Protein AF-A0A1J5DUN9-F1 (afdb_monomer)

Radius of gyration: 46.97 Å; Cα contacts (8 Å, |Δi|>4): 2330; chains: 1; bounding box: 94×101×139 Å

Structure (mmCIF, N/CA/C/O backbone):
data_AF-A0A1J5DUN9-F1
#
_entry.id   AF-A0A1J5DUN9-F1
#
loop_
_atom_site.group_PDB
_atom_site.id
_atom_site.type_symbol
_atom_site.label_atom_id
_atom_site.label_alt_id
_atom_site.label_comp_id
_atom_site.label_asym_id
_atom_site.label_entity_id
_atom_site.label_seq_id
_atom_site.pdbx_PDB_ins_code
_atom_site.Cartn_x
_atom_site.Cartn_y
_atom_site.Cartn_z
_atom_site.occupancy
_atom_site.B_iso_or_equiv
_atom_site.auth_seq_id
_atom_site.auth_comp_id
_atom_site.auth_asym_id
_atom_site.auth_atom_id
_atom_site.pdbx_PDB_model_num
ATOM 1 N N . MET A 1 1 ? 13.225 -64.269 44.035 1.00 32.94 1 MET A N 1
ATOM 2 C CA . MET A 1 1 ? 13.655 -65.683 43.986 1.00 32.94 1 MET A CA 1
ATOM 3 C C . MET A 1 1 ? 12.524 -66.542 44.525 1.00 32.94 1 MET A C 1
ATOM 5 O O . MET A 1 1 ? 12.073 -66.260 45.620 1.00 32.94 1 MET A O 1
ATOM 9 N N . ALA A 1 2 ? 12.132 -67.547 43.739 1.00 29.50 2 ALA A N 1
ATOM 10 C CA . ALA A 1 2 ? 11.423 -68.780 44.101 1.00 29.50 2 ALA A CA 1
ATOM 11 C C . ALA A 1 2 ? 10.013 -68.716 44.733 1.00 29.50 2 ALA A C 1
ATOM 13 O O . ALA A 1 2 ? 9.784 -68.182 45.810 1.00 29.50 2 ALA A O 1
ATOM 14 N N . ALA A 1 3 ? 9.098 -69.383 44.030 1.00 27.11 3 ALA A N 1
ATOM 15 C CA . ALA A 1 3 ? 7.739 -69.736 44.405 1.00 27.11 3 ALA A CA 1
ATOM 16 C C . ALA A 1 3 ? 7.666 -70.974 45.327 1.00 27.11 3 ALA A C 1
ATOM 18 O O . ALA A 1 3 ? 8.596 -71.775 45.355 1.00 27.11 3 ALA A O 1
ATOM 19 N N . VAL A 1 4 ? 6.521 -71.168 45.998 1.00 27.44 4 VAL A N 1
ATOM 20 C CA . VAL A 1 4 ? 5.527 -72.250 45.761 1.00 27.44 4 VAL A CA 1
ATOM 21 C C . VAL A 1 4 ? 4.668 -72.501 47.022 1.00 27.44 4 VAL A C 1
ATOM 23 O O . VAL A 1 4 ? 5.158 -72.929 48.058 1.00 27.44 4 VAL A O 1
ATOM 26 N N . MET A 1 5 ? 3.367 -72.236 46.847 1.00 26.91 5 MET A N 1
ATOM 27 C CA . MET A 1 5 ? 2.128 -72.827 47.397 1.00 26.91 5 MET A CA 1
ATOM 28 C C . MET A 1 5 ? 2.134 -73.749 48.639 1.00 26.91 5 MET A C 1
ATOM 30 O O . MET A 1 5 ? 2.758 -74.808 48.632 1.00 26.91 5 MET A O 1
ATOM 34 N N . ARG A 1 6 ? 1.191 -73.477 49.563 1.00 28.08 6 ARG A N 1
ATOM 35 C CA . ARG A 1 6 ? -0.055 -74.263 49.809 1.00 28.08 6 ARG A CA 1
ATOM 36 C C . ARG A 1 6 ? -0.947 -73.499 50.817 1.00 28.08 6 ARG A C 1
ATOM 38 O O . ARG A 1 6 ? -0.512 -73.269 51.932 1.00 28.08 6 ARG A O 1
ATOM 45 N N . ASN A 1 7 ? -2.037 -72.850 50.403 1.00 27.84 7 ASN A N 1
ATOM 46 C CA . ASN A 1 7 ? -3.398 -73.344 50.115 1.00 27.84 7 ASN A CA 1
ATOM 47 C C . ASN A 1 7 ? -4.276 -73.541 51.374 1.00 27.84 7 ASN A C 1
ATOM 49 O O . ASN A 1 7 ? -4.273 -74.616 51.966 1.00 27.84 7 ASN A O 1
ATOM 53 N N . THR A 1 8 ? -5.083 -72.526 51.697 1.00 30.38 8 THR A N 1
ATOM 54 C CA . THR A 1 8 ? -6.389 -72.677 52.363 1.00 30.38 8 THR A CA 1
ATOM 55 C C . THR A 1 8 ? -7.323 -71.627 51.767 1.00 30.38 8 THR A C 1
ATOM 57 O O . THR A 1 8 ? -6.993 -70.445 51.741 1.00 30.38 8 THR A O 1
ATOM 60 N N . ALA A 1 9 ? -8.425 -72.099 51.188 1.00 30.52 9 ALA A N 1
ATOM 61 C CA . ALA A 1 9 ? -9.359 -71.332 50.378 1.00 30.52 9 ALA A CA 1
ATOM 62 C C . ALA A 1 9 ? -10.061 -70.227 51.187 1.00 30.52 9 ALA A C 1
ATOM 64 O O . ALA A 1 9 ? -10.664 -70.505 52.220 1.00 30.52 9 ALA A O 1
ATOM 65 N N . LEU A 1 10 ? -10.006 -68.995 50.679 1.00 33.06 10 LEU A N 1
ATOM 66 C CA . LEU A 1 10 ? -10.914 -67.905 51.026 1.00 33.06 10 LEU A CA 1
ATOM 67 C C . LEU A 1 10 ? -11.926 -67.809 49.881 1.00 33.06 10 LEU A C 1
ATOM 69 O O . LEU A 1 10 ? -11.554 -67.484 48.755 1.00 33.06 10 LEU A O 1
ATOM 73 N N . PHE A 1 11 ? -13.180 -68.159 50.159 1.00 31.66 11 PHE A N 1
ATOM 74 C CA . PHE A 1 11 ? -14.304 -67.834 49.288 1.00 31.66 11 PHE A CA 1
ATOM 75 C C . PHE A 1 11 ? -14.599 -66.338 49.456 1.00 31.66 11 PHE A C 1
ATOM 77 O O . PHE A 1 11 ? -14.822 -65.875 50.572 1.00 31.66 11 PHE A O 1
ATOM 84 N N . SER A 1 12 ? -14.544 -65.577 48.364 1.00 33.12 12 SER A N 1
ATOM 85 C CA . SER A 1 12 ? -14.964 -64.176 48.332 1.00 33.12 12 SER A CA 1
ATOM 86 C C . SER A 1 12 ? -16.460 -64.114 48.033 1.00 33.12 12 SER A C 1
ATOM 88 O O . SER A 1 12 ? -16.878 -64.566 46.972 1.00 33.12 12 SER A O 1
ATOM 90 N N . ALA A 1 13 ? -17.249 -63.543 48.945 1.00 37.19 13 ALA A N 1
ATOM 91 C CA . ALA A 1 13 ? -18.582 -63.044 48.626 1.00 37.19 13 ALA A CA 1
ATOM 92 C C . ALA A 1 13 ? -18.425 -61.687 47.920 1.00 37.19 13 ALA A C 1
ATOM 94 O O . ALA A 1 13 ? -17.742 -60.796 48.429 1.00 37.19 13 ALA A O 1
ATOM 95 N N . LEU A 1 14 ? -18.994 -61.557 46.725 1.00 34.41 14 LEU A N 1
ATOM 96 C CA . LEU A 1 14 ? -19.034 -60.313 45.964 1.00 34.41 14 LEU A CA 1
ATOM 97 C C . LEU A 1 14 ? -20.329 -59.581 46.337 1.00 34.41 14 LEU A C 1
ATOM 99 O O . LEU A 1 14 ? -21.405 -60.045 45.984 1.00 34.41 14 LEU A O 1
ATOM 103 N N . VAL A 1 15 ? -20.230 -58.457 47.050 1.00 39.91 15 VAL A N 1
ATOM 104 C CA . VAL A 1 15 ? -21.369 -57.555 47.281 1.00 39.91 15 VAL A CA 1
ATOM 105 C C . VAL A 1 15 ? -21.381 -56.539 46.142 1.00 39.91 15 VAL A C 1
ATOM 107 O O . VAL A 1 15 ? -20.446 -55.748 46.017 1.00 39.91 15 VAL A O 1
ATOM 110 N N . ILE A 1 16 ? -22.403 -56.581 45.288 1.00 35.72 16 ILE A N 1
ATOM 111 C CA . ILE A 1 16 ? -22.624 -55.564 44.254 1.00 35.72 16 ILE A CA 1
ATOM 112 C C . ILE A 1 16 ? -23.597 -54.538 44.837 1.00 35.72 16 ILE A C 1
ATOM 114 O O . ILE A 1 16 ? -24.760 -54.851 45.060 1.00 35.72 16 ILE A O 1
ATOM 118 N N . LEU A 1 17 ? -23.111 -53.324 45.109 1.00 37.59 17 LEU A N 1
ATOM 119 C CA . LEU A 1 17 ? -23.934 -52.211 45.580 1.00 37.59 17 LEU A CA 1
ATOM 120 C C . LEU A 1 17 ? -24.384 -51.388 44.366 1.00 37.59 17 LEU A C 1
ATOM 122 O O . LEU A 1 17 ? -23.545 -50.814 43.669 1.00 37.59 17 LEU A O 1
ATOM 126 N N . SER A 1 18 ? -25.688 -51.332 44.111 1.00 35.34 18 SER A N 1
ATOM 127 C CA . SER A 1 18 ? -26.271 -50.471 43.076 1.00 35.34 18 SER A CA 1
ATOM 128 C C . SER A 1 18 ? -27.036 -49.350 43.769 1.00 35.34 18 SER A C 1
ATOM 130 O O . SER A 1 18 ? -27.964 -49.637 44.515 1.00 35.34 18 SER A O 1
ATOM 132 N N . VAL A 1 19 ? -26.657 -48.091 43.542 1.00 38.25 19 VAL A N 1
ATOM 133 C CA . VAL A 1 19 ? -27.399 -46.925 44.047 1.00 38.25 19 VAL A CA 1
ATOM 134 C C . VAL A 1 19 ? -28.119 -46.286 42.869 1.00 38.25 19 VAL A C 1
ATOM 136 O O . VAL A 1 19 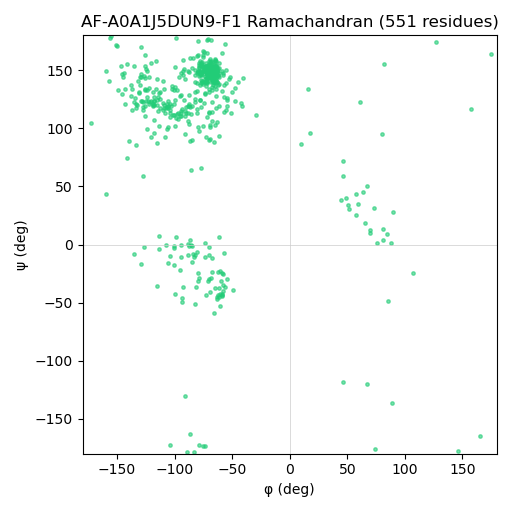? -27.472 -45.837 41.922 1.00 38.25 19 VAL A O 1
ATOM 139 N N . TRP A 1 20 ? -29.447 -46.254 42.924 1.00 37.72 20 TRP A N 1
ATOM 140 C CA . TRP A 1 20 ? -30.276 -45.521 41.973 1.00 37.72 20 TRP A CA 1
ATOM 141 C C . TRP A 1 20 ? -30.774 -44.246 42.647 1.00 37.72 20 TRP A C 1
ATOM 143 O O . TRP A 1 20 ? -31.426 -44.308 43.684 1.00 37.72 20 TRP A O 1
ATOM 153 N N . LEU A 1 21 ? -30.446 -43.091 42.067 1.00 37.72 21 LEU A N 1
ATOM 154 C CA . LEU A 1 21 ? -30.961 -41.799 42.506 1.00 37.72 21 LEU A CA 1
ATOM 155 C C . LEU A 1 21 ? -32.137 -41.425 41.603 1.00 37.72 21 LEU A C 1
ATOM 157 O O . LEU A 1 21 ? -31.944 -41.172 40.413 1.00 37.72 21 LEU A O 1
ATOM 161 N N . SER A 1 22 ? -33.344 -41.397 42.163 1.00 38.59 22 SER A N 1
ATOM 162 C CA . SER A 1 22 ? -34.533 -40.900 41.469 1.00 38.59 22 SER A CA 1
ATOM 163 C C . SER A 1 22 ? -34.917 -39.556 42.074 1.00 38.59 22 SER A C 1
ATOM 165 O O . SER A 1 22 ? -35.215 -39.481 43.259 1.00 38.59 22 SER A O 1
ATOM 167 N N . ILE A 1 23 ? -34.888 -38.493 41.270 1.00 41.41 23 ILE A N 1
ATOM 168 C CA . ILE A 1 23 ? -35.337 -37.155 41.673 1.00 41.41 23 ILE A CA 1
ATOM 169 C C . ILE A 1 23 ? -36.700 -36.929 41.021 1.00 41.41 23 ILE A C 1
ATOM 171 O O . ILE A 1 23 ? -36.796 -36.894 39.792 1.00 41.41 23 ILE A O 1
ATOM 175 N N . SER A 1 24 ? -37.750 -36.789 41.828 1.00 39.81 24 SER A N 1
ATOM 176 C CA . SER A 1 24 ? -39.077 -36.393 41.354 1.00 39.81 24 SER A CA 1
ATOM 177 C C . SER A 1 24 ? -39.344 -34.945 41.750 1.00 39.81 24 SER A C 1
ATOM 179 O O . SER A 1 24 ? -39.277 -34.595 42.923 1.00 39.81 24 SER A O 1
ATOM 181 N N . LEU A 1 25 ? -39.635 -34.100 40.761 1.00 37.28 25 LEU A N 1
ATOM 182 C CA . LEU A 1 25 ? -40.008 -32.701 40.955 1.00 37.28 25 LEU A CA 1
ATOM 183 C C . LEU A 1 25 ? -41.531 -32.586 40.888 1.00 37.28 25 LEU A C 1
ATOM 185 O O . LEU A 1 25 ? -42.114 -32.711 39.809 1.00 37.28 25 LEU A O 1
ATOM 189 N N . ALA A 1 26 ? -42.177 -32.326 42.023 1.00 41.91 26 ALA A N 1
ATOM 190 C CA . ALA A 1 26 ? -43.591 -31.974 42.071 1.00 41.91 26 ALA A CA 1
ATOM 191 C C . ALA A 1 26 ? -43.738 -30.491 42.438 1.00 41.91 26 ALA A C 1
ATOM 193 O O . ALA A 1 26 ? -43.340 -30.058 43.513 1.00 41.91 26 ALA A O 1
ATOM 194 N N . SER A 1 27 ? -44.321 -29.702 41.533 1.00 36.69 27 SER A N 1
ATOM 195 C CA . SER A 1 27 ? -44.757 -28.339 41.840 1.00 36.69 27 SER A CA 1
ATOM 196 C C . SER A 1 27 ? -46.108 -28.410 42.551 1.00 36.69 27 SER A C 1
ATOM 198 O O . SER A 1 27 ? -47.088 -28.869 41.963 1.00 36.69 27 SER A O 1
ATOM 200 N N . CYS A 1 28 ? -46.163 -27.954 43.801 1.00 41.25 28 CYS A N 1
ATOM 201 C CA . CYS A 1 28 ? -47.415 -27.687 44.499 1.00 41.25 28 CYS A CA 1
ATOM 202 C C . CYS A 1 28 ? -47.500 -26.182 44.782 1.00 41.25 28 CYS A C 1
ATOM 204 O O . CYS A 1 28 ? -46.633 -25.618 45.448 1.00 41.25 28 CYS A O 1
ATOM 206 N N . GLU A 1 29 ? -48.528 -25.515 44.253 1.00 41.62 29 GLU A N 1
ATOM 207 C CA . GLU A 1 29 ? -48.871 -24.151 44.660 1.00 41.62 29 GLU A CA 1
ATOM 208 C C . GLU A 1 29 ? -49.469 -24.197 46.074 1.00 41.62 29 GLU A C 1
ATOM 210 O O . GLU A 1 29 ? -50.591 -24.670 46.266 1.00 41.62 29 GLU A O 1
ATOM 215 N N . ASP A 1 30 ? -48.736 -23.687 47.065 1.00 41.34 30 ASP A N 1
ATOM 216 C CA . ASP A 1 30 ? -49.303 -23.384 48.379 1.00 41.34 30 ASP A CA 1
ATOM 217 C C . ASP A 1 30 ? -50.252 -22.179 48.252 1.00 41.34 30 ASP A C 1
ATOM 219 O O . ASP A 1 30 ? -49.845 -21.053 47.932 1.00 41.34 30 ASP A O 1
ATOM 223 N N . SER A 1 31 ? -51.545 -22.426 48.475 1.00 44.03 31 SER A N 1
ATOM 224 C CA . SER A 1 31 ? -52.618 -21.457 48.248 1.00 44.03 31 SER A CA 1
ATOM 225 C C . SER A 1 31 ? -52.639 -20.279 49.229 1.00 44.03 31 SER A C 1
ATOM 227 O O . SER A 1 31 ? -53.463 -19.386 49.040 1.00 44.03 31 SER A O 1
ATOM 229 N N . ASP A 1 32 ? -51.744 -20.229 50.222 1.00 49.78 32 ASP A N 1
ATOM 230 C CA . ASP A 1 32 ? -51.693 -19.132 51.201 1.00 49.78 32 ASP A CA 1
ATOM 231 C C . ASP A 1 32 ? -50.428 -18.247 51.139 1.00 49.78 32 ASP A C 1
ATOM 233 O O . ASP A 1 32 ? -50.388 -17.222 51.824 1.00 49.78 32 ASP A O 1
ATOM 237 N N . THR A 1 33 ? -49.422 -18.534 50.291 1.00 47.25 33 THR A N 1
ATOM 238 C CA . THR A 1 33 ? -48.187 -17.705 50.247 1.00 47.25 33 THR A CA 1
ATOM 239 C C . THR A 1 33 ? -47.634 -17.311 48.871 1.00 47.25 33 THR A C 1
ATOM 241 O O . THR A 1 33 ? -46.756 -16.449 48.827 1.00 47.25 33 THR A O 1
ATOM 244 N N . LYS A 1 34 ? -48.143 -17.838 47.742 1.00 42.00 34 LYS A N 1
ATOM 245 C CA . LYS A 1 34 ? -47.622 -17.546 46.377 1.00 42.00 34 LYS A CA 1
ATOM 246 C C . LYS A 1 34 ? -46.080 -17.577 46.274 1.00 42.00 34 LYS A C 1
ATOM 248 O O . LYS A 1 34 ? -45.485 -16.765 45.565 1.00 42.00 34 LYS A O 1
ATOM 253 N N . LYS A 1 35 ? -45.427 -18.508 46.968 1.00 38.56 35 LYS A N 1
ATOM 254 C CA . LYS A 1 35 ? -44.010 -18.836 46.766 1.00 38.56 35 LYS A CA 1
ATOM 255 C C . LYS A 1 35 ? -43.916 -20.222 46.122 1.00 38.56 35 LYS A C 1
ATOM 257 O O . LYS A 1 35 ? -44.696 -21.092 46.508 1.00 38.56 35 LYS A O 1
ATOM 262 N N . PRO A 1 36 ? -43.004 -20.460 45.166 1.00 37.12 36 PRO A N 1
ATOM 263 C CA . PRO A 1 36 ? -42.714 -21.819 44.730 1.00 37.12 36 PRO A CA 1
ATOM 264 C C . PRO A 1 36 ? -42.033 -22.562 45.888 1.00 37.12 36 PRO A C 1
ATOM 266 O O . PRO A 1 36 ? -40.933 -22.197 46.296 1.00 37.12 36 PRO A O 1
ATOM 269 N N . ALA A 1 37 ? -42.698 -23.573 46.447 1.00 43.06 37 ALA A N 1
ATOM 270 C CA . ALA A 1 37 ? -42.068 -24.529 47.348 1.00 43.06 37 ALA A CA 1
ATOM 271 C C . ALA A 1 37 ? -41.526 -25.688 46.501 1.00 43.06 37 ALA A C 1
ATOM 273 O O . ALA A 1 37 ? -42.281 -26.344 45.780 1.00 43.06 37 ALA A O 1
ATOM 274 N N . LEU A 1 38 ? -40.210 -25.887 46.538 1.00 41.56 38 LEU A N 1
ATOM 275 C CA . LEU A 1 38 ? -39.544 -27.038 45.942 1.00 41.56 38 LEU A CA 1
ATOM 276 C C . LEU A 1 38 ? -39.460 -28.130 47.014 1.00 41.56 38 LEU A C 1
ATOM 278 O O . LEU A 1 38 ? -38.538 -28.115 47.826 1.00 41.56 38 LEU A O 1
ATOM 282 N N . ASP A 1 39 ? -40.419 -29.053 47.038 1.00 41.44 39 ASP A N 1
ATOM 283 C CA . ASP A 1 39 ? -40.290 -30.266 47.851 1.00 41.44 39 ASP A CA 1
ATOM 284 C C . ASP A 1 39 ? -39.409 -31.268 47.093 1.00 41.44 39 ASP A C 1
ATOM 286 O O . ASP A 1 39 ? -39.773 -31.759 46.022 1.00 41.44 39 ASP A O 1
ATOM 290 N N . VAL A 1 40 ? -38.218 -31.536 47.634 1.00 41.81 40 VAL A N 1
ATOM 291 C CA . VAL A 1 40 ? -37.305 -32.573 47.138 1.00 41.81 40 VAL A CA 1
ATOM 292 C C . VAL A 1 40 ? -37.462 -33.796 48.033 1.00 41.81 40 VAL A C 1
ATOM 294 O O . VAL A 1 40 ? -36.936 -33.836 49.144 1.00 41.81 40 VAL A O 1
ATOM 297 N N . GLU A 1 41 ? -38.191 -34.797 47.551 1.00 41.38 41 GLU A N 1
ATOM 298 C CA . GLU A 1 41 ? -38.288 -36.102 48.207 1.00 41.38 41 GLU A CA 1
ATOM 299 C C . GLU A 1 41 ? -37.144 -36.991 47.691 1.00 41.38 41 GLU A C 1
ATOM 301 O O . GLU A 1 41 ? -37.014 -37.218 46.485 1.00 41.38 41 GLU A O 1
ATOM 306 N N . VAL A 1 42 ? -36.262 -37.438 48.592 1.00 41.31 42 VAL A N 1
ATOM 307 C CA . VAL A 1 42 ? -35.147 -38.343 48.270 1.00 41.31 42 VAL A CA 1
ATOM 308 C C . VAL A 1 42 ? -35.481 -39.725 48.817 1.00 41.31 42 VAL A C 1
ATOM 310 O O . VAL A 1 42 ? -35.282 -39.991 50.001 1.00 41.31 42 VAL A O 1
ATOM 313 N N . ASP A 1 43 ? -35.963 -40.608 47.947 1.00 42.41 43 ASP A N 1
ATOM 314 C CA . ASP A 1 43 ? -36.140 -42.021 48.275 1.00 42.41 43 ASP A CA 1
ATOM 315 C C . ASP A 1 43 ? -34.828 -42.779 48.045 1.00 42.41 43 ASP A C 1
ATOM 317 O O . ASP A 1 43 ? -34.296 -42.831 46.934 1.00 42.41 43 ASP A O 1
ATOM 321 N N . VAL A 1 44 ? -34.294 -43.373 49.115 1.00 41.75 44 VAL A N 1
ATOM 322 C CA . VAL A 1 44 ? -33.124 -44.257 49.060 1.00 41.75 44 VAL A CA 1
ATOM 323 C C . VAL A 1 44 ? -33.607 -45.690 49.243 1.00 41.75 44 VAL A C 1
ATOM 325 O O . VAL A 1 44 ? -33.876 -46.122 50.363 1.00 41.75 44 VAL A O 1
ATOM 328 N N . GLU A 1 45 ? -33.710 -46.435 48.144 1.00 41.75 45 GLU A N 1
ATOM 329 C CA . GLU A 1 45 ? -34.040 -47.861 48.175 1.00 41.75 45 GLU A CA 1
ATOM 330 C C . GLU A 1 45 ? -32.747 -48.690 48.136 1.00 41.75 45 GLU A C 1
ATOM 332 O O . GLU A 1 45 ? -31.858 -48.454 47.314 1.00 41.75 45 GLU A O 1
ATOM 337 N N . LEU A 1 46 ? -32.600 -49.612 49.091 1.00 40.72 46 LEU A N 1
ATOM 338 C CA . LEU A 1 46 ? -31.353 -50.329 49.363 1.00 40.72 46 LEU A CA 1
ATOM 339 C C . LEU A 1 46 ? -31.593 -51.831 49.187 1.00 40.72 46 LEU A C 1
ATOM 341 O O . LEU A 1 46 ? -32.008 -52.515 50.121 1.00 40.72 46 LEU A O 1
ATOM 345 N N . ASP A 1 47 ? -31.340 -52.338 47.980 1.00 42.03 47 ASP A N 1
ATOM 346 C CA . ASP A 1 47 ? -31.475 -53.763 47.674 1.00 42.03 47 ASP A CA 1
ATOM 347 C C . ASP A 1 47 ? -30.182 -54.521 47.997 1.00 42.03 47 ASP A C 1
ATOM 349 O O . ASP A 1 47 ? -29.107 -54.236 47.463 1.00 42.03 47 ASP A O 1
ATOM 353 N N . VAL A 1 48 ? -30.293 -55.515 48.882 1.00 43.69 48 VAL A N 1
ATOM 354 C CA . VAL A 1 48 ? -29.198 -56.415 49.264 1.00 43.69 48 VAL A CA 1
ATOM 355 C C . VAL A 1 48 ? -29.537 -57.824 48.785 1.00 43.69 48 VAL A C 1
ATOM 357 O O . VAL A 1 48 ? -30.311 -58.534 49.426 1.00 43.69 48 VAL A O 1
ATOM 360 N N . GLU A 1 49 ? -28.941 -58.259 47.676 1.00 42.09 49 GLU A N 1
ATOM 361 C CA . GLU A 1 49 ? -28.994 -59.666 47.269 1.00 42.09 49 GLU A CA 1
ATOM 362 C C . GLU A 1 49 ? -27.858 -60.452 47.940 1.00 42.09 49 GLU A C 1
ATOM 364 O O . GLU A 1 49 ? -26.675 -60.183 47.729 1.00 42.09 49 GLU A O 1
ATOM 369 N N . VAL A 1 50 ? -28.222 -61.440 48.763 1.00 44.84 50 VAL A N 1
ATOM 370 C CA . VAL A 1 50 ? -27.285 -62.396 49.370 1.00 44.84 50 VAL A CA 1
ATOM 371 C C . VAL A 1 50 ? -27.480 -63.751 48.693 1.00 44.84 50 VAL A C 1
ATOM 373 O O . VAL A 1 50 ? -28.525 -64.379 48.860 1.00 44.84 50 VAL A O 1
ATOM 376 N N . GLU A 1 51 ? -26.483 -64.222 47.939 1.00 41.00 51 GLU A N 1
ATOM 377 C CA . GLU A 1 51 ? -26.469 -65.603 47.443 1.00 41.00 51 GLU A CA 1
ATOM 378 C C . GLU A 1 51 ? -26.067 -66.554 48.587 1.00 41.00 51 GLU A C 1
ATOM 380 O O . GLU A 1 51 ? -24.997 -66.436 49.187 1.00 41.00 51 GLU A O 1
ATOM 385 N N . ASP A 1 52 ? -26.979 -67.464 48.925 1.00 39.56 52 ASP A N 1
ATOM 386 C CA . ASP A 1 52 ? -26.946 -68.344 50.094 1.00 39.56 52 ASP A CA 1
ATOM 387 C C . ASP A 1 52 ? -25.823 -69.396 50.034 1.00 39.56 52 ASP A C 1
ATOM 389 O O . ASP A 1 52 ? -25.819 -70.266 49.162 1.00 39.56 52 ASP A O 1
ATOM 393 N N . THR A 1 53 ? -24.943 -69.395 51.041 1.00 38.66 53 THR A N 1
ATOM 394 C CA . THR A 1 53 ? -24.404 -70.647 51.592 1.00 38.66 53 THR A CA 1
ATOM 395 C C . THR A 1 53 ? -24.299 -70.575 53.118 1.00 38.66 53 THR A C 1
ATOM 397 O O . THR A 1 53 ? -23.269 -70.186 53.666 1.00 38.66 53 THR A O 1
ATOM 400 N N . ALA A 1 54 ? -25.382 -70.964 53.790 1.00 48.31 54 ALA A N 1
ATOM 401 C CA . ALA A 1 54 ? -25.467 -71.614 55.103 1.00 48.31 54 ALA A CA 1
ATOM 402 C C . ALA A 1 54 ? -24.232 -71.546 56.034 1.00 48.31 54 ALA A C 1
ATOM 404 O O . ALA A 1 54 ? -23.393 -72.448 56.013 1.00 48.31 54 ALA A O 1
ATOM 405 N N . VAL A 1 55 ? -24.214 -70.582 56.963 1.00 41.59 55 VAL A N 1
ATOM 406 C CA . VAL A 1 55 ? -23.608 -70.730 58.300 1.00 41.59 55 VAL A CA 1
ATOM 407 C C . VAL A 1 55 ? -24.432 -69.922 59.308 1.00 41.59 55 VAL A C 1
ATOM 409 O O . VAL A 1 55 ? -24.730 -68.754 59.093 1.00 41.59 55 VAL A O 1
ATOM 412 N N . ASP A 1 56 ? -24.799 -70.587 60.399 1.00 45.44 56 ASP A N 1
ATOM 413 C CA . ASP A 1 56 ? -25.530 -70.072 61.556 1.00 45.44 56 ASP A CA 1
ATOM 414 C C . ASP A 1 56 ? -24.660 -69.056 62.324 1.00 45.44 56 ASP A C 1
ATOM 416 O O . ASP A 1 56 ? -23.682 -69.436 62.976 1.00 45.44 56 ASP A O 1
ATOM 420 N N . THR A 1 57 ? -24.968 -67.761 62.216 1.00 46.03 57 THR A N 1
ATOM 421 C CA . THR A 1 57 ? -24.375 -66.713 63.060 1.00 46.03 57 THR A CA 1
ATOM 422 C C . THR A 1 57 ? -25.438 -65.708 63.491 1.00 46.03 57 THR A C 1
ATOM 424 O O . THR A 1 57 ? -26.157 -65.169 62.652 1.00 46.03 57 THR A O 1
ATOM 427 N N . GLU A 1 58 ? -25.501 -65.474 64.804 1.00 38.56 58 GLU A N 1
ATOM 428 C CA . GLU A 1 58 ? -26.315 -64.473 65.509 1.00 38.56 58 GLU A CA 1
ATOM 429 C C . GLU A 1 58 ? -26.359 -63.112 64.777 1.00 38.56 58 GLU A C 1
ATOM 431 O O . GLU A 1 58 ? -25.337 -62.688 64.225 1.00 38.56 58 GLU A O 1
ATOM 436 N N . PRO A 1 59 ? -27.500 -62.393 64.787 1.00 36.56 59 PRO A N 1
ATOM 437 C CA . PRO A 1 59 ? -27.628 -61.122 64.086 1.00 36.56 59 PRO A CA 1
ATOM 438 C C . PRO A 1 59 ? -26.681 -60.082 64.694 1.00 36.56 59 PRO A C 1
ATOM 440 O O . PRO A 1 59 ? -26.797 -59.701 65.859 1.00 36.56 59 PRO A O 1
ATOM 443 N N . VAL A 1 60 ? -25.737 -59.600 63.886 1.00 37.69 60 VAL A N 1
ATOM 444 C CA . VAL A 1 60 ? -24.958 -58.403 64.200 1.00 37.69 60 VAL A CA 1
ATOM 445 C C . VAL A 1 60 ? -25.833 -57.203 63.849 1.00 37.69 60 VAL A C 1
ATOM 447 O O . VAL A 1 60 ? -25.965 -56.843 62.681 1.00 37.69 60 VAL A O 1
ATOM 450 N N . GLU A 1 61 ? -26.450 -56.584 64.856 1.00 35.91 61 GLU A N 1
ATOM 451 C CA . GLU A 1 61 ? -27.028 -55.248 64.703 1.00 35.91 61 GLU A CA 1
ATOM 452 C C . GLU A 1 61 ? -25.888 -54.234 64.566 1.00 35.91 61 GLU A C 1
ATOM 454 O O . GLU A 1 61 ? -25.354 -53.699 65.539 1.00 35.91 61 GLU A O 1
ATOM 459 N N . THR A 1 62 ? -25.467 -53.995 63.329 1.00 35.62 62 THR A N 1
ATOM 460 C CA . THR A 1 62 ? -24.592 -52.872 62.997 1.00 35.62 62 THR A CA 1
ATOM 461 C C . THR A 1 62 ? -25.442 -51.608 62.931 1.00 35.62 62 THR A C 1
ATOM 463 O O . THR A 1 62 ? -26.077 -51.324 61.919 1.00 35.62 62 THR A O 1
ATOM 466 N N . PHE A 1 63 ? -25.461 -50.839 64.019 1.00 31.61 63 PHE A N 1
ATOM 467 C CA . PHE A 1 63 ? -25.949 -49.463 63.992 1.00 31.61 63 PHE A CA 1
ATOM 468 C C . PHE A 1 63 ? -24.957 -48.616 63.190 1.00 31.61 63 PHE A C 1
ATOM 470 O O . PHE A 1 63 ? -23.886 -48.263 63.683 1.00 31.61 63 PHE A O 1
ATOM 477 N N . VAL A 1 64 ? -25.300 -48.292 61.945 1.00 34.50 64 VAL A N 1
ATOM 478 C CA . VAL A 1 64 ? -24.641 -47.200 61.226 1.00 34.50 64 VAL A CA 1
ATOM 479 C C . VAL A 1 64 ? -25.189 -45.904 61.820 1.00 34.50 64 VAL A C 1
ATOM 481 O O . VAL A 1 64 ? -26.315 -45.511 61.527 1.00 34.50 64 VAL A O 1
ATOM 484 N N . GLN A 1 65 ? -24.419 -45.249 62.692 1.00 31.36 65 GLN A N 1
ATOM 485 C CA . GLN A 1 65 ? -24.656 -43.835 62.975 1.00 31.36 65 GLN A CA 1
ATOM 486 C C . GLN A 1 65 ? -24.371 -43.063 61.687 1.00 31.36 65 GLN A C 1
ATOM 488 O O . GLN A 1 65 ? -23.214 -42.847 61.329 1.00 31.36 65 GLN A O 1
ATOM 493 N N . VAL A 1 66 ? -25.427 -42.649 60.991 1.00 36.03 66 VAL A N 1
ATOM 494 C CA . VAL A 1 66 ? -25.335 -41.624 59.950 1.00 36.03 66 VAL A CA 1
ATOM 495 C C . VAL A 1 66 ? -25.230 -40.264 60.650 1.00 36.03 66 VAL A C 1
ATOM 497 O O . VAL A 1 66 ? -26.118 -39.432 60.556 1.00 36.03 66 VAL A O 1
ATOM 500 N N . ASP A 1 67 ? -24.129 -40.039 61.370 1.00 41.28 67 ASP A N 1
ATOM 501 C CA . ASP A 1 67 ? -23.616 -38.683 61.601 1.00 41.28 67 ASP A CA 1
ATOM 502 C C . ASP A 1 67 ? -22.731 -38.346 60.392 1.00 41.28 67 ASP A C 1
ATOM 504 O O . ASP A 1 67 ? -21.505 -38.241 60.454 1.00 41.28 67 ASP A O 1
ATOM 508 N N . GLN A 1 68 ? -23.363 -38.289 59.223 1.00 38.38 68 GLN A N 1
ATOM 509 C CA . GLN A 1 68 ? -22.782 -37.702 58.027 1.00 38.38 68 GLN A CA 1
ATOM 510 C C . GLN A 1 68 ? -23.538 -36.407 57.823 1.00 38.38 68 GLN A C 1
ATOM 512 O O . GLN A 1 68 ? -24.633 -36.402 57.272 1.00 38.38 68 GLN A O 1
ATOM 517 N N . VAL A 1 69 ? -22.959 -35.350 58.397 1.00 38.09 69 VAL A N 1
ATOM 518 C CA . VAL A 1 69 ? -22.834 -34.022 57.799 1.00 38.09 69 VAL A CA 1
ATOM 519 C C . VAL A 1 69 ? -23.660 -33.928 56.517 1.00 38.09 69 VAL A C 1
ATOM 521 O O . VAL A 1 69 ? -23.148 -34.160 55.423 1.00 38.09 69 VAL A O 1
ATOM 524 N N . LEU A 1 70 ? -24.946 -33.593 56.657 1.00 35.19 70 LEU A N 1
ATOM 525 C CA . LEU A 1 70 ? -25.542 -32.766 55.627 1.00 35.19 70 LEU A CA 1
ATOM 526 C C . LEU A 1 70 ? -24.602 -31.558 55.594 1.00 35.19 70 LEU A C 1
ATOM 528 O O . LEU A 1 70 ? -24.450 -30.924 56.648 1.00 35.19 70 LEU A O 1
ATOM 532 N N . PRO A 1 71 ? -23.877 -31.281 54.490 1.00 36.94 71 PRO A N 1
ATOM 533 C CA . PRO A 1 71 ? -23.353 -29.939 54.350 1.00 36.94 71 PRO A CA 1
ATOM 534 C C . PRO A 1 71 ? -24.562 -29.045 54.602 1.00 36.94 71 PRO A C 1
ATOM 536 O O . PRO A 1 71 ? -25.658 -29.348 54.113 1.00 36.94 71 PRO A O 1
ATOM 539 N N . GLU A 1 72 ? -24.402 -28.038 55.461 1.00 39.78 72 GLU A N 1
ATOM 540 C CA . GLU A 1 72 ? -25.354 -26.940 55.478 1.00 39.78 72 GLU A CA 1
ATOM 541 C C . GLU A 1 72 ? -25.645 -26.654 54.007 1.00 39.78 72 GLU A C 1
ATOM 543 O O . GLU A 1 72 ? -24.715 -26.459 53.219 1.00 39.78 72 GLU A O 1
ATOM 548 N N . ILE A 1 73 ? -26.907 -26.804 53.603 1.00 41.59 73 ILE A N 1
ATOM 549 C CA . ILE A 1 73 ? -27.343 -26.225 52.348 1.00 41.59 73 ILE A CA 1
ATOM 550 C C . ILE A 1 73 ? -27.104 -24.745 52.607 1.00 41.59 73 ILE A C 1
ATOM 552 O O . ILE A 1 73 ? -27.907 -24.110 53.289 1.00 41.59 73 ILE A O 1
ATOM 556 N N . GLU A 1 74 ? -25.924 -24.253 52.218 1.00 44.31 74 GLU A N 1
ATOM 557 C CA . GLU A 1 74 ? -25.692 -22.833 52.071 1.00 44.31 74 GLU A CA 1
ATOM 558 C C . GLU A 1 74 ? -26.846 -22.379 51.194 1.00 44.31 74 GLU A C 1
ATOM 560 O O . GLU A 1 74 ? -27.039 -22.871 50.080 1.00 44.31 74 GLU A O 1
ATOM 565 N N . ASP A 1 75 ? -27.698 -21.584 51.828 1.00 45.97 75 ASP A N 1
ATOM 566 C CA . ASP A 1 75 ? -28.833 -20.890 51.266 1.00 45.97 75 ASP A CA 1
ATOM 567 C C . ASP A 1 75 ? -28.558 -20.575 49.792 1.00 45.97 75 ASP A C 1
ATOM 569 O O . ASP A 1 75 ? -27.641 -19.815 49.478 1.00 45.97 75 ASP A O 1
ATOM 573 N N . LEU A 1 76 ? -29.282 -21.235 48.881 1.00 45.78 76 LEU A N 1
ATOM 574 C CA . LEU A 1 76 ? -29.194 -20.946 47.456 1.00 45.78 76 LEU A CA 1
ATOM 575 C C . LEU A 1 76 ? -29.731 -19.530 47.249 1.00 45.78 76 LEU A C 1
ATOM 577 O O . LEU A 1 76 ? -30.923 -19.346 47.020 1.00 45.78 76 LEU A O 1
ATOM 581 N N . GLY A 1 77 ? -28.827 -18.558 47.366 1.00 54.53 77 GLY A N 1
ATOM 582 C CA . GLY A 1 77 ? -28.946 -17.192 46.880 1.00 54.53 77 GLY A CA 1
ATOM 583 C C . GLY A 1 77 ? -30.281 -16.540 47.194 1.00 54.53 77 GLY A C 1
ATOM 584 O O . GLY A 1 77 ? -31.078 -16.288 46.291 1.00 54.53 77 GLY A O 1
ATOM 585 N N . GLN A 1 78 ? -30.517 -16.202 48.458 1.00 65.50 78 GLN A N 1
ATOM 586 C CA . GLN A 1 78 ? -31.470 -15.146 48.756 1.00 65.50 78 GLN A CA 1
ATOM 587 C C . GLN A 1 78 ? -30.805 -13.817 48.360 1.00 65.50 78 GLN A C 1
ATOM 589 O O . GLN A 1 78 ? -30.042 -13.242 49.129 1.00 65.50 78 GLN A O 1
ATOM 594 N N . CYS A 1 79 ? -31.040 -13.378 47.124 1.00 76.56 79 CYS A N 1
ATOM 595 C CA . CYS A 1 79 ? -30.815 -11.996 46.697 1.00 76.56 79 CYS A CA 1
ATOM 596 C C . CYS A 1 79 ? -31.366 -11.022 47.757 1.00 76.56 79 CYS A C 1
ATOM 598 O O . CYS A 1 79 ? -32.432 -11.251 48.344 1.00 76.56 79 CYS A O 1
ATOM 600 N N . ASP A 1 80 ? -30.638 -9.943 48.024 1.00 84.31 80 ASP A N 1
ATOM 601 C CA . ASP A 1 80 ? -31.021 -8.907 48.979 1.00 84.31 80 ASP A CA 1
ATOM 602 C C . ASP A 1 80 ? -31.589 -7.714 48.201 1.00 84.31 80 ASP A C 1
ATOM 604 O O . ASP A 1 80 ? -30.815 -7.017 47.554 1.00 84.31 80 ASP A O 1
ATOM 608 N N . PRO A 1 81 ? -32.900 -7.404 48.277 1.00 85.06 81 PRO A N 1
ATOM 609 C CA . PRO A 1 81 ? -33.504 -6.281 47.550 1.00 85.06 81 PRO A CA 1
ATOM 610 C C . PRO A 1 81 ? -32.904 -4.895 47.821 1.00 85.06 81 PRO A C 1
ATOM 612 O O . PRO A 1 81 ? -33.329 -3.920 47.201 1.00 85.06 81 PRO A O 1
ATOM 615 N N . LEU A 1 82 ? -31.989 -4.775 48.787 1.00 84.44 82 LEU A N 1
ATOM 616 C CA . LEU A 1 82 ? -31.242 -3.557 49.094 1.00 84.44 82 LEU A CA 1
ATOM 617 C C . LEU A 1 82 ? -29.764 -3.617 48.677 1.00 84.44 82 LEU A C 1
ATOM 619 O O . LEU A 1 82 ? -29.052 -2.637 48.907 1.00 84.44 82 LEU A O 1
ATOM 623 N N . ALA A 1 83 ? -29.296 -4.728 48.107 1.00 85.88 83 ALA A N 1
ATOM 624 C CA . ALA A 1 83 ? -27.947 -4.842 47.576 1.00 85.88 83 ALA A CA 1
ATOM 625 C C . ALA A 1 83 ? -27.757 -3.924 46.362 1.00 85.88 83 ALA A C 1
ATOM 627 O O . ALA A 1 83 ? -28.652 -3.754 45.528 1.00 85.88 83 ALA A O 1
ATOM 628 N N . GLU A 1 84 ? -26.567 -3.333 46.275 1.00 87.44 84 GLU A N 1
ATOM 629 C CA . GLU A 1 84 ? -26.079 -2.777 45.017 1.00 87.44 84 GLU A CA 1
ATOM 630 C C . GLU A 1 84 ? -25.824 -3.933 44.049 1.00 87.44 84 GLU A C 1
ATOM 632 O O . GLU A 1 84 ? -25.358 -4.996 44.460 1.00 87.44 84 GLU A O 1
ATOM 637 N N . ASP A 1 85 ? -26.170 -3.714 42.787 1.00 88.75 85 ASP A N 1
ATOM 638 C CA . ASP A 1 85 ? -26.082 -4.711 41.732 1.00 88.75 85 ASP A CA 1
ATOM 639 C C . ASP A 1 85 ? -25.501 -4.031 40.497 1.00 88.75 85 ASP A C 1
ATOM 641 O O . ASP A 1 85 ? -26.086 -3.079 39.974 1.00 88.75 85 ASP A O 1
ATOM 645 N N . GLU A 1 86 ? -24.318 -4.471 40.090 1.00 89.25 86 GLU A N 1
ATOM 646 C CA . GLU A 1 86 ? -23.585 -3.945 38.944 1.00 89.25 86 GLU A CA 1
ATOM 647 C C . GLU A 1 86 ? -23.336 -5.094 37.969 1.00 89.25 86 GLU A C 1
ATOM 649 O O . GLU A 1 86 ? -23.052 -6.196 38.434 1.00 89.25 86 GLU A O 1
ATOM 654 N N . PRO A 1 87 ? -23.374 -4.861 36.644 1.00 91.19 87 PRO A N 1
ATOM 655 C CA . PRO A 1 87 ? -23.208 -5.934 35.674 1.00 91.19 87 PRO A CA 1
ATOM 656 C C . PRO A 1 87 ? -21.887 -6.682 35.870 1.00 91.19 87 PRO A C 1
ATOM 658 O O . PRO A 1 87 ? -20.804 -6.140 35.626 1.00 91.19 87 PRO A O 1
ATOM 661 N N . ASP A 1 88 ? -21.968 -7.958 36.246 1.00 88.94 88 ASP A N 1
ATOM 662 C CA . ASP A 1 88 ? -20.795 -8.784 36.545 1.00 88.94 88 ASP A CA 1
ATOM 663 C C . ASP A 1 88 ? -20.750 -10.100 35.736 1.00 88.94 88 ASP A C 1
ATOM 665 O O . ASP A 1 88 ? -21.742 -10.490 35.118 1.00 88.94 88 ASP A O 1
ATOM 669 N N . PRO A 1 89 ? -19.595 -10.785 35.636 1.00 84.12 89 PRO A N 1
ATOM 670 C CA . PRO A 1 89 ? -19.474 -12.008 34.832 1.00 84.12 89 PRO A CA 1
ATOM 671 C C . PRO A 1 89 ? -20.260 -13.225 35.355 1.00 84.12 89 PRO A C 1
ATOM 673 O O . PRO A 1 89 ? -20.355 -14.230 34.653 1.00 84.12 89 PRO A O 1
ATOM 676 N N . GLN A 1 90 ? -20.789 -13.184 36.581 1.00 87.38 90 GLN A N 1
ATOM 677 C CA . GLN A 1 90 ? -21.626 -14.241 37.155 1.00 87.38 90 GLN A CA 1
ATOM 678 C C . GLN A 1 90 ? -23.116 -14.064 36.831 1.00 87.38 90 GLN A C 1
ATOM 680 O O . GLN A 1 90 ? -23.892 -14.987 37.092 1.00 87.38 90 GLN A O 1
ATOM 685 N N . PHE A 1 91 ? -23.509 -12.924 36.252 1.00 89.06 91 PHE A N 1
ATOM 686 C CA . PHE A 1 91 ? -24.890 -12.595 35.877 1.00 89.06 91 PHE A CA 1
ATOM 687 C C . PHE A 1 91 ? -25.884 -12.649 37.045 1.00 89.06 91 PHE A C 1
ATOM 689 O O . PHE A 1 91 ? -27.070 -12.948 36.858 1.00 89.06 91 PHE A O 1
ATOM 696 N N . PHE A 1 92 ? -25.392 -12.454 38.268 1.00 87.50 92 PHE A N 1
ATOM 697 C CA . PHE A 1 92 ? -26.185 -12.649 39.469 1.00 87.50 92 PHE A CA 1
ATOM 698 C C . PHE A 1 92 ? -26.969 -11.379 39.796 1.00 87.50 92 PHE A C 1
ATOM 700 O O . PHE A 1 92 ? -26.385 -10.393 40.206 1.00 87.50 92 PHE A O 1
ATOM 707 N N . ASP A 1 93 ? -28.297 -11.442 39.674 1.00 86.44 93 ASP A N 1
ATOM 708 C CA . ASP A 1 93 ? -29.207 -10.379 40.122 1.00 86.44 93 ASP A CA 1
ATOM 709 C C . ASP A 1 93 ? -29.209 -10.316 41.659 1.00 86.44 93 ASP A C 1
ATOM 711 O O . ASP A 1 93 ? -29.963 -11.025 42.345 1.00 86.44 93 ASP A O 1
ATOM 715 N N . SER A 1 94 ? -28.319 -9.487 42.205 1.00 88.81 94 SER A N 1
ATOM 716 C CA . SER A 1 94 ? -28.049 -9.420 43.642 1.00 88.81 94 SER A CA 1
ATOM 717 C C . SER A 1 94 ? -29.227 -8.876 44.436 1.00 88.81 94 SER A C 1
ATOM 719 O O . SER A 1 94 ? -29.358 -9.197 45.621 1.00 88.81 94 SER A O 1
ATOM 721 N N . ASN A 1 95 ? -30.105 -8.098 43.794 1.00 88.31 95 ASN A N 1
ATOM 722 C CA . ASN A 1 95 ? -31.251 -7.450 44.429 1.00 88.31 95 ASN A CA 1
ATOM 723 C C . ASN A 1 95 ? -32.627 -7.958 43.968 1.00 88.31 95 ASN A C 1
ATOM 725 O O . ASN A 1 95 ? -33.664 -7.464 44.422 1.00 88.31 95 ASN A O 1
ATOM 729 N N . CYS A 1 96 ? -32.655 -9.019 43.163 1.00 86.25 96 CYS A N 1
ATOM 730 C CA . CYS A 1 96 ? -33.862 -9.659 42.642 1.00 86.25 96 CYS A CA 1
ATOM 731 C C . CYS A 1 96 ? -34.845 -8.707 41.966 1.00 86.25 96 CYS A C 1
ATOM 733 O O . CYS A 1 96 ? -36.069 -8.916 42.004 1.00 86.25 96 CYS A O 1
ATOM 735 N N . ASP A 1 97 ? -34.348 -7.638 41.361 1.00 83.31 97 ASP A N 1
ATOM 736 C CA . ASP A 1 97 ? -35.216 -6.683 40.702 1.00 83.31 97 ASP A CA 1
ATOM 737 C C . ASP A 1 97 ? -35.562 -7.130 39.259 1.00 83.31 97 ASP A C 1
ATOM 739 O O . ASP A 1 97 ? -36.456 -6.559 38.614 1.00 83.31 97 ASP A O 1
ATOM 743 N N . GLY A 1 98 ? -34.924 -8.188 38.753 1.00 84.19 98 GLY A N 1
ATOM 744 C CA . GLY A 1 98 ? -35.126 -8.763 37.428 1.00 84.19 98 GLY A CA 1
ATOM 745 C C . GLY A 1 98 ? -34.231 -8.156 36.347 1.00 84.19 98 GLY A C 1
ATOM 746 O O . GLY A 1 98 ? -34.667 -8.073 35.185 1.00 84.19 98 GLY A O 1
ATOM 747 N N . ILE A 1 99 ? -33.051 -7.665 36.720 1.00 88.31 99 ILE A N 1
ATOM 748 C CA . ILE A 1 99 ? -31.899 -7.410 35.849 1.00 88.31 99 ILE A CA 1
ATOM 749 C C . ILE A 1 99 ? -30.616 -7.668 36.651 1.00 88.31 99 ILE A C 1
ATOM 751 O O . ILE A 1 99 ? -30.637 -7.536 37.859 1.00 88.31 99 ILE A O 1
ATOM 755 N N . ASP A 1 100 ? -29.529 -8.011 35.967 1.00 88.44 100 ASP A N 1
ATOM 756 C CA . ASP A 1 100 ? -28.175 -7.885 36.517 1.00 88.44 100 ASP A CA 1
ATOM 757 C C . ASP A 1 100 ? -27.674 -6.466 36.193 1.00 88.44 100 ASP A C 1
ATOM 759 O O . ASP A 1 100 ? -27.454 -6.144 35.014 1.00 88.44 100 ASP A O 1
ATOM 763 N N . GLY A 1 101 ? -27.631 -5.596 37.204 1.00 91.00 101 GLY A N 1
ATOM 764 C CA . GLY A 1 101 ? -27.200 -4.198 37.121 1.00 91.00 101 GLY A CA 1
ATOM 765 C C . GLY A 1 101 ? -28.190 -3.154 37.669 1.00 91.00 101 GLY A C 1
ATOM 766 O O . GLY A 1 101 ? -29.351 -3.414 37.986 1.00 91.00 101 GLY A O 1
ATOM 767 N N . ASN A 1 102 ? -27.766 -1.890 37.702 1.00 91.00 102 ASN A N 1
ATOM 768 C CA . ASN A 1 102 ? -28.562 -0.779 38.215 1.00 91.00 102 ASN A CA 1
ATOM 769 C C . ASN A 1 102 ? -29.470 -0.150 37.141 1.00 91.00 102 ASN A C 1
ATOM 771 O O . ASN A 1 102 ? -29.054 0.687 36.335 1.00 91.00 102 ASN A O 1
ATOM 775 N N . LYS A 1 103 ? -30.773 -0.454 37.182 1.00 90.19 103 LYS A N 1
ATOM 776 C CA . LYS A 1 103 ? -31.760 0.105 36.232 1.00 90.19 103 LYS A CA 1
ATOM 777 C C . LYS A 1 103 ? -31.838 1.626 36.206 1.00 90.19 103 LYS A C 1
ATOM 779 O O . LYS A 1 103 ? -32.166 2.195 35.164 1.00 90.19 103 LYS A O 1
ATOM 784 N N . GLU A 1 104 ? -31.654 2.283 37.347 1.00 90.44 104 GLU A N 1
ATOM 785 C CA . GLU A 1 104 ? -31.727 3.746 37.432 1.00 90.44 104 GLU A CA 1
ATOM 786 C C . GLU A 1 104 ? -30.425 4.396 36.949 1.00 90.44 104 GLU A C 1
ATOM 788 O O . GLU A 1 104 ? -30.460 5.529 36.462 1.00 90.44 104 GLU A O 1
ATOM 793 N N . GLY A 1 105 ? -29.317 3.652 37.019 1.00 93.50 105 GLY A N 1
ATOM 794 C CA . GLY A 1 105 ? -27.976 4.022 36.568 1.00 93.50 105 GLY A CA 1
ATOM 795 C C . GLY A 1 105 ? -27.676 3.724 35.097 1.00 93.50 105 GLY A C 1
ATOM 796 O O . GLY A 1 105 ? -26.561 3.986 34.667 1.00 93.50 105 GLY A O 1
ATOM 797 N N . ALA A 1 106 ? -28.643 3.234 34.312 1.00 96.56 106 ALA A N 1
ATOM 798 C CA . ALA A 1 106 ? -28.393 2.784 32.941 1.00 96.56 106 ALA A CA 1
ATOM 799 C C . ALA A 1 106 ? -29.268 3.461 31.872 1.00 96.56 106 ALA A C 1
ATOM 801 O O . ALA A 1 106 ? -30.438 3.803 32.085 1.00 96.56 106 ALA A O 1
ATOM 802 N N . ILE A 1 107 ? -28.691 3.593 30.679 1.00 98.56 107 ILE A N 1
ATOM 803 C CA . ILE A 1 107 ? -29.363 3.870 29.413 1.00 98.56 107 ILE A CA 1
ATOM 804 C C . ILE A 1 107 ? -29.529 2.557 28.647 1.00 98.56 107 ILE A C 1
ATOM 806 O O . ILE A 1 107 ? -28.574 1.850 28.344 1.00 98.56 107 ILE A O 1
ATOM 810 N N . PHE A 1 108 ? -30.767 2.243 28.292 1.00 98.38 108 PHE A N 1
ATOM 811 C CA . PHE A 1 108 ? -31.143 1.008 27.617 1.00 98.38 108 PHE A CA 1
ATOM 812 C C . PHE A 1 108 ? -31.189 1.213 26.104 1.00 98.38 108 PHE A C 1
ATOM 814 O O . PHE A 1 108 ? -31.894 2.104 25.608 1.00 98.38 108 PHE A O 1
ATOM 821 N N . VAL A 1 109 ? -30.503 0.341 25.369 1.00 98.50 109 VAL A N 1
ATOM 822 C CA . VAL A 1 109 ? -30.469 0.331 23.903 1.00 98.50 109 VAL A CA 1
ATOM 823 C C . VAL A 1 109 ? -30.911 -1.022 23.363 1.00 98.50 109 VAL A C 1
ATOM 825 O O . VAL A 1 109 ? -30.506 -2.071 23.857 1.00 98.50 109 VAL A O 1
ATOM 828 N N . ALA A 1 110 ? -31.797 -0.996 22.371 1.00 98.06 110 ALA A N 1
ATOM 829 C CA . ALA A 1 110 ? -32.331 -2.196 21.743 1.00 98.06 110 ALA A CA 1
ATOM 830 C C . ALA A 1 110 ? -32.574 -1.968 20.250 1.00 98.06 110 ALA A C 1
ATOM 832 O O . ALA A 1 110 ? -33.065 -0.910 19.856 1.00 98.06 110 ALA A O 1
ATOM 833 N N . ALA A 1 111 ? -32.349 -2.980 19.411 1.00 95.62 111 ALA A N 1
ATOM 834 C CA . ALA A 1 111 ? -32.563 -2.874 17.960 1.00 95.62 111 ALA A CA 1
ATOM 835 C C . ALA A 1 111 ? -34.018 -2.510 17.564 1.00 95.62 111 ALA A C 1
ATOM 837 O O . ALA A 1 111 ? -34.266 -1.936 16.497 1.00 95.62 111 ALA A O 1
ATOM 838 N N . TYR A 1 112 ? -34.993 -2.811 18.433 1.00 95.25 112 TYR A N 1
ATOM 839 C CA . TYR A 1 112 ? -36.408 -2.432 18.290 1.00 95.25 112 TYR A CA 1
ATOM 840 C C . TYR A 1 112 ? -36.761 -1.057 18.895 1.00 95.25 112 TYR A C 1
ATOM 842 O O . TYR A 1 112 ? -37.927 -0.655 18.864 1.00 95.25 112 TYR A O 1
ATOM 850 N N . GLY A 1 113 ? -35.785 -0.352 19.470 1.00 97.19 113 GLY A N 1
ATOM 851 C CA . GLY A 1 113 ? -35.937 0.974 20.059 1.00 97.19 113 GLY A CA 1
ATOM 852 C C . GLY A 1 113 ? -36.091 2.098 19.030 1.00 97.19 113 GLY A C 1
ATOM 853 O O . GLY A 1 113 ? -36.183 1.875 17.819 1.00 97.19 113 GLY A O 1
ATOM 854 N N . PHE A 1 114 ? -36.097 3.336 19.533 1.00 98.12 114 PHE A N 1
ATOM 855 C CA . PHE A 1 114 ? -36.153 4.572 18.741 1.00 98.12 114 PHE A CA 1
ATOM 856 C C . PHE A 1 114 ? -35.282 5.649 19.391 1.00 98.12 114 PHE A C 1
ATOM 858 O O . PHE A 1 114 ? -35.404 5.871 20.587 1.00 98.12 114 PHE A O 1
ATOM 865 N N . ASP A 1 115 ? -34.457 6.364 18.628 1.00 98.25 115 ASP A N 1
ATOM 866 C CA . ASP A 1 115 ? -33.480 7.329 19.181 1.00 98.25 115 ASP A CA 1
ATOM 867 C C . ASP A 1 115 ? -34.093 8.606 19.778 1.00 98.25 115 ASP A C 1
ATOM 869 O O . ASP A 1 115 ? -33.412 9.378 20.447 1.00 98.25 115 ASP A O 1
ATOM 873 N N . GLU A 1 116 ? -35.395 8.812 19.576 1.00 97.81 116 GLU A N 1
ATOM 874 C CA . GLU A 1 116 ? -36.179 9.845 20.264 1.00 97.81 116 GLU A CA 1
ATOM 875 C C . GLU A 1 116 ? -36.649 9.399 21.661 1.00 97.81 116 GLU A C 1
ATOM 877 O O . GLU A 1 116 ? -37.210 10.195 22.419 1.00 97.81 116 GLU A O 1
ATOM 882 N N . ASN A 1 117 ? -36.463 8.124 22.009 1.00 98.44 117 ASN A N 1
ATOM 883 C CA . ASN A 1 117 ? -36.816 7.608 23.321 1.00 98.44 117 ASN A CA 1
ATOM 884 C C . ASN A 1 117 ? -35.835 8.094 24.400 1.00 98.44 117 ASN A C 1
ATOM 886 O O . ASN A 1 117 ? -34.675 8.371 24.113 1.00 98.44 117 ASN A O 1
ATOM 890 N N . PRO A 1 118 ? -36.270 8.125 25.672 1.00 97.50 118 PRO A N 1
ATOM 891 C CA . PRO A 1 118 ? -35.420 8.536 26.788 1.00 97.50 118 PRO A CA 1
ATOM 892 C C . PRO A 1 118 ? -34.354 7.502 27.190 1.00 97.50 118 PRO A C 1
ATOM 894 O O . PRO A 1 118 ? -33.666 7.725 28.174 1.00 97.50 118 PRO A O 1
ATOM 897 N N . GLY A 1 119 ? -34.253 6.348 26.518 1.00 97.81 119 GLY A N 1
ATOM 898 C CA . GLY A 1 119 ? -33.272 5.320 26.885 1.00 97.81 119 GLY A CA 1
ATOM 899 C C . GLY A 1 119 ? -33.617 4.559 28.167 1.00 97.81 119 GLY A C 1
ATOM 900 O O . GLY A 1 119 ? -32.738 4.127 28.894 1.00 97.81 119 GLY A O 1
ATOM 901 N N . THR A 1 120 ? -34.903 4.381 28.467 1.00 96.88 120 THR A N 1
ATOM 902 C CA . THR A 1 120 ? -35.356 3.566 29.618 1.00 96.88 120 THR A CA 1
ATOM 903 C C . THR A 1 120 ? -35.626 2.126 29.184 1.00 96.88 120 THR A C 1
ATOM 905 O O . THR A 1 120 ? -35.977 1.913 28.027 1.00 96.88 120 THR A O 1
ATOM 908 N N . ARG A 1 121 ? -35.621 1.144 30.096 1.00 94.56 121 ARG A N 1
ATOM 909 C CA . ARG A 1 121 ? -35.934 -0.270 29.772 1.00 94.56 121 ARG A CA 1
ATOM 910 C C . ARG A 1 121 ? -37.223 -0.458 28.953 1.00 94.56 121 ARG A C 1
ATOM 912 O O . ARG A 1 121 ? -37.273 -1.276 28.043 1.00 94.56 121 ARG A O 1
ATOM 919 N N . GLY A 1 122 ? -38.276 0.312 29.251 1.00 95.19 122 GLY A N 1
ATOM 920 C CA . GLY A 1 122 ? -39.559 0.249 28.529 1.00 95.19 122 GLY A CA 1
ATOM 921 C C . GLY A 1 122 ? -39.629 1.089 27.246 1.00 95.19 122 GLY A C 1
ATOM 922 O O . GLY A 1 122 ? -40.550 0.920 26.448 1.00 95.19 122 GLY A O 1
ATOM 923 N N . LYS A 1 123 ? -38.685 2.015 27.054 1.00 97.31 123 LYS A N 1
ATOM 924 C CA . LYS A 1 123 ? -38.526 2.853 25.858 1.00 97.31 123 LYS A CA 1
ATOM 925 C C . LYS A 1 123 ? -37.027 3.005 25.572 1.00 97.31 123 LYS A C 1
ATOM 927 O O . LYS A 1 123 ? -36.471 4.061 25.894 1.00 97.31 123 LYS A O 1
ATOM 932 N N . PRO A 1 124 ? -36.373 1.954 25.052 1.00 98.38 124 PRO A N 1
ATOM 933 C CA . PRO A 1 124 ? -34.946 1.993 24.776 1.00 98.38 124 PRO A CA 1
ATOM 934 C C . PRO A 1 124 ? -34.659 2.851 23.540 1.00 98.38 124 PRO A C 1
ATOM 936 O O . PRO A 1 124 ? -35.513 2.981 22.649 1.00 98.38 124 PRO A O 1
ATOM 939 N N . VAL A 1 125 ? -33.463 3.434 23.476 1.00 98.69 125 VAL A N 1
ATOM 940 C CA . VAL A 1 125 ? -32.954 4.024 22.226 1.00 98.69 125 VAL A CA 1
ATOM 941 C C . VAL A 1 125 ? -32.581 2.921 21.234 1.00 98.69 125 VAL A C 1
ATOM 943 O O . VAL A 1 125 ? -32.535 1.746 21.600 1.00 98.69 125 VAL A O 1
ATOM 946 N N . ARG A 1 126 ? -32.395 3.270 19.958 1.00 97.94 126 ARG A N 1
ATOM 947 C CA . ARG A 1 126 ? -32.098 2.303 18.893 1.00 97.94 126 ARG A CA 1
ATOM 948 C C . ARG A 1 126 ? -30.599 2.146 18.657 1.00 97.94 126 ARG A C 1
ATOM 950 O O . ARG A 1 126 ? -30.139 1.022 18.494 1.00 97.94 126 ARG A O 1
ATOM 957 N N . SER A 1 127 ? -29.864 3.252 18.570 1.00 97.94 127 SER A N 1
ATOM 958 C CA . SER A 1 127 ? -28.441 3.259 18.228 1.00 97.94 127 SER A CA 1
ATOM 959 C C . SER A 1 127 ? -27.548 3.301 19.468 1.00 97.94 127 SER A C 1
ATOM 961 O O . SER A 1 127 ? -27.857 3.962 20.461 1.00 97.94 127 SER A O 1
ATOM 963 N N . LEU A 1 128 ? -26.408 2.605 19.390 1.00 98.06 128 LEU A N 1
ATOM 964 C CA . LEU A 1 128 ? -25.410 2.564 20.463 1.00 98.06 128 LEU A CA 1
ATOM 965 C C . LEU A 1 128 ? -24.820 3.947 20.730 1.00 98.06 128 LEU A C 1
ATOM 967 O O . LEU A 1 128 ? -24.752 4.378 21.877 1.00 98.06 128 LEU A O 1
ATOM 971 N N . GLN A 1 129 ? -24.472 4.681 19.668 1.00 97.75 129 GLN A N 1
ATOM 972 C CA . GLN A 1 129 ? -23.898 6.013 19.827 1.00 97.75 129 GLN A CA 1
ATOM 973 C C . GLN A 1 129 ? -24.871 6.966 20.529 1.00 97.75 129 GLN A C 1
ATOM 975 O O . GLN A 1 129 ? -24.457 7.741 21.392 1.00 97.75 129 GLN A O 1
ATOM 980 N N . LYS A 1 130 ? -26.179 6.866 20.241 1.00 98.50 130 LYS A N 1
ATOM 981 C CA . LYS A 1 130 ? -27.175 7.669 20.951 1.00 98.50 130 LYS A CA 1
ATOM 982 C C . LYS A 1 130 ? -27.257 7.318 22.434 1.00 98.50 130 LYS A C 1
ATOM 984 O O . LYS A 1 130 ? -27.458 8.212 23.255 1.00 98.50 130 LYS A O 1
ATOM 989 N N . ALA A 1 131 ? -27.112 6.038 22.771 1.00 98.56 131 ALA A N 1
ATOM 990 C CA . ALA A 1 131 ? -27.104 5.580 24.152 1.00 98.56 131 ALA A CA 1
ATOM 991 C C . ALA A 1 131 ? -25.917 6.163 24.926 1.00 98.56 131 ALA A C 1
ATOM 993 O O . ALA A 1 131 ? -26.127 6.742 25.987 1.00 98.56 131 ALA A O 1
ATOM 994 N N . VAL A 1 132 ? -24.710 6.114 24.349 1.00 98.69 132 VAL A N 1
ATOM 995 C CA . VAL A 1 132 ? -23.502 6.710 24.945 1.00 98.69 132 VAL A CA 1
ATOM 996 C C . VAL A 1 132 ? -23.661 8.219 25.142 1.00 98.69 132 VAL A C 1
ATOM 998 O O . VAL A 1 132 ? -23.337 8.735 26.206 1.00 98.69 132 VAL A O 1
ATOM 1001 N N . GLU A 1 133 ? -24.220 8.947 24.171 1.00 98.56 133 GLU A N 1
ATOM 1002 C CA . GLU A 1 133 ? -24.475 10.389 24.322 1.00 98.56 133 GLU A CA 1
ATOM 1003 C C . GLU A 1 133 ? -25.388 10.717 25.515 1.00 98.56 133 GLU A C 1
ATOM 1005 O O . GLU A 1 133 ? -25.139 11.682 26.240 1.00 98.56 133 GLU A O 1
ATOM 1010 N N . LEU A 1 134 ? -26.462 9.942 25.705 1.00 98.62 134 LEU A N 1
ATOM 1011 C CA . LEU A 1 134 ? -27.366 10.109 26.847 1.00 98.62 134 LEU A CA 1
ATOM 1012 C C . LEU A 1 134 ? -26.682 9.714 28.156 1.00 98.62 134 LEU A C 1
ATOM 1014 O O . LEU A 1 134 ? -26.824 10.416 29.153 1.00 98.62 134 LEU A O 1
ATOM 1018 N N . ALA A 1 135 ? -25.910 8.633 28.136 1.00 98.56 135 ALA A N 1
ATOM 1019 C CA . ALA A 1 135 ? -25.189 8.107 29.283 1.00 98.56 135 ALA A CA 1
ATOM 1020 C C . ALA A 1 135 ? -24.167 9.125 29.818 1.00 98.56 135 ALA A C 1
ATOM 1022 O O . ALA A 1 135 ? -24.187 9.453 31.002 1.00 98.56 135 ALA A O 1
ATOM 1023 N N . VAL A 1 136 ? -23.396 9.764 28.929 1.00 98.38 136 VAL A N 1
ATOM 1024 C CA . VAL A 1 136 ? -22.512 10.893 29.279 1.00 98.38 136 VAL A CA 1
ATOM 1025 C C . VAL A 1 136 ? -23.298 12.059 29.882 1.00 98.38 136 VAL A C 1
ATOM 1027 O O . VAL A 1 136 ? -22.869 12.662 30.865 1.00 98.38 136 VAL A O 1
ATOM 1030 N N . ALA A 1 137 ? -24.444 12.412 29.292 1.00 98.00 137 ALA A N 1
ATOM 1031 C CA . ALA A 1 137 ? -25.244 13.546 29.752 1.00 98.00 137 ALA A CA 1
ATOM 1032 C C . ALA A 1 137 ? -25.887 13.309 31.129 1.00 98.00 137 ALA A C 1
ATOM 1034 O O . ALA A 1 137 ? -26.131 14.270 31.864 1.00 98.00 137 ALA A O 1
ATOM 1035 N N . GLU A 1 138 ? -26.172 12.052 31.464 1.00 97.50 138 GLU A N 1
ATOM 1036 C CA . GLU A 1 138 ? -26.866 11.655 32.689 1.00 97.50 138 GLU A CA 1
ATOM 1037 C C . GLU A 1 138 ? -25.940 11.064 33.762 1.00 97.50 138 GLU A C 1
ATOM 1039 O O . GLU A 1 138 ? -26.382 10.917 34.900 1.00 97.50 138 GLU A O 1
ATOM 1044 N N . GLY A 1 139 ? -24.673 10.784 33.437 1.00 96.88 139 GLY A N 1
ATOM 1045 C CA . GLY A 1 139 ? -23.728 10.114 34.336 1.00 96.88 139 GLY A CA 1
ATOM 1046 C C . GLY A 1 139 ? -24.136 8.667 34.603 1.00 96.88 139 GLY A C 1
ATOM 1047 O O . GLY A 1 139 ? -24.293 8.281 35.758 1.00 96.88 139 GLY A O 1
ATOM 1048 N N . LYS A 1 140 ? -24.398 7.925 33.526 1.00 97.81 140 LYS A N 1
ATOM 1049 C CA . LYS A 1 140 ? -24.936 6.561 33.521 1.00 97.81 140 LYS A CA 1
ATOM 1050 C C . LYS A 1 140 ? -24.093 5.648 32.642 1.00 97.81 140 LYS A C 1
ATOM 1052 O O . LYS A 1 140 ? -23.316 6.140 31.828 1.00 97.81 140 LYS A O 1
ATOM 1057 N N . ASP A 1 141 ? -24.366 4.356 32.734 1.00 97.81 141 ASP A N 1
ATOM 1058 C CA . ASP A 1 141 ? -23.824 3.324 31.851 1.00 97.81 141 ASP A CA 1
ATOM 1059 C C . ASP A 1 141 ? -24.824 2.942 30.755 1.00 97.81 141 ASP A C 1
ATOM 1061 O O . ASP A 1 141 ? -25.943 3.461 30.691 1.00 97.81 141 ASP A O 1
ATOM 1065 N N . VAL A 1 142 ? -24.432 2.045 29.853 1.00 98.62 142 VAL A N 1
ATOM 1066 C CA . VAL A 1 142 ? -25.255 1.589 28.727 1.00 98.62 142 VAL A CA 1
ATOM 1067 C C . VAL A 1 142 ? -25.473 0.083 28.790 1.00 98.62 142 VAL A C 1
ATOM 1069 O O . VAL A 1 142 ? -24.521 -0.692 28.743 1.00 98.62 142 VAL A O 1
ATOM 1072 N N . TYR A 1 143 ? -26.739 -0.342 28.801 1.00 98.12 143 TYR A N 1
ATOM 1073 C CA . TYR A 1 143 ? -27.131 -1.755 28.751 1.00 98.12 143 TYR A CA 1
ATOM 1074 C C . TYR A 1 143 ? -27.705 -2.100 27.380 1.00 98.12 143 TYR A C 1
ATOM 1076 O O . TYR A 1 143 ? -28.704 -1.520 26.931 1.00 98.12 143 TYR A O 1
ATOM 1084 N N . VAL A 1 144 ? -27.062 -3.057 26.713 1.00 98.38 144 VAL A N 1
ATOM 1085 C CA . VAL A 1 144 ? -27.287 -3.394 25.308 1.00 98.38 144 VAL A CA 1
ATOM 1086 C C . VAL A 1 144 ? -28.068 -4.693 25.192 1.00 98.38 144 VAL A C 1
ATOM 1088 O O . VAL A 1 144 ? -27.603 -5.759 25.593 1.00 98.38 144 VAL A O 1
ATOM 1091 N N . ASN A 1 145 ? -29.262 -4.600 24.610 1.00 97.69 145 ASN A N 1
ATOM 1092 C CA . ASN A 1 145 ? -30.074 -5.764 24.287 1.00 97.69 145 ASN A CA 1
ATOM 1093 C C . ASN A 1 145 ? -29.436 -6.593 23.166 1.00 97.69 145 ASN A C 1
ATOM 1095 O O . ASN A 1 145 ? -28.773 -6.039 22.289 1.00 97.69 145 ASN A O 1
ATOM 1099 N N . GLU A 1 146 ? -29.717 -7.889 23.121 1.00 97.00 146 GLU A N 1
ATOM 1100 C CA . GLU A 1 146 ? -29.351 -8.738 21.992 1.00 97.00 146 GLU A CA 1
ATOM 1101 C C . GLU A 1 146 ? -29.856 -8.150 20.661 1.00 97.00 146 GLU A C 1
ATOM 1103 O O . GLU A 1 146 ? -30.939 -7.558 20.570 1.00 97.00 146 GLU A O 1
ATOM 1108 N N . GLY A 1 147 ? -29.053 -8.281 19.608 1.00 96.38 147 GLY A N 1
ATOM 1109 C CA . GLY A 1 147 ? -29.381 -7.728 18.296 1.00 96.38 147 GLY A CA 1
ATOM 1110 C C . GLY A 1 147 ? -28.175 -7.236 17.509 1.00 96.38 147 GLY A C 1
ATOM 1111 O O . GLY A 1 147 ? -27.035 -7.362 17.941 1.00 96.38 147 GLY A O 1
ATOM 1112 N N . LEU A 1 148 ? -28.453 -6.675 16.331 1.00 96.56 148 LEU A N 1
ATOM 1113 C CA . LEU A 1 148 ? -27.452 -6.079 15.446 1.00 96.56 148 LEU A CA 1
ATOM 1114 C C . LEU A 1 148 ? -27.490 -4.556 15.567 1.00 96.56 148 LEU A C 1
ATOM 1116 O O . LEU A 1 148 ? -28.568 -3.955 15.478 1.00 96.56 148 LEU A O 1
ATOM 1120 N N . TYR A 1 149 ? -26.318 -3.948 15.694 1.00 97.81 149 TYR A N 1
ATOM 1121 C CA . TYR A 1 149 ? -26.141 -2.510 15.833 1.00 97.81 149 TYR A CA 1
ATOM 1122 C C . TYR A 1 149 ? -25.077 -2.012 14.865 1.00 97.81 149 TYR A C 1
ATOM 1124 O O . TYR A 1 149 ? -23.975 -2.552 14.803 1.00 97.81 149 TYR A O 1
ATOM 1132 N N . ASP A 1 150 ? -25.407 -0.954 14.132 1.00 95.94 150 ASP A N 1
ATOM 1133 C CA . ASP A 1 150 ? -24.459 -0.298 13.239 1.00 95.94 150 ASP A CA 1
ATOM 1134 C C . ASP A 1 150 ? -23.433 0.499 14.063 1.00 95.94 150 ASP A C 1
ATOM 1136 O O . ASP A 1 150 ? -23.803 1.283 14.943 1.00 95.94 150 ASP A O 1
ATOM 1140 N N . GLY A 1 151 ? -22.149 0.294 13.765 1.00 93.00 151 GLY A N 1
ATOM 1141 C CA . GLY A 1 151 ? -21.035 1.099 14.262 1.00 93.00 151 GLY A CA 1
ATOM 1142 C C . GLY A 1 151 ? -20.708 2.309 13.362 1.00 93.00 151 GLY A C 1
ATOM 1143 O O . GLY A 1 151 ? -21.356 2.510 12.330 1.00 93.00 151 GLY A O 1
ATOM 1144 N N . PRO A 1 152 ? -19.671 3.097 13.709 1.00 96.12 152 PRO A N 1
ATOM 1145 C CA . PRO A 1 152 ? -18.791 2.894 14.860 1.00 96.12 152 PRO A CA 1
ATOM 1146 C C . PRO A 1 152 ? -19.485 3.187 16.197 1.00 96.12 152 PRO A C 1
ATOM 1148 O O . PRO A 1 152 ? -20.289 4.112 16.302 1.00 96.12 152 PRO A O 1
ATOM 1151 N N . LEU A 1 153 ? -19.133 2.422 17.230 1.00 98.19 153 LEU A N 1
ATOM 1152 C CA . LEU A 1 153 ? -19.336 2.808 18.626 1.00 98.19 153 LEU A CA 1
ATOM 1153 C C . LEU A 1 153 ? -18.089 3.548 19.115 1.00 98.19 153 LEU A C 1
ATOM 1155 O O . LEU A 1 153 ? -17.014 2.956 19.214 1.00 98.19 153 LEU A O 1
ATOM 1159 N N . VAL A 1 154 ? -18.233 4.830 19.438 1.00 98.31 154 VAL A N 1
ATOM 1160 C CA . VAL A 1 154 ? -17.169 5.626 20.059 1.00 98.31 154 VAL A CA 1
ATOM 1161 C C . VAL A 1 154 ? -17.358 5.599 21.571 1.00 98.31 154 VAL A C 1
ATOM 1163 O O . VAL A 1 154 ? -18.356 6.112 22.083 1.00 98.31 154 VAL A O 1
ATOM 1166 N N . MET A 1 155 ? -16.399 5.004 22.279 1.00 98.62 155 MET A N 1
ATOM 1167 C CA . MET A 1 155 ? -16.412 4.925 23.738 1.00 98.62 155 MET A CA 1
ATOM 1168 C C . MET A 1 155 ? -16.212 6.312 24.353 1.00 98.62 155 MET A C 1
ATOM 1170 O O . MET A 1 155 ? -15.388 7.099 23.885 1.00 98.62 155 MET A O 1
ATOM 1174 N N . ALA A 1 156 ? -16.947 6.596 25.426 1.00 98.38 156 ALA A N 1
ATOM 1175 C CA . ALA A 1 156 ? -16.778 7.804 26.219 1.00 98.38 156 ALA A CA 1
ATOM 1176 C C . ALA A 1 156 ? -16.170 7.449 27.575 1.00 98.38 156 ALA A C 1
ATOM 1178 O O . ALA A 1 156 ? -16.611 6.510 28.231 1.00 98.38 156 ALA A O 1
ATOM 1179 N N . GLU A 1 157 ? -15.161 8.211 27.991 1.00 97.56 157 GLU A N 1
ATOM 1180 C CA . GLU A 1 157 ? -14.525 8.026 29.291 1.00 97.56 157 GLU A CA 1
ATOM 1181 C C . GLU A 1 157 ? -15.553 8.133 30.434 1.00 97.56 157 GLU A C 1
ATOM 1183 O O . GLU A 1 157 ? -16.281 9.122 30.538 1.00 97.56 157 GLU A O 1
ATOM 1188 N N . GLY A 1 158 ? -15.581 7.110 31.288 1.00 97.56 158 GLY A N 1
ATOM 1189 C CA . GLY A 1 158 ? -16.489 6.976 32.426 1.00 97.56 158 GLY A CA 1
ATOM 1190 C C . GLY A 1 158 ? -17.889 6.457 32.092 1.00 97.56 158 GLY A C 1
ATOM 1191 O O . GLY A 1 158 ? -18.764 6.589 32.940 1.00 97.56 158 GLY A O 1
ATOM 1192 N N . VAL A 1 159 ? -18.114 5.922 30.885 1.00 98.38 159 VAL A N 1
ATOM 1193 C CA . VAL A 1 159 ? -19.375 5.264 30.500 1.00 98.38 159 VAL A CA 1
ATOM 1194 C C . VAL A 1 159 ? -19.112 3.804 30.170 1.00 98.38 159 VAL A C 1
ATOM 1196 O O . VAL A 1 159 ? -18.571 3.494 29.103 1.00 98.38 159 VAL A O 1
ATOM 1199 N N . ASP A 1 160 ? -19.534 2.905 31.051 1.00 98.38 160 ASP A N 1
ATOM 1200 C CA . ASP A 1 160 ? -19.431 1.474 30.806 1.00 98.38 160 ASP A CA 1
ATOM 1201 C C . ASP A 1 160 ? -20.554 1.000 29.864 1.00 98.38 160 ASP A C 1
ATOM 1203 O O . ASP A 1 160 ? -21.677 1.509 29.861 1.00 98.38 160 ASP A O 1
ATOM 1207 N N . VAL A 1 161 ? -20.246 0.029 29.004 1.00 98.50 161 VAL A N 1
ATOM 1208 C CA . VAL A 1 161 ? -21.164 -0.533 28.007 1.00 98.50 161 VAL A CA 1
ATOM 1209 C C . VAL A 1 161 ? -21.197 -2.051 28.159 1.00 98.50 161 VAL A C 1
ATOM 1211 O O . VAL A 1 161 ? -20.206 -2.742 27.910 1.00 98.50 161 VAL A O 1
ATOM 1214 N N . TYR A 1 162 ? -22.366 -2.578 28.519 1.00 97.75 162 TYR A N 1
ATOM 1215 C CA . TYR A 1 162 ? -22.572 -3.994 28.812 1.00 97.75 162 TYR A CA 1
ATOM 1216 C C . TYR A 1 162 ? -23.594 -4.616 27.864 1.00 97.75 162 TYR A C 1
ATOM 1218 O O . TYR A 1 162 ? -24.763 -4.224 27.835 1.00 97.75 162 TYR A O 1
ATOM 1226 N N . GLY A 1 163 ? -23.157 -5.612 27.100 1.00 96.88 163 GLY A N 1
ATOM 1227 C CA . GLY A 1 163 ? -24.033 -6.554 26.415 1.00 96.88 163 GLY A CA 1
ATOM 1228 C C . GLY A 1 163 ? -24.411 -7.744 27.300 1.00 96.88 163 GLY A C 1
ATOM 1229 O O . GLY A 1 163 ? -24.275 -7.711 28.529 1.00 96.88 163 GLY A O 1
ATOM 1230 N N . GLY A 1 164 ? -24.909 -8.803 26.666 1.00 94.81 164 GLY A N 1
ATOM 1231 C CA . GLY A 1 164 ? -25.403 -9.994 27.357 1.00 94.81 164 GLY A CA 1
ATOM 1232 C C . GLY A 1 164 ? -26.873 -9.918 27.765 1.00 94.81 164 GLY A C 1
ATOM 1233 O O . GLY A 1 164 ? -27.370 -10.862 28.362 1.00 94.81 164 GLY A O 1
ATOM 1234 N N . TYR A 1 165 ? -27.607 -8.837 27.472 1.00 96.12 165 TYR A N 1
ATOM 1235 C CA . TYR A 1 165 ? -29.022 -8.733 27.848 1.00 96.12 165 TYR A CA 1
ATOM 1236 C C . TYR A 1 165 ? -29.938 -9.320 26.770 1.00 96.12 165 TYR A C 1
ATOM 1238 O O . TYR A 1 165 ? -30.095 -8.740 25.699 1.00 96.12 165 TYR A O 1
ATOM 1246 N N . GLY A 1 166 ? -30.623 -10.423 27.063 1.00 93.56 166 GLY A N 1
ATOM 1247 C CA . GLY A 1 166 ? -31.617 -11.020 26.166 1.00 93.56 166 GLY A CA 1
ATOM 1248 C C . GLY A 1 166 ? -32.868 -10.152 26.002 1.00 93.56 166 GLY A C 1
ATOM 1249 O O . GLY A 1 166 ? -33.038 -9.131 26.668 1.00 93.56 166 GLY A O 1
ATOM 1250 N N . PHE A 1 167 ? -33.812 -10.545 25.145 1.00 89.94 167 PHE A N 1
ATOM 1251 C CA . PHE A 1 167 ? -35.013 -9.753 24.822 1.00 89.94 167 PHE A CA 1
ATOM 1252 C C . PHE A 1 167 ? -35.854 -9.334 26.046 1.00 89.94 167 PHE A C 1
ATOM 1254 O O . PHE A 1 167 ? -36.520 -8.298 26.042 1.00 89.94 167 PHE A O 1
ATOM 1261 N N . ASN A 1 168 ? -35.835 -10.136 27.113 1.00 89.38 168 ASN A N 1
ATOM 1262 C CA . ASN A 1 168 ? -36.510 -9.852 28.384 1.00 89.38 168 ASN A CA 1
ATOM 1263 C C . ASN A 1 168 ? -35.681 -8.984 29.353 1.00 89.38 168 ASN A C 1
ATOM 1265 O O . ASN A 1 168 ? -36.184 -8.645 30.428 1.00 89.38 168 ASN A O 1
ATOM 1269 N N . TRP A 1 169 ? -34.466 -8.596 28.967 1.00 92.44 169 TRP A N 1
ATOM 1270 C CA . TRP A 1 169 ? -33.433 -7.946 29.777 1.00 92.44 169 TRP A CA 1
ATOM 1271 C C . TRP A 1 169 ? -32.871 -8.806 30.913 1.00 92.44 169 TRP A C 1
ATOM 1273 O O . TRP A 1 169 ? -32.283 -8.262 31.837 1.00 92.44 169 TRP A O 1
ATOM 1283 N N . ALA A 1 170 ? -33.045 -10.128 30.867 1.00 89.94 170 ALA A N 1
ATOM 1284 C CA . ALA A 1 170 ? -32.209 -11.012 31.675 1.00 89.94 170 ALA A CA 1
ATOM 1285 C C . ALA A 1 170 ? -30.815 -11.071 31.044 1.00 89.94 170 ALA A C 1
ATOM 1287 O O . ALA A 1 170 ? -30.718 -11.052 29.814 1.00 89.94 170 ALA A O 1
ATOM 1288 N N . ARG A 1 171 ? -29.765 -11.123 31.865 1.00 91.38 171 ARG A N 1
ATOM 1289 C CA . ARG A 1 171 ? -28.391 -11.160 31.372 1.00 91.38 171 ARG A CA 1
ATOM 1290 C C . ARG A 1 171 ? -27.842 -12.583 31.376 1.00 91.38 171 ARG A C 1
ATOM 1292 O O . ARG A 1 171 ? -28.083 -13.324 32.325 1.00 91.38 171 ARG A O 1
ATOM 1299 N N . ASP A 1 172 ? -27.166 -12.971 30.303 1.00 89.06 172 ASP A N 1
ATOM 1300 C CA . ASP A 1 172 ? -26.421 -14.223 30.193 1.00 89.06 172 ASP A CA 1
ATOM 1301 C C . ASP A 1 172 ? -25.315 -14.137 29.124 1.00 89.06 172 ASP A C 1
ATOM 1303 O O . ASP A 1 172 ? -25.152 -13.131 28.431 1.00 89.06 172 ASP A O 1
ATOM 1307 N N . ASP A 1 173 ? -24.555 -15.220 28.983 1.00 85.19 173 ASP A N 1
ATOM 1308 C CA . ASP A 1 173 ? -23.462 -15.386 28.020 1.00 85.19 173 ASP A CA 1
ATOM 1309 C C . ASP A 1 173 ? -23.929 -15.747 26.596 1.00 85.19 173 ASP A C 1
ATOM 1311 O O . ASP A 1 173 ? -23.120 -15.807 25.668 1.00 85.19 173 ASP A O 1
ATOM 1315 N N . ARG A 1 174 ? -25.229 -15.999 26.393 1.00 80.00 174 ARG A N 1
ATOM 1316 C CA . ARG A 1 174 ? -25.809 -16.426 25.105 1.00 80.00 174 ARG A CA 1
ATOM 1317 C C . ARG A 1 174 ? -26.477 -15.284 24.344 1.00 80.00 174 ARG A C 1
ATOM 1319 O O . ARG A 1 174 ? -26.716 -15.414 23.143 1.00 80.00 174 ARG A O 1
ATOM 1326 N N . SER A 1 175 ? -26.788 -14.188 25.023 1.00 86.56 175 SER A N 1
ATOM 1327 C CA . SER A 1 175 ? -27.498 -13.036 24.472 1.00 86.56 175 SER A CA 1
ATOM 1328 C C . SER A 1 175 ? -26.531 -12.069 23.783 1.00 86.56 175 SER A C 1
ATOM 1330 O O . SER A 1 175 ? -25.996 -11.143 24.392 1.00 86.56 175 SER A O 1
ATOM 1332 N N . ALA A 1 176 ? -26.296 -12.282 22.488 1.00 88.25 176 ALA A N 1
ATOM 1333 C CA . ALA A 1 176 ? -25.292 -11.538 21.731 1.00 88.25 176 ALA A CA 1
ATOM 1334 C C . ALA A 1 176 ? -25.792 -10.165 21.241 1.00 88.25 176 ALA A C 1
ATOM 1336 O O . ALA A 1 176 ? -26.757 -10.061 20.476 1.00 88.25 176 ALA A O 1
ATOM 1337 N N . ALA A 1 177 ? -25.083 -9.105 21.629 1.00 95.56 177 ALA A N 1
ATOM 1338 C CA . ALA A 1 177 ? -25.161 -7.794 20.996 1.00 95.56 177 ALA A CA 1
ATOM 1339 C C . ALA A 1 177 ? -24.009 -7.649 19.992 1.00 95.56 177 ALA A C 1
ATOM 1341 O O . ALA A 1 177 ? -22.847 -7.607 20.390 1.00 95.56 177 ALA A O 1
ATOM 1342 N N . VAL A 1 178 ? -24.331 -7.580 18.700 1.00 96.94 178 VAL A N 1
ATOM 1343 C CA . VAL A 1 178 ? -23.349 -7.556 17.609 1.00 96.94 178 VAL A CA 1
ATOM 1344 C C . VAL A 1 178 ? -23.207 -6.139 17.059 1.00 96.94 178 VAL A C 1
ATOM 1346 O O . VAL A 1 178 ? -24.164 -5.568 16.530 1.00 96.94 178 VAL A O 1
ATOM 1349 N N . ILE A 1 179 ? -22.006 -5.583 17.155 1.00 97.88 179 ILE A N 1
ATOM 1350 C CA . ILE A 1 179 ? -21.616 -4.281 16.619 1.00 97.88 179 ILE A CA 1
ATOM 1351 C C . IL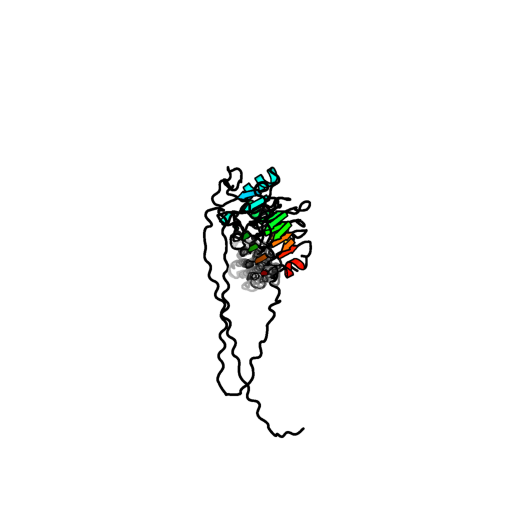E A 1 179 ? -20.971 -4.504 15.254 1.00 97.88 179 ILE A C 1
ATOM 1353 O O . ILE A 1 179 ? -19.864 -5.033 15.157 1.00 97.88 179 ILE A O 1
ATOM 1357 N N . VAL A 1 180 ? -21.653 -4.089 14.192 1.00 96.31 180 VAL A N 1
ATOM 1358 C CA . VAL A 1 180 ? -21.175 -4.229 12.814 1.00 96.31 180 VAL A CA 1
ATOM 1359 C C . VAL A 1 180 ? -20.681 -2.875 12.339 1.00 96.31 180 VAL A C 1
ATOM 1361 O O . VAL A 1 180 ? -21.466 -1.938 12.187 1.00 96.31 180 VAL A O 1
ATOM 1364 N N . GLY A 1 181 ? -19.379 -2.741 12.097 1.00 92.38 181 GLY A N 1
ATOM 1365 C CA . GLY A 1 181 ? -18.851 -1.488 11.570 1.00 92.38 181 GLY A CA 1
ATOM 1366 C C . GLY A 1 181 ? -19.378 -1.222 10.158 1.00 92.38 181 GLY A C 1
ATOM 1367 O O . GLY A 1 181 ? -19.567 -2.132 9.349 1.00 92.38 181 GLY A O 1
ATOM 1368 N N . VAL A 1 182 ? -19.627 0.049 9.857 1.00 93.12 182 VAL A N 1
ATOM 1369 C CA . VAL A 1 182 ? -20.174 0.498 8.573 1.00 93.12 182 VAL A CA 1
ATOM 1370 C C . VAL A 1 182 ? -19.137 1.358 7.868 1.00 93.12 182 VAL A C 1
ATOM 1372 O O . VAL A 1 182 ? -18.430 2.134 8.503 1.00 93.12 182 VAL A O 1
ATOM 1375 N N . TYR A 1 183 ? -19.040 1.231 6.541 1.00 92.75 183 TYR A N 1
ATOM 1376 C CA . TYR A 1 183 ? -18.148 2.077 5.752 1.00 92.75 183 TYR A CA 1
ATOM 1377 C C . TYR A 1 183 ? -18.426 3.564 6.008 1.00 92.75 183 TYR A C 1
ATOM 1379 O O . TYR A 1 183 ? -19.531 4.055 5.761 1.00 92.75 183 TYR A O 1
ATOM 1387 N N . ASN A 1 184 ? -17.383 4.281 6.408 1.00 93.50 184 ASN A N 1
ATOM 1388 C CA . ASN A 1 184 ? -17.383 5.718 6.615 1.00 93.50 184 ASN A CA 1
ATOM 1389 C C . ASN A 1 184 ? -16.122 6.310 5.970 1.00 93.50 184 ASN A C 1
ATOM 1391 O O . ASN A 1 184 ? -15.004 5.861 6.222 1.00 93.50 184 ASN A O 1
ATOM 1395 N N . ALA A 1 185 ? -16.314 7.303 5.099 1.00 93.31 185 ALA A N 1
ATOM 1396 C CA . ALA A 1 185 ? -15.229 7.926 4.349 1.00 93.31 185 ALA A CA 1
ATOM 1397 C C . ALA A 1 185 ? -14.309 8.791 5.226 1.00 93.31 185 ALA A C 1
ATOM 1399 O O . ALA A 1 185 ? -13.114 8.870 4.940 1.00 93.31 185 ALA A O 1
ATOM 1400 N N . ASP A 1 186 ? -14.849 9.410 6.276 1.00 94.88 186 ASP A N 1
ATOM 1401 C CA . ASP A 1 186 ? -14.077 10.227 7.212 1.00 94.88 186 ASP A CA 1
ATOM 1402 C C . ASP A 1 186 ? -13.216 9.326 8.110 1.00 94.88 186 ASP A C 1
ATOM 1404 O O . ASP A 1 186 ? -12.012 9.561 8.236 1.00 94.88 186 ASP A O 1
ATOM 1408 N N . ASP A 1 187 ? -13.783 8.224 8.617 1.00 95.00 187 ASP A N 1
ATOM 1409 C CA . ASP A 1 187 ? -13.028 7.218 9.379 1.00 95.00 187 ASP A CA 1
ATOM 1410 C C . ASP A 1 187 ? -11.939 6.580 8.512 1.00 95.00 187 ASP A C 1
ATOM 1412 O O . ASP A 1 187 ? -10.789 6.466 8.935 1.00 95.00 187 ASP A O 1
ATOM 1416 N N . LEU A 1 188 ? -12.262 6.245 7.257 1.00 93.56 188 LEU A N 1
ATOM 1417 C CA . LEU A 1 188 ? -11.284 5.713 6.310 1.00 93.56 188 LEU A CA 1
ATOM 1418 C C . LEU A 1 188 ? -10.112 6.680 6.107 1.00 93.56 188 LEU A C 1
ATOM 1420 O O . LEU A 1 188 ? -8.970 6.240 5.999 1.00 93.56 188 LEU A O 1
ATOM 1424 N N . ALA A 1 189 ? -10.377 7.985 6.038 1.00 95.00 189 ALA A N 1
ATOM 1425 C CA . ALA A 1 189 ? -9.336 8.989 5.859 1.00 95.00 189 ALA A CA 1
ATOM 1426 C C . ALA A 1 189 ? -8.440 9.147 7.098 1.00 95.00 189 ALA A C 1
ATOM 1428 O O . ALA A 1 189 ? -7.268 9.493 6.943 1.00 95.00 189 ALA A O 1
ATOM 1429 N N . TYR A 1 190 ? -8.970 8.904 8.301 1.00 96.38 190 TYR A N 1
ATOM 1430 C CA . TYR A 1 190 ? -8.240 9.085 9.557 1.00 96.38 190 TYR A CA 1
ATOM 1431 C C . TYR A 1 190 ? -7.563 7.803 10.061 1.00 96.38 190 TYR A C 1
ATOM 1433 O O . TYR A 1 190 ? -6.371 7.829 10.348 1.00 96.38 190 TYR A O 1
ATOM 1441 N N . TYR A 1 191 ? -8.286 6.682 10.115 1.00 96.12 191 TYR A N 1
ATOM 1442 C CA . TYR A 1 191 ? -7.812 5.383 10.617 1.00 96.12 191 TYR A CA 1
ATOM 1443 C C . TYR A 1 191 ? -7.284 4.461 9.506 1.00 96.12 191 TYR A C 1
ATOM 1445 O O . TYR A 1 191 ? -6.701 3.407 9.767 1.00 96.12 191 TYR A O 1
ATOM 1453 N N . GLY A 1 192 ? -7.511 4.810 8.234 1.00 95.56 192 GLY A N 1
ATOM 1454 C CA . GLY A 1 192 ? -7.245 3.905 7.112 1.00 95.56 192 GLY A CA 1
ATOM 1455 C C . GLY A 1 192 ? -8.202 2.711 7.053 1.00 95.56 192 GLY A C 1
ATOM 1456 O O . GLY A 1 192 ? -7.933 1.763 6.317 1.00 95.56 192 GLY A O 1
ATOM 1457 N N . ALA A 1 193 ? -9.292 2.745 7.822 1.00 96.81 193 ALA A N 1
ATOM 1458 C CA . ALA A 1 193 ? -10.343 1.734 7.923 1.00 96.81 193 ALA A CA 1
ATOM 1459 C C . ALA A 1 193 ? -11.650 2.392 8.396 1.00 96.81 193 ALA A C 1
ATOM 1461 O O . ALA A 1 193 ? -11.669 3.579 8.697 1.00 96.81 193 ALA A O 1
ATOM 1462 N N . SER A 1 194 ? -12.723 1.617 8.531 1.00 96.00 194 SER A N 1
ATOM 1463 C CA . SER A 1 194 ? -13.917 2.034 9.278 1.00 96.00 194 SER A CA 1
ATOM 1464 C C . SER A 1 194 ? -14.072 1.122 10.500 1.00 96.00 194 SER A C 1
ATOM 1466 O O . SER A 1 194 ? -14.695 0.067 10.368 1.00 96.00 194 SER A O 1
ATOM 1468 N N . PRO A 1 195 ? -13.437 1.451 11.646 1.00 97.12 195 PRO A N 1
ATOM 1469 C CA . PRO A 1 195 ? -13.509 0.624 12.845 1.00 97.12 195 PRO A CA 1
ATOM 1470 C C . PRO A 1 195 ? -14.949 0.417 13.319 1.00 97.12 195 PRO A C 1
ATOM 1472 O O . PRO A 1 195 ? -15.781 1.312 13.193 1.00 97.12 195 PRO A O 1
ATOM 1475 N N . ALA A 1 196 ? -15.255 -0.751 13.882 1.00 97.50 196 ALA A N 1
ATOM 1476 C CA . ALA A 1 196 ? -16.560 -0.990 14.500 1.00 97.50 196 ALA A CA 1
ATOM 1477 C C . ALA A 1 196 ? -16.638 -0.374 15.907 1.00 97.50 196 ALA A C 1
ATOM 1479 O O . ALA A 1 196 ? -17.700 0.097 16.313 1.00 97.50 196 ALA A O 1
ATOM 1480 N N . VAL A 1 197 ? -15.510 -0.324 16.622 1.00 98.62 197 VAL A N 1
ATOM 1481 C CA . VAL A 1 197 ? -15.369 0.336 17.927 1.00 98.62 197 VAL A CA 1
ATOM 1482 C C . VAL A 1 197 ? -14.128 1.225 17.941 1.00 98.62 197 VAL A C 1
ATOM 1484 O O . VAL A 1 197 ? -13.079 0.851 17.410 1.00 98.62 197 VAL A O 1
ATOM 1487 N N . ILE A 1 198 ? -14.251 2.393 18.569 1.00 98.50 198 ILE A N 1
ATOM 1488 C CA . ILE A 1 198 ? -13.182 3.379 18.737 1.00 98.50 198 ILE A CA 1
ATOM 1489 C C . ILE A 1 198 ? -13.084 3.746 20.222 1.00 98.50 198 ILE A C 1
ATOM 1491 O O . ILE A 1 198 ? -14.065 4.195 20.816 1.00 98.50 198 ILE A O 1
ATOM 1495 N N . ALA A 1 199 ? -11.902 3.580 20.815 1.00 98.31 199 ALA A N 1
ATOM 1496 C CA . ALA A 1 199 ? -11.602 3.984 22.187 1.00 98.31 199 ALA A CA 1
ATOM 1497 C C . ALA A 1 199 ? -10.364 4.886 22.212 1.00 98.31 199 ALA A C 1
ATOM 1499 O O . ALA A 1 199 ? -9.246 4.439 21.959 1.00 98.31 199 ALA A O 1
ATOM 1500 N N . GLU A 1 200 ? -10.551 6.168 22.517 1.00 97.38 200 GLU A N 1
ATOM 1501 C CA . GLU A 1 200 ? -9.474 7.157 22.482 1.00 97.38 200 GLU A CA 1
ATOM 1502 C C . GLU A 1 200 ? -9.433 7.974 23.776 1.00 97.38 200 GLU A C 1
ATOM 1504 O O . GLU A 1 200 ? -10.465 8.432 24.260 1.00 97.38 200 GLU A O 1
ATOM 1509 N N . ASN A 1 201 ? -8.231 8.215 24.305 1.00 96.88 201 ASN A N 1
ATOM 1510 C CA . ASN A 1 201 ? -7.973 9.112 25.441 1.00 96.88 201 ASN A CA 1
ATOM 1511 C C . ASN A 1 201 ? -8.693 8.749 26.758 1.00 96.88 201 ASN A C 1
ATOM 1513 O O . ASN A 1 201 ? -9.034 9.637 27.540 1.00 96.88 201 ASN A O 1
ATOM 1517 N N . ILE A 1 202 ? -8.875 7.456 27.042 1.00 97.88 202 ILE A N 1
ATOM 1518 C CA . ILE A 1 202 ? -9.470 6.965 28.299 1.00 97.88 202 ILE A CA 1
ATOM 1519 C C . ILE A 1 202 ? -8.360 6.823 29.353 1.00 97.88 202 ILE A C 1
ATOM 1521 O O . ILE A 1 202 ? -7.688 5.793 29.458 1.00 97.88 202 ILE A O 1
ATOM 1525 N N . THR A 1 203 ? -8.115 7.903 30.093 1.00 97.38 203 THR A N 1
ATOM 1526 C CA . THR A 1 203 ? -6.900 8.120 30.900 1.00 97.38 203 THR A CA 1
ATOM 1527 C C . THR A 1 203 ? -7.156 8.530 32.349 1.00 97.38 203 THR A C 1
ATOM 1529 O O . THR A 1 203 ? -6.244 8.438 33.172 1.00 97.38 203 THR A O 1
ATOM 1532 N N . THR A 1 204 ? -8.365 8.977 32.687 1.00 97.50 204 THR A N 1
ATOM 1533 C CA . THR A 1 204 ? -8.728 9.492 34.013 1.00 97.50 204 THR A CA 1
ATOM 1534 C C . THR A 1 204 ? -9.769 8.644 34.730 1.00 97.50 204 THR A C 1
ATOM 1536 O O . THR A 1 204 ? -9.666 8.483 35.948 1.00 97.50 204 THR A O 1
ATOM 1539 N N . THR A 1 205 ? -10.727 8.074 33.996 1.00 97.88 205 THR A N 1
ATOM 1540 C CA . THR A 1 205 ? -11.820 7.273 34.564 1.00 97.88 205 THR A CA 1
ATOM 1541 C C . THR A 1 205 ? -11.855 5.900 33.892 1.00 97.88 205 THR A C 1
ATOM 1543 O O . THR A 1 205 ? -11.765 5.846 32.665 1.00 97.88 205 THR A O 1
ATOM 1546 N N . PRO A 1 206 ? -11.952 4.793 34.655 1.00 97.69 206 PRO A N 1
ATOM 1547 C CA . PRO A 1 206 ? -12.172 3.463 34.092 1.00 97.69 206 PRO A CA 1
ATOM 1548 C C . PRO A 1 206 ? -13.369 3.433 33.144 1.00 97.69 206 PRO A C 1
ATOM 1550 O O . PRO A 1 206 ? -14.332 4.175 33.321 1.00 97.69 206 PRO A O 1
ATOM 1553 N N . THR A 1 207 ? -13.269 2.638 32.086 1.00 98.31 207 THR A N 1
ATOM 1554 C CA . THR A 1 207 ? -14.329 2.483 31.084 1.00 98.31 207 THR A CA 1
ATOM 1555 C C . THR A 1 207 ? -14.268 1.081 30.512 1.00 98.31 207 THR A C 1
ATOM 1557 O O . THR A 1 207 ? -13.196 0.617 30.123 1.00 98.31 207 THR A O 1
ATOM 1560 N N . THR A 1 208 ? -15.408 0.420 30.425 1.00 98.12 208 THR A N 1
ATOM 1561 C CA . THR A 1 208 ? -15.529 -1.000 30.123 1.00 98.12 208 THR A CA 1
ATOM 1562 C C . THR A 1 208 ? -16.454 -1.194 28.935 1.00 98.12 208 THR A C 1
ATOM 1564 O O . THR A 1 208 ? -17.543 -0.634 28.883 1.00 98.12 208 THR A O 1
ATOM 1567 N N . LEU A 1 209 ? -16.039 -2.021 27.981 1.00 98.38 209 LEU A N 1
ATOM 1568 C CA . LEU A 1 209 ? -16.920 -2.625 26.988 1.00 98.38 209 LEU A CA 1
ATOM 1569 C C . LEU A 1 209 ? -16.913 -4.134 27.221 1.00 98.38 209 LEU A C 1
ATOM 1571 O O . LEU A 1 209 ? -15.844 -4.747 27.243 1.00 98.38 209 LEU A O 1
ATOM 1575 N N . SER A 1 210 ? -18.083 -4.735 27.427 1.00 96.75 210 SER A N 1
ATOM 1576 C CA . SER A 1 210 ? -18.162 -6.138 27.835 1.00 96.75 210 SER A CA 1
ATOM 1577 C C . SER A 1 210 ? -19.342 -6.886 27.223 1.00 96.75 210 SER A C 1
ATOM 1579 O O . SER A 1 210 ? -20.408 -6.303 27.033 1.00 96.75 210 SER A O 1
ATOM 1581 N N . HIS A 1 211 ? -19.168 -8.188 26.968 1.00 96.00 211 HIS A N 1
ATOM 1582 C CA . HIS A 1 211 ? -20.208 -9.098 26.459 1.00 96.00 211 HIS A CA 1
ATOM 1583 C C . HIS A 1 211 ? -20.824 -8.663 25.119 1.00 96.00 211 HIS A C 1
ATOM 1585 O O . HIS A 1 211 ? -22.042 -8.715 24.927 1.00 96.00 211 HIS A O 1
ATOM 1591 N N . VAL A 1 212 ? -19.979 -8.228 24.181 1.00 97.19 212 VAL A N 1
ATOM 1592 C CA . VAL A 1 212 ? -20.387 -7.871 22.814 1.00 97.19 212 VAL A CA 1
ATOM 1593 C C . VAL A 1 212 ? -19.667 -8.725 21.774 1.00 97.19 212 VAL A C 1
ATOM 1595 O O . VAL A 1 212 ? -18.572 -9.241 22.000 1.00 97.19 212 VAL A O 1
ATOM 1598 N N . GLU A 1 213 ? -20.275 -8.844 20.601 1.00 97.94 213 GLU A N 1
ATOM 1599 C CA . GLU A 1 213 ? -19.604 -9.295 19.386 1.00 97.94 213 GLU A CA 1
ATOM 1600 C C . GLU A 1 213 ? -19.302 -8.073 18.513 1.00 97.94 213 GLU A C 1
ATOM 1602 O O . GLU A 1 213 ? -20.132 -7.178 18.379 1.00 97.94 213 GLU A O 1
ATOM 1607 N N . ILE A 1 214 ? -18.108 -7.999 17.935 1.00 98.56 214 ILE A N 1
ATOM 1608 C CA . ILE A 1 214 ? -17.637 -6.860 17.146 1.00 98.56 214 ILE A CA 1
ATOM 1609 C C . ILE A 1 214 ? -17.150 -7.385 15.801 1.00 98.56 214 ILE A C 1
ATOM 1611 O O . ILE A 1 214 ? -16.178 -8.138 15.745 1.00 98.56 214 ILE A O 1
ATOM 1615 N N . GLU A 1 215 ? -17.776 -6.944 14.712 1.00 97.56 215 GLU A N 1
ATOM 1616 C CA . GLU A 1 215 ? -17.382 -7.299 13.349 1.00 97.56 215 GLU A CA 1
ATOM 1617 C C . GLU A 1 215 ? -16.952 -6.057 12.554 1.00 97.56 215 GLU A C 1
ATOM 1619 O O . GLU A 1 215 ? -17.731 -5.126 12.331 1.00 97.56 215 GLU A O 1
ATOM 1624 N N . ALA A 1 216 ? -15.702 -6.046 12.080 1.00 94.50 216 ALA A N 1
ATOM 1625 C CA . ALA A 1 216 ? -15.229 -5.017 11.155 1.00 94.50 216 ALA A CA 1
ATOM 1626 C C . ALA A 1 216 ? -15.880 -5.172 9.767 1.00 94.50 216 ALA A C 1
ATOM 1628 O O . ALA A 1 216 ? -16.021 -6.299 9.276 1.00 94.50 216 ALA A O 1
ATOM 1629 N N . PRO A 1 217 ? -16.176 -4.070 9.054 1.00 91.00 217 PRO A N 1
ATOM 1630 C CA . PRO A 1 217 ? -16.576 -4.152 7.660 1.00 91.00 217 PRO A CA 1
ATOM 1631 C C . PRO A 1 217 ? -15.391 -4.598 6.788 1.00 91.00 217 PRO A C 1
ATOM 1633 O O . PRO A 1 217 ? -14.234 -4.294 7.098 1.00 91.00 217 PRO A O 1
ATOM 1636 N N . PRO A 1 218 ? -15.650 -5.256 5.642 1.00 86.50 218 PRO A N 1
ATOM 1637 C CA . PRO A 1 218 ? -14.618 -5.523 4.649 1.00 86.50 218 PRO A CA 1
ATOM 1638 C C . PRO A 1 218 ? -13.910 -4.246 4.190 1.00 86.50 218 PRO A C 1
ATOM 1640 O O . PRO A 1 218 ? -14.551 -3.233 3.901 1.00 86.50 218 PRO A O 1
ATOM 1643 N N . ALA A 1 219 ? -12.590 -4.318 4.035 1.00 93.31 219 ALA A N 1
ATOM 1644 C CA . ALA A 1 219 ? -11.816 -3.250 3.425 1.00 93.31 219 ALA A CA 1
ATOM 1645 C C . ALA A 1 219 ? -12.125 -3.173 1.915 1.00 93.31 219 ALA A C 1
ATOM 1647 O O . ALA A 1 219 ? -11.822 -4.091 1.152 1.00 93.31 219 ALA A O 1
ATOM 1648 N N . VAL A 1 220 ? -12.754 -2.079 1.474 1.00 88.69 220 VAL A N 1
ATOM 1649 C CA . VAL A 1 220 ? -13.219 -1.909 0.079 1.00 88.69 220 VAL A CA 1
ATOM 1650 C C . VAL A 1 220 ? -12.363 -0.954 -0.751 1.00 88.69 220 VAL A C 1
ATOM 1652 O O . VAL A 1 220 ? -12.465 -0.949 -1.979 1.00 88.69 220 VAL A O 1
ATOM 1655 N N . VAL A 1 221 ? -11.520 -0.144 -0.107 1.00 94.56 221 VAL A N 1
ATOM 1656 C CA . VAL A 1 221 ? -10.625 0.791 -0.793 1.00 94.56 221 VAL A CA 1
ATOM 1657 C C . VAL A 1 221 ? -9.249 0.164 -0.898 1.00 94.56 221 VAL A C 1
ATOM 1659 O O . VAL A 1 221 ? -8.723 -0.390 0.050 1.00 94.56 221 VAL A O 1
ATOM 1662 N N . THR A 1 222 ? -8.652 0.225 -2.078 1.00 95.38 222 THR A N 1
ATOM 1663 C CA . THR A 1 222 ? -7.364 -0.410 -2.351 1.00 95.38 222 THR A CA 1
ATOM 1664 C C . THR A 1 222 ? -6.283 0.026 -1.351 1.00 95.38 222 THR A C 1
ATOM 1666 O O . THR A 1 222 ? -6.047 1.220 -1.179 1.00 95.38 222 THR A O 1
ATOM 1669 N N . GLY A 1 223 ? -5.634 -0.945 -0.706 1.00 96.25 223 GLY A N 1
ATOM 1670 C CA . GLY A 1 223 ? -4.641 -0.744 0.353 1.00 96.25 223 GLY A CA 1
ATOM 1671 C C . GLY A 1 223 ? -5.206 -0.349 1.723 1.00 96.25 223 GLY A C 1
ATOM 1672 O O . GLY A 1 223 ? -4.418 -0.146 2.641 1.00 96.25 223 GLY A O 1
ATOM 1673 N N . SER A 1 224 ? -6.531 -0.231 1.888 1.00 97.81 224 SER A N 1
ATOM 1674 C CA . SER A 1 224 ? -7.143 0.086 3.182 1.00 97.81 224 SER A CA 1
ATOM 1675 C C . SER A 1 224 ? -7.156 -1.110 4.127 1.00 97.81 224 SER A C 1
ATOM 1677 O O . SER A 1 224 ? -7.210 -2.269 3.706 1.00 97.81 224 SER A O 1
ATOM 1679 N N . ASN A 1 225 ? -7.168 -0.808 5.417 1.00 98.06 225 ASN A N 1
ATOM 1680 C CA . ASN A 1 225 ? -7.154 -1.790 6.487 1.00 98.06 225 ASN A CA 1
ATOM 1681 C C . ASN A 1 225 ? -8.571 -2.261 6.830 1.00 98.06 225 ASN A C 1
ATOM 1683 O O . ASN A 1 225 ? -9.560 -1.580 6.546 1.00 98.06 225 ASN A O 1
ATOM 1687 N N . ALA A 1 226 ? -8.650 -3.410 7.490 1.00 97.81 226 ALA A N 1
ATOM 1688 C CA . ALA A 1 226 ? -9.811 -3.844 8.253 1.00 97.81 226 ALA A CA 1
ATOM 1689 C C . ALA A 1 226 ? -9.444 -3.812 9.742 1.00 97.81 226 ALA A C 1
ATOM 1691 O O . ALA A 1 226 ? -8.472 -4.443 10.160 1.00 97.81 226 ALA A O 1
ATOM 1692 N N . ILE A 1 227 ? -10.190 -3.042 10.534 1.00 98.12 227 ILE A N 1
ATOM 1693 C CA . ILE A 1 227 ? -9.955 -2.853 11.971 1.00 98.12 227 ILE A CA 1
ATOM 1694 C C . ILE A 1 227 ? -11.281 -3.107 12.679 1.00 98.12 227 ILE A C 1
ATOM 1696 O O . ILE A 1 227 ? -12.263 -2.450 12.346 1.00 98.12 227 ILE A O 1
ATOM 1700 N N . ALA A 1 228 ? -11.337 -4.044 13.628 1.00 98.31 228 ALA A N 1
ATOM 1701 C CA . ALA A 1 228 ? -12.551 -4.237 14.426 1.00 98.31 228 ALA A CA 1
ATOM 1702 C C . ALA A 1 228 ? -12.601 -3.228 15.581 1.00 98.31 228 ALA A C 1
ATOM 1704 O O . ALA A 1 228 ? -13.571 -2.479 15.697 1.00 98.31 228 ALA A O 1
ATOM 1705 N N . VAL A 1 229 ? -11.518 -3.132 16.357 1.00 98.56 229 VAL A N 1
ATOM 1706 C CA . VAL A 1 229 ? -11.374 -2.164 17.452 1.00 98.56 229 VAL A CA 1
ATOM 1707 C C . VAL A 1 229 ? -10.136 -1.302 17.228 1.00 98.56 229 VAL A C 1
ATOM 1709 O O . VAL A 1 229 ? -9.025 -1.822 17.106 1.00 98.56 229 VAL A O 1
ATOM 1712 N N . TYR A 1 230 ? -10.319 0.015 17.188 1.00 98.31 230 TYR A N 1
ATOM 1713 C CA . TYR A 1 230 ? -9.224 0.982 17.205 1.00 98.31 230 TYR A CA 1
ATOM 1714 C C . TYR A 1 230 ? -9.061 1.562 18.611 1.00 98.31 230 TYR A C 1
ATOM 1716 O O . TYR A 1 230 ? -10.042 1.983 19.227 1.00 98.31 230 TYR A O 1
ATOM 1724 N N . VAL A 1 231 ? -7.824 1.608 19.105 1.00 97.69 231 VAL A N 1
ATOM 1725 C CA . VAL A 1 231 ? -7.498 2.132 20.433 1.00 97.69 231 VAL A CA 1
ATOM 1726 C C . VAL A 1 231 ? -6.347 3.128 20.350 1.00 97.69 231 VAL A C 1
ATOM 1728 O O . VAL A 1 231 ? -5.300 2.814 19.784 1.00 97.69 231 VAL A O 1
ATOM 1731 N N . SER A 1 232 ? -6.510 4.306 20.957 1.00 96.31 232 SER A N 1
ATOM 1732 C CA . SER A 1 232 ? -5.430 5.288 21.102 1.00 96.31 232 SER A CA 1
ATOM 1733 C C . SER A 1 232 ? -5.354 5.843 22.517 1.00 96.31 232 SER A C 1
ATOM 1735 O O . SER A 1 232 ? -6.307 6.457 22.988 1.00 96.31 232 SER A O 1
ATOM 1737 N N . ASP A 1 233 ? -4.207 5.673 23.178 1.00 95.25 233 ASP A N 1
ATOM 1738 C CA . ASP A 1 233 ? -3.940 6.210 24.523 1.00 95.25 233 ASP A CA 1
ATOM 1739 C C . ASP A 1 233 ? -5.090 5.979 25.520 1.00 95.25 233 ASP A C 1
ATOM 1741 O O . ASP A 1 233 ? -5.664 6.914 26.081 1.00 95.25 233 ASP A O 1
ATOM 1745 N N . ALA A 1 234 ? -5.436 4.709 25.735 1.00 96.12 234 ALA A N 1
ATOM 1746 C CA . ALA A 1 234 ? -6.590 4.312 26.541 1.00 96.12 234 ALA A CA 1
ATOM 1747 C C . ALA A 1 234 ? -6.218 3.295 27.643 1.00 96.12 234 ALA A C 1
ATOM 1749 O O . ALA A 1 234 ? -6.769 2.195 27.671 1.00 96.12 234 ALA A O 1
ATOM 1750 N N . PRO A 1 235 ? -5.291 3.624 28.569 1.00 95.25 235 PRO A N 1
ATOM 1751 C CA . PRO A 1 235 ? -4.845 2.702 29.620 1.00 95.25 235 PRO A CA 1
ATOM 1752 C C . PRO A 1 235 ? -5.941 2.269 30.596 1.00 95.25 235 PRO A C 1
ATOM 1754 O O . PRO A 1 235 ? -5.792 1.242 31.253 1.00 95.25 235 PRO A O 1
ATOM 1757 N N . LEU A 1 236 ? -7.007 3.062 30.738 1.00 96.81 236 LEU A N 1
ATOM 1758 C CA . LEU A 1 236 ? -8.131 2.756 31.625 1.00 96.81 236 LEU A CA 1
ATOM 1759 C C . LEU A 1 236 ? -9.329 2.151 30.882 1.00 96.81 236 LEU A C 1
ATOM 1761 O O . LEU A 1 236 ? -10.378 1.937 31.488 1.00 96.81 236 LEU A O 1
ATOM 1765 N N . PHE A 1 237 ? -9.174 1.859 29.588 1.00 97.81 237 PHE A N 1
ATOM 1766 C CA . PHE A 1 237 ? -10.164 1.110 28.830 1.00 97.81 237 PHE A CA 1
ATOM 1767 C C . PHE A 1 237 ? -9.994 -0.392 29.060 1.00 97.81 237 PHE A C 1
ATOM 1769 O O . PHE A 1 237 ? -8.886 -0.922 28.942 1.00 97.81 237 PHE A O 1
ATOM 1776 N N . THR A 1 238 ? -11.098 -1.073 29.354 1.00 97.50 238 THR A N 1
ATOM 1777 C CA . THR A 1 238 ? -11.175 -2.528 29.477 1.00 97.50 238 THR A CA 1
ATOM 1778 C C . THR A 1 238 ? -12.124 -3.083 28.422 1.00 97.50 238 THR A C 1
ATOM 1780 O O . THR A 1 238 ? -13.294 -2.713 28.383 1.00 97.50 238 THR A O 1
ATOM 1783 N N . LEU A 1 239 ? -11.634 -3.998 27.589 1.00 97.56 239 LEU A N 1
ATOM 1784 C CA . LEU A 1 239 ? -12.465 -4.829 26.719 1.00 97.56 239 LEU A CA 1
ATOM 1785 C C . LEU A 1 239 ? -12.508 -6.240 27.308 1.00 97.56 239 LEU A C 1
ATOM 1787 O O . LEU A 1 239 ? -11.459 -6.870 27.472 1.00 97.56 239 LEU A O 1
ATOM 1791 N N . ALA A 1 240 ? -13.705 -6.704 27.660 1.00 96.00 240 ALA A N 1
ATOM 1792 C CA . ALA A 1 240 ? -13.897 -7.934 28.422 1.00 96.00 240 ALA A CA 1
ATOM 1793 C C . ALA A 1 240 ? -14.922 -8.877 27.777 1.00 96.00 240 ALA A C 1
ATOM 1795 O O . ALA A 1 240 ? -15.906 -8.416 27.198 1.00 96.00 240 ALA A O 1
ATOM 1796 N N . HIS A 1 241 ? -14.731 -10.194 27.906 1.00 95.50 241 HIS A N 1
ATOM 1797 C CA . HIS A 1 241 ? -15.745 -11.216 27.578 1.00 95.50 241 HIS A CA 1
ATOM 1798 C C . HIS A 1 241 ? -16.405 -11.029 26.201 1.00 95.50 241 HIS A C 1
ATOM 1800 O O . HIS A 1 241 ? -17.623 -11.129 26.065 1.00 95.50 241 HIS A O 1
ATOM 1806 N N . SER A 1 242 ? -15.622 -10.650 25.191 1.00 97.19 242 SER A N 1
ATOM 1807 C CA . SER A 1 242 ? -16.146 -10.210 23.895 1.00 97.19 242 SER A CA 1
ATOM 1808 C C . SER A 1 242 ? -15.553 -11.012 22.742 1.00 97.19 242 SER A C 1
ATOM 1810 O O . SER A 1 242 ? -14.412 -11.477 22.804 1.00 97.19 242 SER A O 1
ATOM 1812 N N . PHE A 1 243 ? -16.326 -11.138 21.666 1.00 97.62 243 PHE A N 1
ATOM 1813 C CA . PHE A 1 243 ? -15.892 -11.749 20.411 1.00 97.62 243 PHE A CA 1
ATOM 1814 C C . PHE A 1 243 ? -15.537 -10.640 19.427 1.00 97.62 243 PHE A C 1
ATOM 1816 O O . PHE A 1 243 ? -16.370 -9.800 19.104 1.00 97.62 243 PHE A O 1
ATOM 1823 N N . ILE A 1 244 ? -14.300 -10.605 18.949 1.00 98.50 244 ILE A N 1
ATOM 1824 C CA . ILE A 1 244 ? -13.796 -9.554 18.068 1.00 98.50 244 ILE A CA 1
ATOM 1825 C C . ILE A 1 244 ? -13.322 -10.186 16.778 1.00 98.50 244 ILE A C 1
ATOM 1827 O O . ILE A 1 244 ? -12.423 -11.025 16.775 1.00 98.50 244 ILE A O 1
ATOM 1831 N N . LYS A 1 245 ? -13.887 -9.742 15.661 1.00 98.00 245 LYS A N 1
ATOM 1832 C CA . LYS A 1 245 ? -13.583 -10.281 14.347 1.00 98.00 245 LYS A CA 1
ATOM 1833 C C . LYS A 1 245 ? -13.327 -9.174 13.345 1.00 98.00 245 LYS A C 1
ATOM 1835 O O . LYS A 1 245 ? -14.190 -8.353 13.039 1.00 98.00 245 LYS A O 1
ATOM 1840 N N . SER A 1 246 ? -12.128 -9.187 12.784 1.00 97.56 246 SER A N 1
ATOM 1841 C CA . SER A 1 246 ? -11.785 -8.323 11.666 1.00 97.56 246 SER A CA 1
ATOM 1842 C C . SER A 1 246 ? -12.052 -9.003 10.329 1.00 97.56 246 SER A C 1
ATOM 1844 O O . SER A 1 246 ? -11.972 -10.225 10.199 1.00 97.56 246 SER A O 1
ATOM 1846 N N . ALA A 1 247 ? -12.347 -8.197 9.315 1.00 97.19 247 ALA A N 1
ATOM 1847 C CA . ALA A 1 247 ? -12.413 -8.646 7.934 1.00 97.19 247 ALA A CA 1
ATOM 1848 C C . ALA A 1 247 ? -11.012 -8.680 7.297 1.00 97.19 247 ALA A C 1
ATOM 1850 O O . ALA A 1 247 ? -10.005 -8.371 7.933 1.00 97.19 247 ALA A O 1
ATOM 1851 N N . ASN A 1 248 ? -10.933 -9.041 6.017 1.00 97.81 248 ASN A N 1
ATOM 1852 C CA . ASN A 1 248 ? -9.668 -9.027 5.286 1.00 97.81 248 ASN A CA 1
ATOM 1853 C C . ASN A 1 248 ? -9.268 -7.597 4.900 1.00 97.81 248 ASN A C 1
ATOM 1855 O O . ASN A 1 248 ? -10.123 -6.776 4.551 1.00 97.81 248 ASN A O 1
ATOM 1859 N N . GLY A 1 249 ? -7.962 -7.334 4.892 1.00 97.81 249 GLY A N 1
ATOM 1860 C CA . GLY A 1 249 ? -7.402 -6.109 4.329 1.00 97.81 249 GLY A CA 1
ATOM 1861 C C . GLY A 1 249 ? -7.587 -6.044 2.809 1.00 97.81 249 GLY A C 1
ATOM 1862 O O . GLY A 1 249 ? -7.673 -7.067 2.121 1.00 97.81 249 GLY A O 1
ATOM 1863 N N . ALA A 1 250 ? -7.651 -4.835 2.251 1.00 98.19 250 ALA A N 1
ATOM 1864 C CA . ALA A 1 250 ? -7.880 -4.667 0.821 1.00 98.19 250 ALA A CA 1
ATOM 1865 C C . ALA A 1 250 ? -6.596 -4.924 0.014 1.00 98.19 250 ALA A C 1
ATOM 1867 O O . ALA A 1 250 ? -5.507 -4.539 0.449 1.00 98.19 250 ALA A O 1
ATOM 1868 N N . PRO A 1 251 ? -6.684 -5.490 -1.202 1.00 98.25 251 PRO A N 1
ATOM 1869 C CA . PRO A 1 251 ? -5.542 -5.578 -2.106 1.00 98.25 251 PRO A CA 1
ATOM 1870 C C . PRO A 1 251 ? -4.909 -4.210 -2.378 1.00 98.25 251 PRO A C 1
ATOM 1872 O O . PRO A 1 251 ? -5.609 -3.199 -2.399 1.00 98.25 251 PRO A O 1
ATOM 1875 N N . GLY A 1 252 ? -3.604 -4.183 -2.637 1.00 97.94 252 GLY A N 1
ATOM 1876 C CA . GLY A 1 252 ? -2.869 -3.008 -3.088 1.00 97.94 252 GLY A CA 1
ATOM 1877 C C . GLY A 1 252 ? -3.132 -2.678 -4.559 1.00 97.94 252 GLY A C 1
ATOM 1878 O O . GLY A 1 252 ? -3.608 -3.508 -5.336 1.00 97.94 252 GLY A O 1
ATOM 1879 N N . HIS A 1 253 ? -2.839 -1.440 -4.965 1.00 97.12 253 HIS A N 1
ATOM 1880 C CA . HIS A 1 253 ? -3.105 -0.995 -6.334 1.00 97.12 253 HIS A CA 1
ATOM 1881 C C . HIS A 1 253 ? -2.032 -1.528 -7.276 1.00 97.12 253 HIS A C 1
ATOM 1883 O O . HIS A 1 253 ? -0.844 -1.462 -6.974 1.00 97.12 253 HIS A O 1
ATOM 1889 N N . ASN A 1 254 ? -2.424 -2.017 -8.449 1.00 98.19 254 ASN A N 1
ATOM 1890 C CA . ASN A 1 254 ? -1.442 -2.396 -9.457 1.00 98.19 254 ASN A CA 1
ATOM 1891 C C . ASN A 1 254 ? -0.706 -1.153 -9.970 1.00 98.19 254 ASN A C 1
ATOM 1893 O O . ASN A 1 254 ? -1.322 -0.123 -10.259 1.00 98.19 254 ASN A O 1
ATOM 1897 N N . GLY A 1 255 ? 0.605 -1.280 -10.123 1.00 97.19 255 GLY A N 1
ATOM 1898 C CA . GLY A 1 255 ? 1.448 -0.304 -10.782 1.00 97.19 255 GLY A CA 1
ATOM 1899 C C . GLY A 1 255 ? 1.043 -0.130 -12.242 1.00 97.19 255 GLY A C 1
ATOM 1900 O O . GLY A 1 255 ? 0.624 -1.070 -12.927 1.00 97.19 255 GLY A O 1
ATOM 1901 N N . THR A 1 256 ? 1.147 1.097 -12.739 1.00 96.69 256 THR A N 1
ATOM 1902 C CA . THR A 1 256 ? 0.803 1.412 -14.124 1.00 96.69 256 THR A CA 1
ATOM 1903 C C . THR A 1 256 ? 1.955 1.072 -15.064 1.00 96.69 256 THR A C 1
ATOM 1905 O O . THR A 1 256 ? 3.133 1.289 -14.768 1.00 96.69 256 THR A O 1
ATOM 1908 N N . ALA A 1 257 ? 1.605 0.525 -16.229 1.00 93.31 257 ALA A N 1
ATOM 1909 C CA . ALA A 1 257 ? 2.563 0.333 -17.305 1.00 93.31 257 ALA A CA 1
ATOM 1910 C C . ALA A 1 257 ? 2.957 1.683 -17.918 1.00 93.31 257 ALA A C 1
ATOM 1912 O O . ALA A 1 257 ? 2.122 2.576 -18.088 1.00 93.31 257 ALA A O 1
ATOM 1913 N N . SER A 1 258 ? 4.225 1.795 -18.293 1.00 92.31 258 SER A N 1
ATOM 1914 C CA . SER A 1 258 ? 4.797 3.012 -18.859 1.00 92.31 258 SER A CA 1
ATOM 1915 C C . SER A 1 258 ? 4.748 3.029 -20.393 1.00 92.31 258 SER A C 1
ATOM 1917 O O . SER A 1 258 ? 4.788 1.990 -21.055 1.00 92.31 258 SER A O 1
ATOM 1919 N N . GLY A 1 259 ? 4.628 4.229 -20.974 1.00 92.69 259 GLY A N 1
ATOM 1920 C CA . GLY A 1 259 ? 4.581 4.441 -22.428 1.00 92.69 259 GLY A CA 1
ATOM 1921 C C . GLY A 1 259 ? 5.928 4.215 -23.126 1.00 92.69 259 GLY A C 1
ATOM 1922 O O . GLY A 1 259 ? 6.935 3.963 -22.480 1.00 92.69 259 GLY A O 1
ATOM 1923 N N . ALA A 1 260 ? 5.963 4.313 -24.456 1.00 95.31 260 ALA A N 1
ATOM 1924 C CA . ALA A 1 260 ? 7.207 4.179 -25.217 1.00 95.31 260 ALA A CA 1
ATOM 1925 C C . ALA A 1 260 ? 8.104 5.423 -25.100 1.00 95.31 260 ALA A C 1
ATOM 1927 O O . ALA A 1 260 ? 7.605 6.547 -25.018 1.00 95.31 260 ALA A O 1
ATOM 1928 N N . GLY A 1 261 ? 9.421 5.224 -25.176 1.00 96.25 261 GLY A N 1
ATOM 1929 C CA . GLY A 1 261 ? 10.358 6.309 -25.459 1.00 96.25 261 GLY A CA 1
ATOM 1930 C C . GLY A 1 261 ? 10.130 6.889 -26.860 1.00 96.25 261 GLY A C 1
ATOM 1931 O O . GLY A 1 261 ? 9.687 6.191 -27.772 1.00 96.25 261 GLY A O 1
ATOM 1932 N N . SER A 1 262 ? 10.435 8.173 -27.047 1.00 96.81 262 SER A N 1
ATOM 1933 C CA . SER A 1 262 ? 10.351 8.829 -28.357 1.00 96.81 262 SER A CA 1
ATOM 1934 C C . SER A 1 262 ? 11.342 8.250 -29.370 1.00 96.81 262 SER A C 1
ATOM 1936 O O . SER A 1 262 ? 12.508 8.007 -29.055 1.00 96.81 262 SER A O 1
ATOM 1938 N N . ASP A 1 263 ? 10.900 8.093 -30.614 1.00 97.06 263 ASP A N 1
ATOM 1939 C CA . ASP A 1 263 ? 11.780 7.702 -31.714 1.00 97.06 263 ASP A CA 1
ATOM 1940 C C . ASP A 1 263 ? 12.827 8.794 -32.006 1.00 97.06 263 ASP A C 1
ATOM 1942 O O . ASP A 1 263 ? 12.587 9.993 -31.833 1.00 97.06 263 ASP A O 1
ATOM 1946 N N . GLY A 1 264 ? 14.000 8.368 -32.468 1.00 95.75 264 GLY A N 1
ATOM 1947 C CA . GLY A 1 264 ? 15.081 9.247 -32.880 1.00 95.75 264 GLY A CA 1
ATOM 1948 C C . GLY A 1 264 ? 14.772 9.963 -34.203 1.00 95.75 264 GLY A C 1
ATOM 1949 O O . GLY A 1 264 ? 14.111 9.400 -35.084 1.00 95.75 264 GLY A O 1
ATOM 1950 N N . PRO A 1 265 ? 15.248 11.206 -34.387 1.00 96.38 265 PRO A N 1
ATOM 1951 C CA . PRO A 1 265 ? 15.038 11.945 -35.626 1.00 96.38 265 PRO A CA 1
ATOM 1952 C C . PRO A 1 265 ? 15.815 11.334 -36.802 1.00 96.38 265 PRO A C 1
ATOM 1954 O O . PRO A 1 265 ? 16.878 10.740 -36.635 1.00 96.38 265 PRO A O 1
ATOM 1957 N N . VAL A 1 266 ? 15.289 11.499 -38.016 1.00 97.00 266 VAL A N 1
ATOM 1958 C CA . VAL A 1 266 ? 15.919 11.022 -39.260 1.00 97.00 266 VAL A CA 1
ATOM 1959 C C . VAL A 1 266 ? 17.063 11.957 -39.673 1.00 97.00 266 VAL A C 1
ATOM 1961 O O . VAL A 1 266 ? 16.941 13.177 -39.549 1.00 97.00 266 VAL A O 1
ATOM 1964 N N . GLY A 1 267 ? 18.162 11.394 -40.180 1.00 96.50 267 GLY A N 1
ATOM 1965 C CA . GLY A 1 267 ? 19.282 12.150 -40.741 1.00 96.50 267 GLY A CA 1
ATOM 1966 C C . GLY A 1 267 ? 18.948 12.766 -42.102 1.00 96.50 267 GLY A C 1
ATOM 1967 O O . GLY A 1 267 ? 18.179 12.209 -42.889 1.00 96.50 267 GLY A O 1
ATOM 1968 N N . ALA A 1 268 ? 19.512 13.934 -42.409 1.00 98.12 268 ALA A N 1
ATOM 1969 C CA . ALA A 1 268 ? 19.225 14.610 -43.670 1.00 98.12 268 ALA A CA 1
ATOM 1970 C C . ALA A 1 268 ? 19.940 13.937 -44.851 1.00 98.12 268 ALA A C 1
ATOM 1972 O O . ALA A 1 268 ? 21.041 13.399 -44.727 1.00 98.12 268 ALA A O 1
ATOM 1973 N N . LYS A 1 269 ? 19.319 14.001 -46.030 1.00 98.06 269 LYS A N 1
ATOM 1974 C CA . LYS A 1 269 ? 19.928 13.529 -47.277 1.00 98.06 269 LYS A CA 1
ATOM 1975 C C . LYS A 1 269 ? 21.156 14.384 -47.636 1.00 98.06 269 LYS A C 1
ATOM 1977 O O . LYS A 1 269 ? 21.108 15.602 -47.476 1.00 98.06 269 LYS A O 1
ATOM 1982 N N . GLY A 1 270 ? 22.207 13.761 -48.170 1.00 97.19 270 GLY A N 1
ATOM 1983 C CA . GLY A 1 270 ? 23.323 14.467 -48.806 1.00 97.19 270 GLY A CA 1
ATOM 1984 C C . GLY A 1 270 ? 22.933 15.128 -50.133 1.00 97.19 270 GLY A C 1
ATOM 1985 O O . GLY A 1 270 ? 22.046 14.649 -50.853 1.00 97.19 270 GLY A O 1
ATOM 1986 N N . SER A 1 271 ? 23.592 16.239 -50.463 1.00 97.25 271 SER A N 1
ATOM 1987 C CA . SER A 1 271 ? 23.404 16.938 -51.742 1.00 97.25 271 SER A CA 1
ATOM 1988 C C . SER A 1 271 ? 23.866 16.063 -52.912 1.00 97.25 271 SER A C 1
ATOM 1990 O O . SER A 1 271 ? 24.878 15.375 -52.800 1.00 97.25 271 SER A O 1
ATOM 1992 N N . ASN A 1 272 ? 23.128 16.061 -54.027 1.00 95.94 272 ASN A N 1
ATOM 1993 C CA . ASN A 1 272 ? 23.571 15.358 -55.238 1.00 95.94 272 ASN A CA 1
ATOM 1994 C C . ASN A 1 272 ? 24.864 15.985 -55.785 1.00 95.94 272 ASN A C 1
ATOM 1996 O O . ASN A 1 272 ? 25.137 17.155 -55.514 1.00 95.94 272 ASN A O 1
ATOM 2000 N N . GLY A 1 273 ? 25.608 15.199 -56.565 1.00 91.19 273 GLY A N 1
ATOM 2001 C CA . GLY A 1 273 ? 26.676 15.700 -57.418 1.00 91.19 273 GLY A CA 1
ATOM 2002 C C . GLY A 1 273 ? 26.159 16.731 -58.419 1.00 91.19 273 GLY A C 1
ATOM 2003 O O . GLY A 1 273 ? 24.948 16.882 -58.616 1.00 91.19 273 GLY A O 1
ATOM 2004 N N . CYS A 1 274 ? 27.089 17.464 -59.009 1.00 90.69 274 CYS A N 1
ATOM 2005 C CA . CYS A 1 274 ? 26.811 18.471 -60.020 1.00 90.69 274 CYS A CA 1
ATOM 2006 C C . CYS A 1 274 ? 28.074 18.743 -60.832 1.00 90.69 274 CYS A C 1
ATOM 2008 O O . CYS A 1 274 ? 29.182 18.675 -60.294 1.00 90.69 274 CYS A O 1
ATOM 2010 N N . GLU A 1 275 ? 27.885 19.101 -62.095 1.00 88.00 275 GLU A N 1
ATOM 2011 C CA . GLU A 1 275 ? 28.941 19.652 -62.937 1.00 88.00 275 GLU A CA 1
ATOM 2012 C C . GLU A 1 275 ? 29.442 20.979 -62.342 1.00 88.00 275 GLU A C 1
ATOM 2014 O O . GLU A 1 275 ? 28.647 21.807 -61.885 1.00 88.00 275 GLU A O 1
ATOM 2019 N N . ASP A 1 276 ? 30.756 21.183 -62.327 1.00 82.06 276 ASP A N 1
ATOM 2020 C CA . ASP A 1 276 ? 31.387 22.442 -61.942 1.00 82.06 276 ASP A CA 1
ATOM 2021 C C . ASP A 1 276 ? 32.459 22.815 -62.958 1.00 82.06 276 ASP A C 1
ATOM 2023 O O . ASP A 1 276 ? 33.636 22.519 -62.788 1.00 82.06 276 ASP A O 1
ATOM 2027 N N . ASP A 1 277 ? 32.032 23.477 -64.033 1.00 73.69 277 ASP A N 1
ATOM 2028 C CA . ASP A 1 277 ? 32.945 23.910 -65.080 1.00 73.69 277 ASP A CA 1
ATOM 2029 C C . ASP A 1 277 ? 32.482 25.176 -65.812 1.00 73.69 277 ASP A C 1
ATOM 2031 O O . ASP A 1 277 ? 31.377 25.704 -65.638 1.00 73.69 277 ASP A O 1
ATOM 2035 N N . SER A 1 278 ? 33.358 25.724 -66.655 1.00 69.88 278 SER A N 1
ATOM 2036 C CA . SER A 1 278 ? 32.982 26.856 -67.514 1.00 69.88 278 SER A CA 1
ATOM 2037 C C . SER A 1 278 ? 32.022 26.432 -68.644 1.00 69.88 278 SER A C 1
ATOM 2039 O O . SER A 1 278 ? 31.645 25.270 -68.766 1.00 69.88 278 SER A O 1
ATOM 2041 N N . TRP A 1 279 ? 31.551 27.384 -69.461 1.00 67.56 279 TRP A N 1
ATOM 2042 C CA . TRP A 1 279 ? 30.630 27.093 -70.571 1.00 67.56 279 TRP A CA 1
ATOM 2043 C C . TRP A 1 279 ? 31.125 25.891 -71.410 1.00 67.56 279 TRP A C 1
ATOM 2045 O O . TRP A 1 279 ? 32.234 25.980 -71.946 1.00 67.56 279 TRP A O 1
ATOM 2055 N N . PRO A 1 280 ? 30.321 24.818 -71.578 1.00 68.81 280 PRO A N 1
ATOM 2056 C CA . PRO A 1 280 ? 28.851 24.817 -71.547 1.00 68.81 280 PRO A CA 1
ATOM 2057 C C . PRO A 1 280 ? 28.147 24.352 -70.251 1.00 68.81 280 PRO A C 1
ATOM 2059 O O . PRO A 1 280 ? 26.921 24.447 -70.222 1.00 68.81 280 PRO A O 1
ATOM 2062 N N . CYS A 1 281 ? 28.854 23.899 -69.208 1.00 71.25 281 CYS A N 1
ATOM 2063 C CA . CYS A 1 281 ? 28.249 23.112 -68.109 1.00 71.25 281 CYS A CA 1
ATOM 2064 C C . CYS A 1 281 ? 27.831 23.913 -66.860 1.00 71.25 281 CYS A C 1
ATOM 2066 O O . CYS A 1 281 ? 26.884 23.557 -66.165 1.00 71.25 281 CYS A O 1
ATOM 2068 N N . GLY A 1 282 ? 28.409 25.098 -66.650 1.00 69.62 282 GLY A N 1
ATOM 2069 C CA . GLY A 1 282 ? 28.034 25.970 -65.532 1.00 69.62 282 GLY A CA 1
ATOM 2070 C C . GLY A 1 282 ? 28.716 25.573 -64.219 1.00 69.62 282 GLY A C 1
ATOM 2071 O O . GLY A 1 282 ? 29.155 24.445 -64.040 1.00 69.62 282 GLY A O 1
ATOM 2072 N N . GLY A 1 283 ? 28.852 26.543 -63.311 1.00 77.06 283 GLY A N 1
ATOM 2073 C CA . GLY A 1 283 ? 29.557 26.344 -62.043 1.00 77.06 283 GLY A CA 1
ATOM 2074 C C . GLY A 1 283 ? 28.626 25.891 -60.923 1.00 77.06 283 GLY A C 1
ATOM 2075 O O . GLY A 1 283 ? 27.507 26.405 -60.796 1.00 77.06 283 GLY A O 1
ATOM 2076 N N . CYS A 1 284 ? 29.116 25.001 -60.067 1.00 85.75 284 CYS A N 1
ATOM 2077 C CA . CYS A 1 284 ? 28.391 24.483 -58.915 1.00 85.75 284 CYS A CA 1
ATOM 2078 C C . CYS A 1 284 ? 29.201 24.649 -57.626 1.00 85.75 284 CYS A C 1
ATOM 2080 O O . CYS A 1 284 ? 30.420 24.539 -57.587 1.00 85.75 284 CYS A O 1
ATOM 2082 N N . SER A 1 285 ? 28.516 24.912 -56.514 1.00 88.69 285 SER A N 1
ATOM 2083 C CA . SER A 1 285 ? 29.158 24.839 -55.202 1.00 88.69 285 SER A CA 1
ATOM 2084 C C . SER A 1 285 ? 29.325 23.383 -54.780 1.00 88.69 285 SER A C 1
ATOM 2086 O O . SER A 1 285 ? 28.373 22.614 -54.902 1.00 88.69 285 SER A O 1
ATOM 2088 N N . ARG A 1 286 ? 30.469 23.050 -54.170 1.00 90.31 286 ARG A N 1
ATOM 2089 C CA . ARG A 1 286 ? 30.748 21.714 -53.627 1.00 90.31 286 ARG A CA 1
ATOM 2090 C C . ARG A 1 286 ? 29.534 21.124 -52.876 1.00 90.31 286 ARG A C 1
ATOM 2092 O O . ARG A 1 286 ? 29.090 21.745 -51.904 1.00 90.31 286 ARG A O 1
ATOM 2099 N N . PRO A 1 287 ? 29.020 19.947 -53.283 1.00 94.50 287 PRO A N 1
ATOM 2100 C CA . PRO A 1 287 ? 27.887 19.292 -52.641 1.00 94.50 287 PRO A CA 1
ATOM 2101 C C . PRO A 1 287 ? 28.111 19.088 -51.143 1.00 94.50 287 PRO A C 1
ATOM 2103 O O . PRO A 1 287 ? 29.043 18.396 -50.729 1.00 94.50 287 PRO A O 1
ATOM 2106 N N . ALA A 1 288 ? 27.236 19.688 -50.334 1.00 96.50 288 ALA A N 1
ATOM 2107 C CA . ALA A 1 288 ? 27.316 19.616 -48.882 1.00 96.50 288 ALA A CA 1
ATOM 2108 C C . ALA A 1 288 ? 26.732 18.304 -48.347 1.00 96.50 288 ALA A C 1
ATOM 2110 O O . ALA A 1 288 ? 25.661 17.858 -48.795 1.00 96.50 288 ALA A O 1
ATOM 2111 N N . GLY A 1 289 ? 27.416 17.727 -47.361 1.00 96.31 289 GLY A N 1
ATOM 2112 C CA . GLY A 1 289 ? 26.957 16.569 -46.605 1.00 96.31 289 GLY A CA 1
ATOM 2113 C C . GLY A 1 289 ? 25.613 16.809 -45.920 1.00 96.31 289 GLY A C 1
ATOM 2114 O O . GLY A 1 289 ? 25.277 17.920 -45.503 1.00 96.31 289 GLY A O 1
ATOM 2115 N N . GLY A 1 290 ? 24.821 15.748 -45.797 1.00 97.44 290 GLY A N 1
ATOM 2116 C CA . GLY A 1 290 ? 23.559 15.797 -45.071 1.00 97.44 290 GLY A CA 1
ATOM 2117 C C . GLY A 1 290 ? 23.797 16.096 -43.591 1.00 97.44 290 GLY A C 1
ATOM 2118 O O . GLY A 1 290 ? 24.655 15.485 -42.955 1.00 97.44 290 GLY A O 1
ATOM 2119 N N . ALA A 1 291 ? 23.025 17.016 -43.013 1.00 97.38 291 ALA A N 1
ATOM 2120 C CA . ALA A 1 291 ? 23.052 17.249 -41.573 1.00 97.38 291 ALA A CA 1
ATOM 2121 C C . ALA A 1 291 ? 22.696 15.963 -40.806 1.00 97.38 291 ALA A C 1
ATOM 2123 O O . ALA A 1 291 ? 21.703 15.296 -41.112 1.00 97.38 291 ALA A O 1
ATOM 2124 N N . GLY A 1 292 ? 23.498 15.629 -39.796 1.00 94.75 292 GLY A N 1
ATOM 2125 C CA . GLY A 1 292 ? 23.150 14.577 -38.849 1.00 94.75 292 GLY A CA 1
ATOM 2126 C C . GLY A 1 292 ? 21.893 14.956 -38.069 1.00 94.75 292 GLY A C 1
ATOM 2127 O O . GLY A 1 292 ? 21.632 16.141 -37.833 1.00 94.75 292 GLY A O 1
ATOM 2128 N N . ALA A 1 293 ? 21.092 13.965 -37.691 1.00 94.31 293 ALA A N 1
ATOM 2129 C CA . ALA A 1 293 ? 19.879 14.226 -36.930 1.00 94.31 293 ALA A CA 1
ATOM 2130 C C . ALA A 1 293 ? 20.218 14.850 -35.564 1.00 94.31 293 ALA A C 1
ATOM 2132 O O . ALA A 1 293 ? 21.183 14.435 -34.924 1.00 94.31 293 ALA A O 1
ATOM 2133 N N . SER A 1 294 ? 19.434 15.832 -35.107 1.00 89.62 294 SER A N 1
ATOM 2134 C CA . SER A 1 294 ? 19.672 16.546 -33.843 1.00 89.62 294 SER A CA 1
ATOM 2135 C C . SER A 1 294 ? 19.617 15.627 -32.617 1.00 89.62 294 SER A C 1
ATOM 2137 O O . SER A 1 294 ? 18.866 14.653 -32.611 1.00 89.62 294 SER A O 1
ATOM 2139 N N . ALA A 1 295 ? 20.343 15.983 -31.550 1.00 74.69 295 ALA A N 1
ATOM 2140 C CA . ALA A 1 295 ? 20.251 15.284 -30.271 1.00 74.69 295 ALA A CA 1
ATOM 2141 C C . ALA A 1 295 ? 18.824 15.402 -29.707 1.00 74.69 295 ALA A C 1
ATOM 2143 O O . ALA A 1 295 ? 18.325 16.507 -29.483 1.00 74.69 295 ALA A O 1
ATOM 2144 N N . GLY A 1 296 ? 18.165 14.257 -29.528 1.00 79.31 296 GLY A N 1
ATOM 2145 C CA . GLY A 1 296 ? 16.951 14.136 -28.726 1.00 79.31 296 GLY A CA 1
ATOM 2146 C C . GLY A 1 296 ? 17.333 13.786 -27.292 1.00 79.31 296 GLY A C 1
ATOM 2147 O O . GLY A 1 296 ? 18.230 14.396 -26.718 1.00 79.31 296 GLY A O 1
ATOM 2148 N N . CYS A 1 297 ? 16.693 12.760 -26.730 1.00 83.56 297 CYS A N 1
ATOM 2149 C CA . CYS A 1 297 ? 17.183 12.132 -25.501 1.00 83.56 297 CYS A CA 1
ATOM 2150 C C . CYS A 1 297 ? 18.068 10.888 -25.747 1.00 83.56 297 CYS A C 1
ATOM 2152 O O . CYS A 1 297 ? 18.582 10.304 -24.797 1.00 83.56 297 CYS A O 1
ATOM 2154 N N . GLY A 1 298 ? 18.275 10.515 -27.016 1.00 89.25 298 GLY A N 1
ATOM 2155 C CA . GLY A 1 298 ? 19.360 9.641 -27.476 1.00 89.25 298 GLY A CA 1
ATOM 2156 C C . GLY A 1 298 ? 20.482 10.429 -28.169 1.00 89.25 298 GLY A C 1
ATOM 2157 O O . GLY A 1 298 ? 20.483 11.663 -28.185 1.00 89.25 298 GLY A O 1
ATOM 2158 N N . GLY A 1 299 ? 21.440 9.714 -28.757 1.00 93.81 299 GLY A N 1
ATOM 2159 C CA . GLY A 1 299 ? 22.601 10.291 -29.433 1.00 93.81 299 GLY A CA 1
ATOM 2160 C C . GLY A 1 299 ? 22.258 11.071 -30.707 1.00 93.81 299 GLY A C 1
ATOM 2161 O O . GLY A 1 299 ? 21.297 10.781 -31.415 1.00 93.81 299 GLY A O 1
ATOM 2162 N N . GLN A 1 300 ? 23.068 12.077 -31.011 1.00 95.38 300 GLN A N 1
ATOM 2163 C CA . GLN A 1 300 ? 23.014 12.866 -32.236 1.00 95.38 300 GLN A CA 1
ATOM 2164 C C . GLN A 1 300 ? 23.622 12.075 -33.396 1.00 95.38 300 GLN A C 1
ATOM 2166 O O . GLN A 1 300 ? 24.679 11.465 -33.235 1.00 95.38 300 GLN A O 1
ATOM 2171 N N . GLY A 1 301 ? 23.005 12.136 -34.574 1.00 95.62 301 GLY A N 1
ATOM 2172 C CA . GLY A 1 301 ? 23.599 11.569 -35.780 1.00 95.62 301 GLY A CA 1
ATOM 2173 C C . GLY A 1 301 ? 24.812 12.371 -36.266 1.00 95.62 301 GLY A C 1
ATOM 2174 O O . GLY A 1 301 ? 24.869 13.594 -36.109 1.00 95.62 301 GLY A O 1
ATOM 2175 N N . GLY A 1 302 ? 25.773 11.696 -36.891 1.00 96.06 302 GLY A N 1
ATOM 2176 C CA . GLY A 1 302 ? 26.929 12.330 -37.523 1.00 96.06 302 GLY A CA 1
ATOM 2177 C C . GLY A 1 302 ? 26.558 13.041 -38.827 1.00 96.06 302 GLY A C 1
ATOM 2178 O O . GLY A 1 302 ? 25.692 12.586 -39.569 1.00 96.06 302 GLY A O 1
ATOM 2179 N N . SER A 1 303 ? 27.190 14.169 -39.142 1.00 96.75 303 SER A N 1
ATOM 2180 C CA . SER A 1 303 ? 27.023 14.809 -40.454 1.00 96.75 303 SER A CA 1
ATOM 2181 C C . SER A 1 303 ? 27.631 13.958 -41.567 1.00 96.75 303 SER A C 1
ATOM 2183 O O . SER A 1 303 ? 28.699 13.373 -41.387 1.00 96.75 303 SER A O 1
ATOM 2185 N N . GLY A 1 304 ? 26.984 13.920 -42.728 1.00 96.75 304 GLY A N 1
ATOM 2186 C CA . GLY A 1 304 ? 27.567 13.336 -43.929 1.00 96.75 304 GLY A CA 1
ATOM 2187 C C . GLY A 1 304 ? 28.792 14.120 -44.402 1.00 96.75 304 GLY A C 1
ATOM 2188 O O . GLY A 1 304 ? 28.959 15.294 -44.068 1.00 96.75 304 GLY A O 1
ATOM 2189 N N . GLY A 1 305 ? 29.653 13.461 -45.167 1.00 96.31 305 GLY A N 1
ATOM 2190 C CA . GLY A 1 305 ? 30.811 14.075 -45.794 1.00 96.31 305 GLY A CA 1
ATOM 2191 C C . GLY A 1 305 ? 30.453 14.830 -47.072 1.00 96.31 305 GLY A C 1
ATOM 2192 O O . GLY A 1 305 ? 29.545 14.436 -47.802 1.00 96.31 305 GLY A O 1
ATOM 2193 N N . ASP A 1 306 ? 31.172 15.906 -47.360 1.00 95.62 306 ASP A N 1
ATOM 2194 C CA . ASP A 1 306 ? 31.020 16.670 -48.592 1.00 95.62 306 ASP A CA 1
ATOM 2195 C C . ASP A 1 306 ? 31.588 15.884 -49.781 1.00 95.62 306 ASP A C 1
ATOM 2197 O O . ASP A 1 306 ? 32.622 15.214 -49.662 1.00 95.62 306 ASP A O 1
ATOM 2201 N N . GLY A 1 307 ? 30.931 15.998 -50.937 1.00 90.44 307 GLY A N 1
ATOM 2202 C CA . GLY A 1 307 ? 31.466 15.485 -52.200 1.00 90.44 307 GLY A CA 1
ATOM 2203 C C . GLY A 1 307 ? 32.740 16.226 -52.610 1.00 90.44 307 GLY A C 1
ATOM 2204 O O . GLY A 1 307 ? 32.986 17.348 -52.155 1.00 90.44 307 GLY A O 1
ATOM 2205 N N . SER A 1 308 ? 33.568 15.626 -53.463 1.00 89.56 308 SER A N 1
ATOM 2206 C CA . SER A 1 308 ? 34.807 16.256 -53.937 1.00 89.56 308 SER A CA 1
ATOM 2207 C C . SER A 1 308 ? 34.827 16.518 -55.433 1.00 89.56 308 SER A C 1
ATOM 2209 O O . SER A 1 308 ? 34.080 15.914 -56.197 1.00 89.56 308 SER A O 1
ATOM 2211 N N . TYR A 1 309 ? 35.674 17.472 -55.820 1.00 86.19 309 TYR A N 1
ATOM 2212 C CA . TYR A 1 309 ? 35.997 17.783 -57.209 1.00 86.19 309 TYR A CA 1
ATOM 2213 C C . TYR A 1 309 ? 36.968 16.726 -57.765 1.00 86.19 309 TYR A C 1
ATOM 2215 O O . TYR A 1 309 ? 37.705 16.126 -56.966 1.00 86.19 309 TYR A O 1
ATOM 2223 N N . PRO A 1 310 ? 37.036 16.511 -59.092 1.00 82.62 310 PRO A N 1
ATOM 2224 C CA . PRO A 1 310 ? 38.023 15.617 -59.688 1.00 82.62 310 PRO A CA 1
ATOM 2225 C C . PRO A 1 310 ? 39.451 15.845 -59.172 1.00 82.62 310 PRO A C 1
ATOM 2227 O O . PRO A 1 310 ? 39.931 16.969 -59.017 1.00 82.62 310 PRO A O 1
ATOM 2230 N N . GLY A 1 311 ? 40.140 14.748 -58.853 1.00 71.69 311 GLY A N 1
ATOM 2231 C CA . GLY A 1 311 ? 41.504 14.779 -58.319 1.00 71.69 311 GLY A CA 1
ATOM 2232 C C . GLY A 1 311 ? 41.624 15.075 -56.817 1.00 71.69 311 GLY A C 1
ATOM 2233 O O . GLY A 1 311 ? 42.746 15.124 -56.309 1.00 71.69 311 GLY A O 1
ATOM 2234 N N . SER A 1 312 ? 40.520 15.206 -56.073 1.00 74.19 312 SER A N 1
ATOM 2235 C CA . SER A 1 312 ? 40.509 15.330 -54.603 1.00 74.19 312 SER A CA 1
ATOM 2236 C C . SER A 1 312 ? 39.615 14.280 -53.944 1.00 74.19 312 SER A C 1
ATOM 2238 O O . SER A 1 312 ? 38.539 13.992 -54.452 1.00 74.19 312 SER A O 1
ATOM 2240 N N . LEU A 1 313 ? 40.018 13.759 -52.780 1.00 75.44 313 LEU A N 1
ATOM 2241 C CA . LEU A 1 313 ? 39.180 12.849 -51.990 1.00 75.44 313 LEU A CA 1
ATOM 2242 C C . LEU A 1 313 ? 37.929 13.573 -51.477 1.00 75.44 313 LEU A C 1
ATOM 2244 O O . LEU A 1 313 ? 38.000 14.759 -51.130 1.00 75.44 313 LEU A O 1
ATOM 2248 N N . GLY A 1 314 ? 36.812 12.847 -51.373 1.00 80.31 314 GLY A N 1
ATOM 2249 C CA . GLY A 1 314 ? 35.650 13.284 -50.591 1.00 80.31 314 GLY A CA 1
ATOM 2250 C C . GLY A 1 314 ? 36.029 13.575 -49.136 1.00 80.31 314 GLY A C 1
ATOM 2251 O O . GLY A 1 314 ? 37.142 13.279 -48.690 1.00 80.31 314 GLY A O 1
ATOM 2252 N N . THR A 1 315 ? 35.108 14.123 -48.343 1.00 91.75 315 THR A N 1
ATOM 2253 C CA . THR A 1 315 ? 35.302 14.096 -46.884 1.00 91.75 315 THR A CA 1
ATOM 2254 C C . THR A 1 315 ? 34.620 12.871 -46.292 1.00 91.75 315 THR A C 1
ATOM 2256 O O . THR A 1 315 ? 33.561 12.442 -46.755 1.00 91.75 315 THR A O 1
ATOM 2259 N N . SER A 1 316 ? 35.213 12.299 -45.247 1.00 93.69 316 SER A N 1
ATOM 2260 C CA . SER A 1 316 ? 34.534 11.275 -44.456 1.00 93.69 316 SER A CA 1
ATOM 2261 C C . SER A 1 316 ? 33.324 11.878 -43.746 1.00 93.69 316 SER A C 1
ATOM 2263 O O . SER A 1 316 ? 33.299 13.079 -43.451 1.00 93.69 316 SER A O 1
ATOM 2265 N N . GLY A 1 317 ? 32.331 11.045 -43.450 1.00 93.62 317 GLY A N 1
ATOM 2266 C CA . GLY A 1 317 ? 31.273 11.422 -42.523 1.00 93.62 317 GLY A CA 1
ATOM 2267 C C . GLY A 1 317 ? 31.819 11.625 -41.108 1.00 93.62 317 GLY A C 1
ATOM 2268 O O . GLY A 1 317 ? 32.893 11.132 -40.752 1.00 93.62 317 GLY A O 1
ATOM 2269 N N . ALA A 1 318 ? 31.075 12.352 -40.283 1.00 95.25 318 ALA A N 1
ATOM 2270 C CA . ALA A 1 318 ? 31.353 12.458 -38.858 1.00 95.25 318 ALA A CA 1
ATOM 2271 C C . ALA A 1 318 ? 30.771 11.246 -38.106 1.00 95.25 318 ALA A C 1
ATOM 2273 O O . ALA A 1 318 ? 29.748 10.700 -38.528 1.00 95.25 318 ALA A O 1
ATOM 2274 N N . PRO A 1 319 ? 31.377 10.832 -36.982 1.00 93.25 319 PRO A N 1
ATOM 2275 C CA . PRO A 1 319 ? 30.764 9.853 -36.090 1.00 93.25 319 PRO A CA 1
ATOM 2276 C C . PRO A 1 319 ? 29.488 10.411 -35.438 1.00 93.25 319 PRO A C 1
ATOM 2278 O O . PRO A 1 319 ? 29.337 11.628 -35.286 1.00 93.25 319 PRO A O 1
ATOM 2281 N N . GLY A 1 320 ? 28.579 9.520 -35.040 1.00 90.19 320 GLY A N 1
ATOM 2282 C CA . GLY A 1 320 ? 27.452 9.870 -34.169 1.00 90.19 320 GLY A CA 1
ATOM 2283 C C . GLY A 1 320 ? 27.897 10.080 -32.715 1.00 90.19 320 GLY A C 1
ATOM 2284 O O . GLY A 1 320 ? 29.013 9.721 -32.337 1.00 90.19 320 GLY A O 1
ATOM 2285 N N . SER A 1 321 ? 27.050 10.680 -31.874 1.00 86.69 321 SER A N 1
ATOM 2286 C CA . SER A 1 321 ? 27.340 10.820 -30.440 1.00 86.69 321 SER A CA 1
ATOM 2287 C C . SER A 1 321 ? 26.871 9.602 -29.631 1.00 86.69 321 SER A C 1
ATOM 2289 O O . SER A 1 321 ? 25.872 8.965 -29.968 1.00 86.69 321 SER A O 1
ATOM 2291 N N . GLY A 1 322 ? 27.586 9.296 -28.542 1.00 68.31 322 GLY A N 1
ATOM 2292 C CA . GLY A 1 322 ? 27.258 8.211 -27.605 1.00 68.31 322 GLY A CA 1
ATOM 2293 C C . GLY A 1 322 ? 28.164 6.977 -27.686 1.00 68.31 322 GLY A C 1
ATOM 2294 O O . GLY A 1 322 ? 28.333 6.324 -26.665 1.00 68.31 322 GLY A O 1
ATOM 2295 N N . GLY A 1 323 ? 28.821 6.709 -28.821 1.00 60.81 323 GLY A N 1
ATOM 2296 C CA . GLY A 1 323 ? 29.675 5.524 -28.971 1.00 60.81 323 GLY A CA 1
ATOM 2297 C C . GLY A 1 323 ? 30.057 5.199 -30.419 1.00 60.81 323 GLY A C 1
ATOM 2298 O O . GLY A 1 323 ? 29.967 6.060 -31.284 1.00 60.81 323 GLY A O 1
ATOM 2299 N N . ALA A 1 324 ? 30.558 3.980 -30.649 1.00 59.75 324 ALA A N 1
ATOM 2300 C CA . ALA A 1 324 ? 31.525 3.542 -31.673 1.00 59.75 324 ALA A CA 1
ATOM 2301 C C . ALA A 1 324 ? 31.166 3.702 -33.169 1.00 59.75 324 ALA A C 1
ATOM 2303 O O . ALA A 1 324 ? 31.922 3.216 -34.011 1.00 59.75 324 ALA A O 1
ATOM 2304 N N . ALA A 1 325 ? 30.055 4.354 -33.514 1.00 69.50 325 ALA A N 1
ATOM 2305 C CA . ALA A 1 325 ? 29.633 4.521 -34.898 1.00 69.50 325 ALA A CA 1
ATOM 2306 C C . ALA A 1 325 ? 30.579 5.472 -35.654 1.00 69.50 325 ALA A C 1
ATOM 2308 O O . ALA A 1 325 ? 30.500 6.698 -35.523 1.00 69.50 325 ALA A O 1
ATOM 2309 N N . GLY A 1 326 ? 31.484 4.901 -36.451 1.00 78.38 326 GLY A N 1
ATOM 2310 C CA . GLY A 1 326 ? 32.363 5.632 -37.345 1.00 78.38 326 GLY A CA 1
ATOM 2311 C C . GLY A 1 326 ? 31.589 6.299 -38.478 1.00 78.38 326 GLY A C 1
ATOM 2312 O O . GLY A 1 326 ? 30.549 5.826 -38.943 1.00 78.38 326 GLY A O 1
ATOM 2313 N N . GLY A 1 327 ? 32.110 7.434 -38.937 1.00 85.88 327 GLY A N 1
ATOM 2314 C CA . GLY A 1 327 ? 31.659 8.005 -40.195 1.00 85.88 327 GLY A CA 1
ATOM 2315 C C . GLY A 1 327 ? 32.158 7.175 -41.375 1.00 85.88 327 GLY A C 1
ATOM 2316 O O . GLY A 1 327 ? 33.253 6.609 -41.336 1.00 85.88 327 GLY A O 1
ATOM 2317 N N . GLY A 1 328 ? 31.369 7.135 -42.443 1.00 87.19 328 GLY A N 1
ATOM 2318 C CA . GLY A 1 328 ? 31.759 6.482 -43.681 1.00 87.19 328 GLY A CA 1
ATOM 2319 C C . GLY A 1 328 ? 32.997 7.137 -44.285 1.00 87.19 328 GLY A C 1
ATOM 2320 O O . GLY A 1 328 ? 33.117 8.365 -44.298 1.00 87.19 328 GLY A O 1
ATOM 2321 N N . ALA A 1 329 ? 33.921 6.316 -44.784 1.00 89.69 329 ALA A N 1
ATOM 2322 C CA . ALA A 1 329 ? 35.118 6.795 -45.468 1.00 89.69 329 ALA A CA 1
ATOM 2323 C C . ALA A 1 329 ? 34.758 7.596 -46.731 1.00 89.69 329 ALA A C 1
ATOM 2325 O O . ALA A 1 329 ? 33.757 7.316 -47.390 1.00 89.69 329 ALA A O 1
ATOM 2326 N N . ALA A 1 330 ? 35.579 8.587 -47.067 1.00 84.56 330 ALA A N 1
ATOM 2327 C CA . ALA A 1 330 ? 35.491 9.294 -48.339 1.00 84.56 330 ALA A CA 1
ATOM 2328 C C . ALA A 1 330 ? 35.652 8.345 -49.541 1.00 84.56 330 ALA A C 1
ATOM 2330 O O . ALA A 1 330 ? 36.379 7.358 -49.447 1.00 84.56 330 ALA A O 1
ATOM 2331 N N . GLY A 1 331 ? 35.009 8.668 -50.665 1.00 74.50 331 GLY A N 1
ATOM 2332 C CA . GLY A 1 331 ? 35.326 8.054 -51.953 1.00 74.50 331 GLY A CA 1
ATOM 2333 C C . GLY A 1 331 ? 36.720 8.474 -52.433 1.00 74.50 331 GLY A C 1
ATOM 2334 O O . GLY A 1 331 ? 37.081 9.654 -52.334 1.00 74.50 331 GLY A O 1
ATOM 2335 N N . ASP A 1 332 ? 37.486 7.501 -52.929 1.00 69.81 332 ASP A N 1
ATOM 2336 C CA . ASP A 1 332 ? 38.813 7.694 -53.511 1.00 69.81 332 ASP A CA 1
ATOM 2337 C C . ASP A 1 332 ? 38.761 8.319 -54.923 1.00 69.81 332 ASP A C 1
ATOM 2339 O O . ASP A 1 332 ? 37.714 8.416 -55.574 1.00 69.81 332 ASP A O 1
ATOM 2343 N N . ASN A 1 333 ? 39.927 8.781 -55.389 1.00 59.72 333 ASN A N 1
ATOM 2344 C CA . ASN A 1 333 ? 40.109 9.359 -56.720 1.00 59.72 333 ASN A CA 1
ATOM 2345 C C . ASN A 1 333 ? 40.294 8.265 -57.782 1.00 59.72 333 ASN A C 1
ATOM 2347 O O . ASN A 1 333 ? 41.261 7.503 -57.713 1.00 59.72 333 ASN A O 1
ATOM 2351 N N . GLY A 1 334 ? 39.465 8.281 -58.825 1.00 54.03 334 GLY A N 1
ATOM 2352 C CA . GLY A 1 334 ? 39.612 7.449 -60.020 1.00 54.03 334 GLY A CA 1
ATOM 2353 C C . GLY A 1 334 ? 39.048 8.136 -61.266 1.00 54.03 334 GLY A C 1
ATOM 2354 O O . GLY A 1 334 ? 38.388 9.166 -61.163 1.00 54.03 334 GLY A O 1
ATOM 2355 N N . ASP A 1 335 ? 39.297 7.560 -62.449 1.00 53.00 335 ASP A N 1
ATOM 2356 C CA . ASP A 1 335 ? 38.720 8.047 -63.719 1.00 53.00 335 ASP A CA 1
ATOM 2357 C C . ASP A 1 335 ? 37.174 8.007 -63.704 1.00 53.00 335 ASP A C 1
ATOM 2359 O O . ASP A 1 335 ? 36.526 8.757 -64.424 1.00 53.00 335 ASP A O 1
ATOM 2363 N N . ASN A 1 336 ? 36.601 7.161 -62.837 1.00 59.78 336 ASN A N 1
ATOM 2364 C CA . ASN A 1 336 ? 35.251 7.296 -62.299 1.00 59.78 336 ASN A CA 1
ATOM 2365 C C . ASN A 1 336 ? 35.389 7.503 -60.781 1.00 59.78 336 ASN A C 1
ATOM 2367 O O . ASN A 1 336 ? 36.165 6.785 -60.147 1.00 59.78 336 ASN A O 1
ATOM 2371 N N . GLY A 1 337 ? 34.675 8.463 -60.200 1.00 66.56 337 GLY A N 1
ATOM 2372 C CA . GLY A 1 337 ? 34.724 8.735 -58.766 1.00 66.56 337 GLY A CA 1
ATOM 2373 C C . GLY A 1 337 ? 34.173 7.568 -57.941 1.00 66.56 337 GLY A C 1
ATOM 2374 O O . GLY A 1 337 ? 33.126 7.002 -58.269 1.00 66.56 337 GLY A O 1
ATOM 2375 N N . ASP A 1 338 ? 34.851 7.213 -56.848 1.00 82.81 338 ASP A N 1
ATOM 2376 C CA . ASP A 1 338 ? 34.407 6.115 -55.988 1.00 82.81 338 ASP A CA 1
ATOM 2377 C C . ASP A 1 338 ? 33.240 6.524 -55.078 1.00 82.81 338 ASP A C 1
ATOM 2379 O O . ASP A 1 338 ? 33.080 7.679 -54.668 1.00 82.81 338 ASP A O 1
ATOM 2383 N N . ILE A 1 339 ? 32.403 5.539 -54.746 1.00 88.50 339 ILE A N 1
ATOM 2384 C CA . ILE A 1 339 ? 31.252 5.709 -53.854 1.00 88.50 339 ILE A CA 1
ATOM 2385 C C . ILE A 1 339 ? 31.744 5.937 -52.420 1.00 88.50 339 ILE A C 1
ATOM 2387 O O . ILE A 1 339 ? 32.579 5.187 -51.917 1.00 88.50 339 ILE A O 1
ATOM 2391 N N . GLY A 1 340 ? 31.173 6.927 -51.733 1.00 90.50 340 GLY A N 1
ATOM 2392 C CA . GLY A 1 340 ? 31.441 7.156 -50.315 1.00 90.50 340 GLY A CA 1
ATOM 2393 C C . GLY A 1 340 ? 30.964 5.995 -49.432 1.00 90.50 340 GLY A C 1
ATOM 2394 O O . GLY A 1 340 ? 29.913 5.391 -49.663 1.00 90.50 340 GLY A O 1
ATOM 2395 N N . GLY A 1 341 ? 31.723 5.690 -48.381 1.00 93.19 341 GLY A N 1
ATOM 2396 C CA . GLY A 1 341 ? 31.386 4.652 -47.408 1.00 93.19 341 GLY A CA 1
ATOM 2397 C C . GLY A 1 341 ? 30.093 4.957 -46.648 1.00 93.19 341 GLY A C 1
ATOM 2398 O O . GLY A 1 341 ? 29.746 6.117 -46.418 1.00 93.19 341 GLY A O 1
ATOM 2399 N N . SER A 1 342 ? 29.375 3.913 -46.233 1.00 95.12 342 SER A N 1
ATOM 2400 C CA . SER A 1 342 ? 28.207 4.075 -45.355 1.00 95.12 342 SER A CA 1
ATOM 2401 C C . SER A 1 342 ? 28.649 4.464 -43.946 1.00 95.12 342 SER A C 1
ATOM 2403 O O . SER A 1 342 ? 29.709 4.030 -43.502 1.00 95.12 342 SER A O 1
ATOM 2405 N N . GLY A 1 343 ? 27.844 5.267 -43.254 1.00 94.81 343 GLY A N 1
ATOM 2406 C CA . GLY A 1 343 ? 28.029 5.496 -41.824 1.00 94.81 343 GLY A CA 1
ATOM 2407 C C . GLY A 1 343 ? 27.634 4.267 -41.005 1.00 94.81 343 GLY A C 1
ATOM 2408 O O . GLY A 1 343 ? 26.730 3.521 -41.390 1.00 94.81 343 GLY A O 1
ATOM 2409 N N . ASP A 1 344 ? 28.295 4.069 -39.868 1.00 95.75 344 ASP A N 1
ATOM 2410 C CA . ASP A 1 344 ? 27.988 2.961 -38.965 1.00 95.75 344 ASP A CA 1
ATOM 2411 C C . ASP A 1 344 ? 26.661 3.181 -38.222 1.00 95.75 344 ASP A C 1
ATOM 2413 O O . ASP A 1 344 ? 26.249 4.312 -37.947 1.00 95.75 344 ASP A O 1
ATOM 2417 N N . VAL A 1 345 ? 25.987 2.085 -37.873 1.00 95.31 345 VAL A N 1
ATOM 2418 C CA . VAL A 1 345 ? 24.750 2.106 -37.077 1.00 95.31 345 VAL A CA 1
ATOM 2419 C C . VAL A 1 345 ? 25.077 2.394 -35.608 1.00 95.31 345 VAL A C 1
ATOM 2421 O O . VAL A 1 345 ? 26.031 1.837 -35.069 1.00 95.31 345 VAL A O 1
ATOM 2424 N N . GLY A 1 346 ? 24.270 3.232 -34.953 1.00 94.50 346 GLY A N 1
ATOM 2425 C CA . GLY A 1 346 ? 24.413 3.529 -33.526 1.00 94.50 346 GLY A CA 1
ATOM 2426 C C . GLY A 1 346 ? 24.105 2.322 -32.629 1.00 94.50 346 GLY A C 1
ATOM 2427 O O . GLY A 1 346 ? 23.201 1.532 -32.916 1.00 94.50 346 GLY A O 1
ATOM 2428 N N . GLY A 1 347 ? 24.835 2.180 -31.519 1.00 94.88 347 GLY A N 1
ATOM 2429 C CA . GLY A 1 347 ? 24.580 1.149 -30.513 1.00 94.88 347 GLY A CA 1
ATOM 2430 C C . GLY A 1 347 ? 23.224 1.309 -29.803 1.00 94.88 347 GLY A C 1
ATOM 2431 O O . GLY A 1 347 ? 22.730 2.430 -29.647 1.00 94.88 347 GLY A O 1
ATOM 2432 N N . PRO A 1 348 ? 22.587 0.204 -29.368 1.00 95.81 348 PRO A N 1
ATOM 2433 C CA . PRO A 1 348 ? 21.347 0.267 -28.602 1.00 95.81 348 PRO A CA 1
ATOM 2434 C C . PRO A 1 348 ? 21.577 0.869 -27.208 1.00 95.81 348 PRO A C 1
ATOM 2436 O O . PRO A 1 348 ? 22.649 0.724 -26.623 1.00 95.81 348 PRO A O 1
ATOM 2439 N N . GLY A 1 349 ? 20.544 1.499 -26.657 1.00 95.31 349 GLY A N 1
ATOM 2440 C CA . GLY A 1 349 ? 20.533 1.960 -25.275 1.00 95.31 349 GLY A CA 1
ATOM 2441 C C . GLY A 1 349 ? 20.464 0.795 -24.287 1.00 95.31 349 GLY A C 1
ATOM 2442 O O . GLY A 1 349 ? 19.970 -0.286 -24.606 1.00 95.31 349 GLY A O 1
ATOM 2443 N N . THR A 1 350 ? 20.954 1.014 -23.069 1.00 96.50 350 THR A N 1
ATOM 2444 C CA . THR A 1 350 ? 20.893 0.019 -21.990 1.00 96.50 350 THR A CA 1
ATOM 2445 C C . THR A 1 350 ? 19.475 -0.116 -21.445 1.00 96.50 350 THR A C 1
ATOM 2447 O O . THR A 1 350 ? 18.807 0.894 -21.232 1.00 96.50 350 THR A O 1
ATOM 2450 N N . ASP A 1 351 ? 19.026 -1.332 -21.152 1.00 97.50 351 ASP A N 1
ATOM 2451 C CA . ASP A 1 351 ? 17.747 -1.532 -20.469 1.00 97.50 351 ASP A CA 1
ATOM 2452 C C . ASP A 1 351 ? 17.797 -1.014 -19.020 1.00 97.50 351 ASP A C 1
ATOM 2454 O O . ASP A 1 351 ? 18.844 -1.027 -18.365 1.00 97.50 351 ASP A O 1
ATOM 2458 N N . GLY A 1 352 ? 16.654 -0.542 -18.531 1.00 97.62 352 GLY A N 1
ATOM 2459 C CA . GLY A 1 352 ? 16.450 -0.153 -17.144 1.00 97.62 352 GLY A CA 1
ATOM 2460 C C . GLY A 1 352 ? 16.363 -1.366 -16.215 1.00 97.62 352 GLY A C 1
ATOM 2461 O O . GLY A 1 352 ? 15.969 -2.462 -16.615 1.00 97.62 352 GLY A O 1
ATOM 2462 N N . GLY A 1 353 ? 16.729 -1.160 -14.955 1.00 97.81 353 GLY A N 1
ATOM 2463 C CA . GLY A 1 353 ? 16.657 -2.163 -13.897 1.00 97.81 353 GLY A CA 1
ATOM 2464 C C . GLY A 1 353 ? 15.272 -2.222 -13.242 1.00 97.81 353 GLY A C 1
ATOM 2465 O O . GLY A 1 353 ? 14.565 -1.209 -13.218 1.00 97.81 353 GLY A O 1
ATOM 2466 N N . PRO A 1 354 ? 14.877 -3.390 -12.706 1.00 97.94 354 PRO A N 1
ATOM 2467 C CA . PRO A 1 354 ? 13.610 -3.543 -12.002 1.00 97.94 354 PRO A CA 1
ATOM 2468 C C . PRO A 1 354 ? 13.578 -2.699 -10.721 1.00 97.94 354 PRO A C 1
ATOM 2470 O O . PRO A 1 354 ? 14.610 -2.502 -10.077 1.00 97.94 354 PRO A O 1
ATOM 2473 N N . GLY A 1 355 ? 12.392 -2.220 -10.347 1.00 98.12 355 GLY A N 1
ATOM 2474 C CA . GLY A 1 355 ? 12.156 -1.626 -9.031 1.00 98.12 355 GLY A CA 1
ATOM 2475 C C . GLY A 1 355 ? 12.165 -2.692 -7.934 1.00 98.12 355 GLY A C 1
ATOM 2476 O O . GLY A 1 355 ? 11.761 -3.833 -8.173 1.00 98.12 355 GLY A O 1
ATOM 2477 N N . ALA A 1 356 ? 12.619 -2.339 -6.730 1.00 98.19 356 ALA A N 1
ATOM 2478 C CA . ALA A 1 356 ? 12.542 -3.234 -5.579 1.00 98.19 356 ALA A CA 1
ATOM 2479 C C . ALA A 1 356 ? 11.079 -3.507 -5.184 1.00 98.19 356 ALA A C 1
ATOM 2481 O O . ALA A 1 356 ? 10.223 -2.631 -5.298 1.00 98.19 356 ALA A O 1
ATOM 2482 N N . GLY A 1 357 ? 10.786 -4.722 -4.718 1.00 97.94 357 GLY A N 1
ATOM 2483 C CA . GLY A 1 357 ? 9.471 -5.049 -4.165 1.00 97.94 357 GLY A CA 1
ATOM 2484 C C . GLY A 1 357 ? 9.283 -4.492 -2.752 1.00 97.94 357 GLY A C 1
ATOM 2485 O O . GLY A 1 357 ? 10.263 -4.260 -2.044 1.00 97.94 357 GLY A O 1
ATOM 2486 N N . GLY A 1 358 ? 8.030 -4.308 -2.333 1.00 97.69 358 GLY A N 1
ATOM 2487 C CA . GLY A 1 358 ? 7.700 -3.940 -0.952 1.00 97.69 358 GLY A CA 1
ATOM 2488 C C . GLY A 1 358 ? 8.094 -5.032 0.053 1.00 97.69 358 GLY A C 1
ATOM 2489 O O . GLY A 1 358 ? 8.159 -6.213 -0.289 1.00 97.69 358 GLY A O 1
ATOM 2490 N N . ASP A 1 359 ? 8.357 -4.638 1.297 1.00 95.56 359 ASP A N 1
ATOM 2491 C CA . ASP A 1 359 ? 8.914 -5.495 2.355 1.00 95.56 359 ASP A CA 1
ATOM 2492 C C . ASP A 1 359 ? 7.892 -6.360 3.115 1.00 95.56 359 ASP A C 1
ATOM 2494 O O . ASP A 1 359 ? 8.304 -7.255 3.849 1.00 95.56 359 ASP A O 1
ATOM 2498 N N . GLY A 1 360 ? 6.585 -6.125 2.940 1.00 93.88 360 GLY A N 1
ATOM 2499 C CA . GLY A 1 360 ? 5.527 -6.864 3.647 1.00 93.88 360 GLY A CA 1
ATOM 2500 C C . GLY A 1 360 ? 5.425 -6.565 5.154 1.00 93.88 360 GLY A C 1
ATOM 2501 O O . GLY A 1 360 ? 4.710 -7.258 5.875 1.00 93.88 360 GLY A O 1
ATOM 2502 N N . VAL A 1 361 ? 6.126 -5.544 5.655 1.00 94.75 361 VAL A N 1
ATOM 2503 C CA . VAL A 1 361 ? 6.096 -5.138 7.073 1.00 94.75 361 VAL A CA 1
ATOM 2504 C C . VAL A 1 361 ? 5.173 -3.938 7.276 1.00 94.75 361 VAL A C 1
ATOM 2506 O O . VAL A 1 361 ? 4.377 -3.915 8.216 1.00 94.75 361 VAL A O 1
ATOM 2509 N N . GLY A 1 362 ? 5.248 -2.962 6.368 1.00 94.38 362 GLY A N 1
ATOM 2510 C CA . GLY A 1 362 ? 4.487 -1.716 6.464 1.00 94.38 362 GLY A CA 1
ATOM 2511 C C . GLY A 1 362 ? 5.013 -0.752 7.530 1.00 94.38 362 GLY A C 1
ATOM 2512 O O . GLY A 1 362 ? 6.051 -0.965 8.155 1.00 94.38 362 GLY A O 1
ATOM 2513 N N . VAL A 1 363 ? 4.297 0.353 7.714 1.00 95.12 363 VAL A N 1
ATOM 2514 C CA . VAL A 1 363 ? 4.620 1.403 8.688 1.00 95.12 363 VAL A CA 1
ATOM 2515 C C . VAL A 1 363 ? 3.339 2.007 9.249 1.00 95.12 363 VAL A C 1
ATOM 2517 O O . VAL A 1 363 ? 2.349 2.133 8.533 1.00 95.12 363 VAL A O 1
ATOM 2520 N N . VAL A 1 364 ? 3.359 2.415 10.518 1.00 95.81 364 VAL A N 1
ATOM 2521 C CA . VAL A 1 364 ? 2.270 3.207 11.103 1.00 95.81 364 VAL A CA 1
ATOM 2522 C C . VAL A 1 364 ? 2.569 4.698 10.951 1.00 95.81 364 VAL A C 1
ATOM 2524 O O . VAL A 1 364 ? 3.616 5.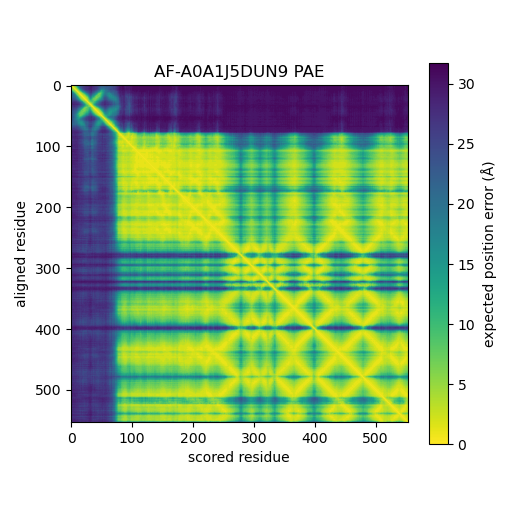179 11.383 1.00 95.81 364 VAL A O 1
ATOM 2527 N N . LEU A 1 365 ? 1.648 5.431 10.326 1.00 94.75 365 LEU A N 1
ATOM 2528 C CA . LEU A 1 365 ? 1.690 6.878 10.125 1.00 94.75 365 LEU A CA 1
ATOM 2529 C C . LEU A 1 365 ? 0.494 7.513 10.844 1.00 94.75 365 LEU A C 1
ATOM 2531 O O . LEU A 1 365 ? -0.612 7.564 10.309 1.00 94.75 365 LEU A O 1
ATOM 2535 N N . GLY A 1 366 ? 0.710 7.994 12.069 1.00 93.75 366 GLY A N 1
ATOM 2536 C CA . GLY A 1 366 ? -0.386 8.463 12.922 1.00 93.75 366 GLY A CA 1
ATOM 2537 C C . GLY A 1 366 ? -1.287 7.297 13.332 1.00 93.75 366 GLY A C 1
ATOM 2538 O O . GLY A 1 366 ? -0.802 6.351 13.940 1.00 93.75 366 GLY A O 1
ATOM 2539 N N . ALA A 1 367 ? -2.568 7.358 12.967 1.00 94.56 367 ALA A N 1
ATOM 2540 C CA . ALA A 1 367 ? -3.565 6.322 13.248 1.00 94.56 367 ALA A CA 1
ATOM 2541 C C . ALA A 1 367 ? -3.629 5.208 12.179 1.00 94.56 367 ALA A C 1
ATOM 2543 O O . ALA A 1 367 ? -4.423 4.280 12.298 1.00 94.56 367 ALA A O 1
ATOM 2544 N N . ILE A 1 368 ? -2.819 5.296 11.117 1.00 96.50 368 ILE A N 1
ATOM 2545 C CA . ILE A 1 368 ? -2.962 4.455 9.923 1.00 96.50 368 ILE A CA 1
ATOM 2546 C C . ILE A 1 368 ? -1.786 3.495 9.796 1.00 96.50 368 ILE A C 1
ATOM 2548 O O . ILE A 1 368 ? -0.642 3.937 9.696 1.00 96.50 368 ILE A O 1
ATOM 2552 N N . TRP A 1 369 ? -2.053 2.193 9.685 1.00 97.31 369 TRP A N 1
ATOM 2553 C CA . TRP A 1 369 ? -1.070 1.253 9.140 1.00 97.31 369 TRP A CA 1
ATOM 2554 C C . TRP A 1 369 ? -1.068 1.306 7.607 1.00 97.31 369 TRP A C 1
ATOM 2556 O O . TRP A 1 369 ? -2.124 1.267 6.977 1.00 97.31 369 TRP A O 1
ATOM 2566 N N . VAL A 1 370 ? 0.115 1.397 7.000 1.00 97.31 370 VAL A N 1
ATOM 2567 C CA . VAL A 1 370 ? 0.302 1.503 5.548 1.00 97.31 370 VAL A CA 1
ATOM 2568 C C . VAL A 1 370 ? 1.274 0.428 5.073 1.00 97.31 370 VAL A C 1
ATOM 2570 O O . VAL A 1 370 ? 2.428 0.391 5.503 1.00 97.31 370 VAL A O 1
ATOM 2573 N N . GLY A 1 371 ? 0.828 -0.415 4.141 1.00 96.69 371 GLY A N 1
ATOM 2574 C CA . GLY A 1 371 ? 1.677 -1.407 3.486 1.00 96.69 371 GLY A CA 1
ATOM 2575 C C . GLY A 1 371 ? 2.730 -0.764 2.579 1.00 96.69 371 GLY A C 1
ATOM 2576 O O . GLY A 1 371 ? 2.496 0.270 1.948 1.00 96.69 371 GLY A O 1
ATOM 2577 N N . THR A 1 372 ? 3.904 -1.384 2.476 1.00 96.94 372 THR A N 1
ATOM 2578 C CA . THR A 1 372 ? 4.999 -0.865 1.649 1.00 96.94 372 THR A CA 1
ATOM 2579 C C . THR A 1 372 ? 4.732 -1.061 0.158 1.00 96.94 372 THR A C 1
ATOM 2581 O O . THR A 1 372 ? 4.403 -2.151 -0.309 1.00 96.94 372 THR A O 1
ATOM 2584 N N . ALA A 1 373 ? 4.875 0.012 -0.620 1.00 97.69 373 ALA A N 1
ATOM 2585 C CA . ALA A 1 373 ? 4.786 -0.046 -2.075 1.00 97.69 373 ALA A CA 1
ATOM 2586 C C . ALA A 1 373 ? 6.088 -0.584 -2.691 1.00 97.69 373 ALA A C 1
ATOM 2588 O O . ALA A 1 373 ? 7.166 -0.433 -2.119 1.00 97.69 373 ALA A O 1
ATOM 2589 N N . GLY A 1 374 ? 5.983 -1.173 -3.880 1.00 97.94 374 GLY A N 1
ATOM 2590 C CA . GLY A 1 374 ? 7.133 -1.441 -4.730 1.00 97.94 374 GLY A CA 1
ATOM 2591 C C . GLY A 1 374 ? 7.692 -0.148 -5.323 1.00 97.94 374 GLY A C 1
ATOM 2592 O O . GLY A 1 374 ? 6.976 0.836 -5.534 1.00 97.94 374 GLY A O 1
ATOM 2593 N N . GLU A 1 375 ? 8.984 -0.143 -5.621 1.00 98.25 375 GLU A N 1
ATOM 2594 C CA . GLU A 1 375 ? 9.651 0.990 -6.250 1.00 98.25 375 GLU A CA 1
ATOM 2595 C C . GLU A 1 375 ? 9.373 1.037 -7.758 1.00 98.25 375 GLU A C 1
ATOM 2597 O O . GLU A 1 375 ? 9.084 0.033 -8.413 1.00 98.25 375 GLU A O 1
ATOM 2602 N N . THR A 1 376 ? 9.484 2.230 -8.340 1.00 98.06 376 THR A N 1
ATOM 2603 C CA . THR A 1 376 ? 9.406 2.404 -9.797 1.00 98.06 376 THR A CA 1
ATOM 2604 C C . THR A 1 376 ? 10.685 1.872 -10.442 1.00 98.06 376 THR A C 1
ATOM 2606 O O . THR A 1 376 ? 11.782 2.145 -9.956 1.00 98.06 376 THR A O 1
ATOM 2609 N N . GLY A 1 377 ? 10.555 1.136 -11.548 1.00 98.06 377 GLY A N 1
ATOM 2610 C CA . GLY A 1 377 ? 11.708 0.674 -12.321 1.00 98.06 377 GLY A CA 1
ATOM 2611 C C . GLY A 1 377 ? 12.525 1.843 -12.869 1.00 98.06 377 GLY A C 1
ATOM 2612 O O . GLY A 1 377 ? 12.010 2.949 -13.062 1.00 98.06 377 GLY A O 1
ATOM 2613 N N . THR A 1 378 ? 13.808 1.632 -13.155 1.00 98.06 378 THR A N 1
ATOM 2614 C CA . THR A 1 378 ? 14.618 2.716 -13.723 1.00 98.06 378 THR A CA 1
ATOM 2615 C C . THR A 1 378 ? 14.334 2.887 -15.222 1.00 98.06 378 THR A C 1
ATOM 2617 O O . THR A 1 378 ? 14.001 1.917 -15.910 1.00 98.06 378 THR A O 1
ATOM 2620 N N . PRO A 1 379 ? 14.427 4.111 -15.772 1.00 97.56 379 PRO A N 1
ATOM 2621 C CA . PRO A 1 379 ? 14.313 4.317 -17.212 1.00 97.56 379 PRO A CA 1
ATOM 2622 C C . PRO A 1 379 ? 15.426 3.599 -17.983 1.00 97.56 379 PRO A C 1
ATOM 2624 O O . PRO A 1 379 ? 16.544 3.457 -17.488 1.00 97.56 379 PRO A O 1
ATOM 2627 N N . GLY A 1 380 ? 15.135 3.209 -19.223 1.00 97.62 380 GLY A N 1
ATOM 2628 C CA . GLY A 1 380 ? 16.158 2.774 -20.168 1.00 97.62 380 GLY A CA 1
ATOM 2629 C C . GLY A 1 380 ? 17.073 3.932 -20.580 1.00 97.62 380 GLY A C 1
ATOM 2630 O O . GLY A 1 380 ? 16.698 5.106 -20.521 1.00 97.62 380 GLY A O 1
ATOM 2631 N N . GLY A 1 381 ? 18.278 3.604 -21.034 1.00 96.19 381 GLY A N 1
ATOM 2632 C CA . GLY A 1 381 ? 19.203 4.542 -21.663 1.00 96.19 381 GLY A CA 1
ATOM 2633 C C . GLY A 1 381 ? 18.800 4.864 -23.104 1.00 96.19 381 GLY A C 1
ATOM 2634 O O . GLY A 1 381 ? 18.158 4.060 -23.783 1.00 96.19 381 GLY A O 1
ATOM 2635 N N . GLY A 1 382 ? 19.185 6.044 -23.590 1.00 95.69 382 GLY A N 1
ATOM 2636 C CA . GLY A 1 382 ? 19.037 6.394 -25.004 1.00 95.69 382 GLY A CA 1
ATOM 2637 C C . GLY A 1 382 ? 19.971 5.569 -25.894 1.00 95.69 382 GLY A C 1
ATOM 2638 O O . GLY A 1 382 ? 21.066 5.202 -25.473 1.00 95.69 382 GLY A O 1
ATOM 2639 N N . GLY A 1 383 ? 19.540 5.283 -27.122 1.00 95.88 383 GLY A N 1
ATOM 2640 C CA . GLY A 1 383 ? 20.405 4.715 -28.154 1.00 95.88 383 GLY A CA 1
ATOM 2641 C C . GLY A 1 383 ? 21.430 5.736 -28.640 1.00 95.88 383 GLY A C 1
ATOM 2642 O O . GLY A 1 383 ? 21.230 6.945 -28.507 1.00 95.88 383 GLY A O 1
ATOM 2643 N N . GLU A 1 384 ? 22.527 5.265 -29.217 1.00 95.50 384 GLU A N 1
ATOM 2644 C CA . GLU A 1 384 ? 23.565 6.117 -29.802 1.00 95.50 384 GLU A CA 1
ATOM 2645 C C . GLU A 1 384 ? 23.129 6.646 -31.180 1.00 95.50 384 GLU A C 1
ATOM 2647 O O . GLU A 1 384 ? 22.259 6.073 -31.841 1.00 95.50 384 GLU A O 1
ATOM 2652 N N . GLY A 1 385 ? 23.723 7.748 -31.638 1.00 95.56 385 GLY A N 1
ATOM 2653 C CA . GLY A 1 385 ? 23.482 8.254 -32.991 1.00 95.56 385 GLY A CA 1
ATOM 2654 C C . GLY A 1 385 ? 24.261 7.467 -34.046 1.00 95.56 385 GLY A C 1
ATOM 2655 O O . GLY A 1 385 ? 25.365 6.997 -33.784 1.00 95.56 385 GLY A O 1
ATOM 2656 N N . GLY A 1 386 ? 23.706 7.346 -35.251 1.00 96.19 386 GLY A N 1
ATOM 2657 C CA . GLY A 1 386 ? 24.406 6.746 -36.388 1.00 96.19 386 GLY A CA 1
ATOM 2658 C C . GLY A 1 386 ? 25.482 7.675 -36.957 1.00 96.19 386 GLY A C 1
ATOM 2659 O O . GLY A 1 386 ? 25.371 8.901 -36.867 1.00 96.19 386 GLY A O 1
ATOM 2660 N N . GLY A 1 387 ? 26.520 7.107 -37.568 1.00 96.19 387 GLY A N 1
ATOM 2661 C CA . GLY A 1 387 ? 27.552 7.860 -38.283 1.00 96.19 387 GLY A CA 1
ATOM 2662 C C . GLY A 1 387 ? 27.024 8.472 -39.584 1.00 96.19 387 GLY A C 1
ATOM 2663 O O . GLY A 1 387 ? 26.101 7.949 -40.208 1.00 96.19 387 GLY A O 1
ATOM 2664 N N . GLY A 1 388 ? 27.601 9.587 -40.026 1.00 96.56 388 GLY A N 1
ATOM 2665 C CA . GLY A 1 388 ? 27.335 10.134 -41.359 1.00 96.56 388 GLY A CA 1
ATOM 2666 C C . GLY A 1 388 ? 28.015 9.306 -42.450 1.00 96.56 388 GLY A C 1
ATOM 2667 O O . GLY A 1 388 ? 29.078 8.734 -42.223 1.00 96.56 388 GLY A O 1
ATOM 2668 N N . GLY A 1 389 ? 27.428 9.240 -43.643 1.00 96.44 389 GLY A N 1
ATOM 2669 C CA . GLY A 1 389 ? 28.065 8.629 -44.811 1.00 96.44 389 GLY A CA 1
ATOM 2670 C C . GLY A 1 389 ? 29.187 9.507 -45.366 1.00 96.44 389 GLY A C 1
ATOM 2671 O O . GLY A 1 389 ? 29.160 10.725 -45.196 1.00 96.44 389 GLY A O 1
ATOM 2672 N N . GLY A 1 390 ? 30.172 8.915 -46.036 1.00 95.69 390 GLY A N 1
ATOM 2673 C CA . GLY A 1 390 ? 31.235 9.658 -46.720 1.00 95.69 390 GLY A CA 1
ATOM 2674 C C . GLY A 1 390 ? 30.754 10.304 -48.021 1.00 95.69 390 GLY A C 1
ATOM 2675 O O . GLY A 1 390 ? 29.822 9.811 -48.662 1.00 95.69 390 GLY A O 1
ATOM 2676 N N . GLY A 1 391 ? 31.384 11.408 -48.420 1.00 94.69 391 GLY A N 1
ATOM 2677 C CA . GLY A 1 391 ? 31.174 12.009 -49.739 1.00 94.69 391 GLY A CA 1
ATOM 2678 C C . GLY A 1 391 ? 31.826 11.178 -50.846 1.00 94.69 391 GLY A C 1
ATOM 2679 O O . GLY A 1 391 ? 32.894 10.602 -50.638 1.00 94.69 391 GLY A O 1
ATOM 2680 N N . GLY A 1 392 ? 31.175 11.098 -52.005 1.00 92.44 392 GLY A N 1
ATOM 2681 C CA . GLY A 1 392 ? 31.711 10.446 -53.198 1.00 92.44 392 GLY A CA 1
ATOM 2682 C C . GLY A 1 392 ? 32.813 11.272 -53.865 1.00 92.44 392 GLY A C 1
ATOM 2683 O O . GLY A 1 392 ? 32.842 12.502 -53.739 1.00 92.44 392 GLY A O 1
ATOM 2684 N N . GLY A 1 393 ? 33.706 10.582 -54.575 1.00 89.62 393 GLY A N 1
ATOM 2685 C CA . GLY A 1 393 ? 34.773 11.203 -55.362 1.00 89.62 393 GLY A 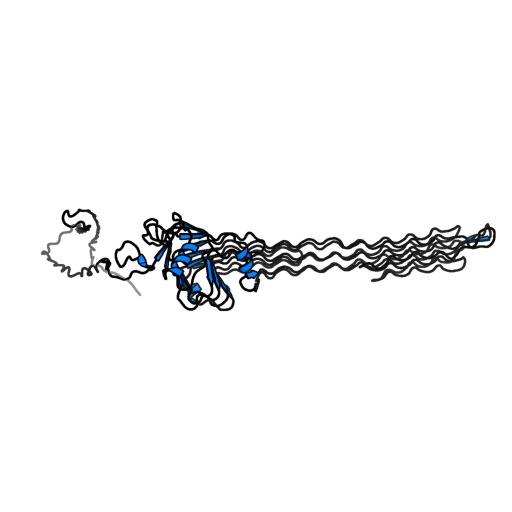CA 1
ATOM 2686 C C . GLY A 1 393 ? 34.237 11.923 -56.604 1.00 89.62 393 GLY A C 1
ATOM 2687 O O . GLY A 1 393 ? 33.251 11.483 -57.196 1.00 89.62 393 GLY A O 1
ATOM 2688 N N . GLY A 1 394 ? 34.875 13.018 -57.017 1.00 86.31 394 GLY A N 1
ATOM 2689 C CA . GLY A 1 394 ? 34.570 13.685 -58.288 1.00 86.31 394 GLY A CA 1
ATOM 2690 C C . GLY A 1 394 ? 35.049 12.886 -59.501 1.00 86.31 394 GLY A C 1
ATOM 2691 O O . GLY A 1 394 ? 36.043 12.165 -59.413 1.00 86.31 394 GLY A O 1
ATOM 2692 N N . GLY A 1 395 ? 34.346 13.015 -60.626 1.00 84.25 395 GLY A N 1
ATOM 2693 C CA . GLY A 1 395 ? 34.668 12.334 -61.883 1.00 84.25 395 GLY A CA 1
ATOM 2694 C C . GLY A 1 395 ? 34.974 13.334 -63.003 1.00 84.25 395 GLY A C 1
ATOM 2695 O O . GLY A 1 395 ? 34.207 14.286 -63.163 1.00 84.25 395 GLY A O 1
ATOM 2696 N N . PRO A 1 396 ? 36.078 13.170 -63.756 1.00 77.75 396 PRO A N 1
ATOM 2697 C CA . PRO A 1 396 ? 36.309 13.964 -64.957 1.00 77.75 396 PRO A CA 1
ATOM 2698 C C . PRO A 1 396 ? 35.398 13.481 -66.097 1.00 77.75 396 PRO A C 1
ATOM 2700 O O . PRO A 1 396 ? 35.248 12.270 -66.296 1.00 77.75 396 PRO A O 1
ATOM 2703 N N . ASP A 1 397 ? 34.842 14.397 -66.895 1.00 69.38 397 ASP A N 1
ATOM 2704 C CA . ASP A 1 397 ? 34.202 14.037 -68.167 1.00 69.38 397 ASP A CA 1
ATOM 2705 C C . ASP A 1 397 ? 35.163 14.236 -69.349 1.00 69.38 397 ASP A C 1
ATOM 2707 O O . ASP A 1 397 ? 35.461 15.352 -69.789 1.00 69.38 397 ASP A O 1
ATOM 2711 N N . ALA A 1 398 ? 35.631 13.119 -69.910 1.00 59.91 398 ALA A N 1
ATOM 2712 C CA . ALA A 1 398 ? 36.508 13.108 -71.078 1.00 59.91 398 ALA A CA 1
ATOM 2713 C C . ALA A 1 398 ? 35.783 13.450 -72.397 1.00 59.91 398 ALA A C 1
ATOM 2715 O O . ALA A 1 398 ? 36.454 13.630 -73.419 1.00 59.91 398 ALA A O 1
ATOM 2716 N N . ALA A 1 399 ? 34.444 13.509 -72.414 1.00 60.38 399 ALA A N 1
ATOM 2717 C CA . ALA A 1 399 ? 33.663 13.738 -73.627 1.00 60.38 399 ALA A CA 1
ATOM 2718 C C . ALA A 1 399 ? 33.323 15.220 -73.880 1.00 60.38 399 ALA A C 1
ATOM 2720 O O . ALA A 1 399 ? 33.316 15.621 -75.049 1.00 60.38 399 ALA A O 1
ATOM 2721 N N . ILE A 1 400 ? 33.053 16.028 -72.840 1.00 60.66 400 ILE A N 1
ATOM 2722 C CA . ILE A 1 400 ? 32.587 17.428 -72.980 1.00 60.66 400 ILE A CA 1
ATOM 2723 C C . ILE A 1 400 ? 33.443 18.456 -72.192 1.00 60.66 400 ILE A C 1
ATOM 2725 O O . ILE A 1 400 ? 33.261 19.654 -72.398 1.00 60.66 400 ILE A O 1
ATOM 2729 N N . TYR A 1 401 ? 34.476 18.032 -71.442 1.00 69.62 401 TYR A N 1
ATOM 2730 C CA . TYR A 1 401 ? 35.284 18.880 -70.532 1.00 69.62 401 TYR A CA 1
ATOM 2731 C C . TYR A 1 401 ? 34.463 19.467 -69.374 1.00 69.62 401 TYR A C 1
ATOM 2733 O O . TYR A 1 401 ? 34.549 20.667 -69.118 1.00 69.62 401 TYR A O 1
ATOM 2741 N N . CYS A 1 402 ? 33.640 18.634 -68.734 1.00 75.62 402 CYS A N 1
ATOM 2742 C CA . CYS A 1 402 ? 32.830 19.036 -67.589 1.00 75.62 402 CYS A CA 1
ATOM 2743 C C . CYS A 1 402 ? 33.124 18.139 -66.388 1.00 75.62 402 CYS A C 1
ATOM 2745 O O . CYS A 1 402 ? 32.669 17.004 -66.285 1.00 75.62 402 CYS A O 1
ATOM 2747 N N . ASP A 1 403 ? 33.950 18.645 -65.491 1.00 85.50 403 ASP A N 1
ATOM 2748 C CA . ASP A 1 403 ? 34.286 18.021 -64.228 1.00 85.50 403 ASP A CA 1
ATOM 2749 C C . ASP A 1 403 ? 33.059 18.009 -63.312 1.00 85.50 403 ASP A C 1
ATOM 2751 O O . ASP A 1 403 ? 32.368 19.012 -63.134 1.00 85.50 403 ASP A O 1
ATOM 2755 N N . SER A 1 404 ? 32.788 16.855 -62.706 1.00 87.12 404 SER A N 1
ATOM 2756 C CA . SER A 1 404 ? 31.635 16.667 -61.828 1.00 87.12 404 SER A CA 1
ATOM 2757 C C . SER A 1 404 ? 32.061 16.437 -60.388 1.00 87.12 404 SER A C 1
ATOM 2759 O O . SER A 1 404 ? 32.880 15.560 -60.091 1.00 87.12 404 SER A O 1
ATOM 2761 N N . PHE A 1 405 ? 31.445 17.174 -59.464 1.00 90.62 405 PHE A N 1
ATOM 2762 C CA . PHE A 1 405 ? 31.503 16.840 -58.049 1.00 90.62 405 PHE A CA 1
ATOM 2763 C C . PHE A 1 405 ? 30.790 15.516 -57.771 1.00 90.62 405 PHE A C 1
ATOM 2765 O O . PHE A 1 405 ? 29.675 15.288 -58.245 1.00 90.62 405 PHE A O 1
ATOM 2772 N N . GLY A 1 406 ? 31.377 14.698 -56.898 1.00 91.25 406 GLY A N 1
ATOM 2773 C CA . GLY A 1 406 ? 30.692 13.538 -56.330 1.00 91.25 406 GLY A CA 1
ATOM 2774 C C . GLY A 1 406 ? 29.503 13.922 -55.449 1.00 91.25 406 GLY A C 1
ATOM 2775 O O . GLY A 1 406 ? 29.436 15.013 -54.877 1.00 91.25 406 GLY A O 1
ATOM 2776 N N . GLY A 1 407 ? 28.550 13.003 -55.305 1.00 94.38 407 GLY A N 1
ATOM 2777 C CA . GLY A 1 407 ? 27.428 13.167 -54.385 1.00 94.38 407 GLY A CA 1
ATOM 2778 C C . GLY A 1 407 ? 27.892 13.189 -52.927 1.00 94.38 407 GLY A C 1
ATOM 2779 O O . GLY A 1 407 ? 28.756 12.414 -52.523 1.00 94.38 407 GLY A O 1
ATOM 2780 N N . ALA A 1 408 ? 27.297 14.045 -52.102 1.00 96.38 408 ALA A N 1
ATOM 2781 C CA . ALA A 1 408 ? 27.649 14.150 -50.690 1.00 96.38 408 ALA A CA 1
ATOM 2782 C C . ALA A 1 408 ? 27.026 13.022 -49.851 1.00 96.38 408 ALA A C 1
ATOM 2784 O O . ALA A 1 408 ? 25.953 12.504 -50.172 1.00 96.38 408 ALA A O 1
ATOM 2785 N N . GLY A 1 409 ? 27.664 12.646 -48.748 1.00 97.06 409 GLY A N 1
ATOM 2786 C CA . GLY A 1 409 ? 27.166 11.628 -47.830 1.00 97.06 409 GLY A CA 1
ATOM 2787 C C . GLY A 1 409 ? 25.893 12.056 -47.095 1.00 97.06 409 GLY A C 1
ATOM 2788 O O . GLY A 1 409 ? 25.656 13.241 -46.854 1.00 97.06 409 GLY A O 1
ATOM 2789 N N . GLY A 1 410 ? 25.048 11.091 -46.735 1.00 97.81 410 GLY A N 1
ATOM 2790 C CA . GLY A 1 410 ? 23.864 11.327 -45.906 1.00 97.81 410 GLY A CA 1
ATOM 2791 C C . GLY A 1 410 ? 24.215 11.494 -44.427 1.00 97.81 410 GLY A C 1
ATOM 2792 O O . GLY A 1 410 ? 25.160 10.880 -43.937 1.00 97.81 410 GLY A O 1
ATOM 2793 N N . GLY A 1 411 ? 23.456 12.310 -43.698 1.00 97.31 411 GLY A N 1
ATOM 2794 C CA . GLY A 1 411 ? 23.608 12.444 -42.248 1.00 97.31 411 GLY A CA 1
ATOM 2795 C C . GLY A 1 411 ? 23.113 11.200 -41.51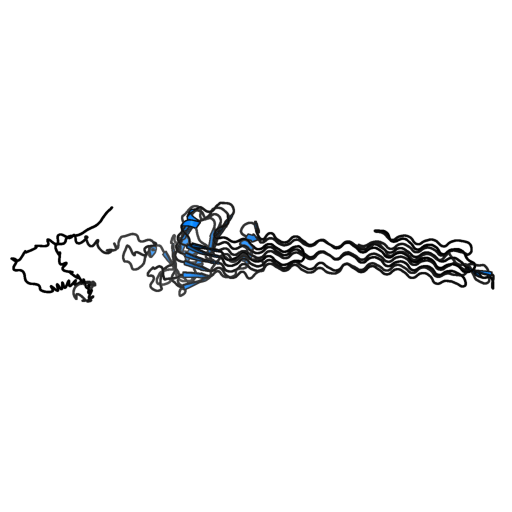1 1.00 97.31 411 GLY A C 1
ATOM 2796 O O . GLY A 1 411 ? 22.150 10.569 -41.936 1.00 97.31 411 GLY A O 1
ATOM 2797 N N . GLY A 1 412 ? 23.746 10.839 -40.402 1.00 96.69 412 GLY A N 1
ATOM 2798 C CA . GLY A 1 412 ? 23.316 9.745 -39.538 1.00 96.69 412 GLY A CA 1
ATOM 2799 C C . GLY A 1 412 ? 21.984 10.036 -38.843 1.00 96.69 412 GLY A C 1
ATOM 2800 O O . GLY A 1 412 ? 21.632 11.194 -38.588 1.00 96.69 412 GLY A O 1
ATOM 2801 N N . GLY A 1 413 ? 21.233 8.978 -38.547 1.00 96.44 413 GLY A N 1
ATOM 2802 C CA . GLY A 1 413 ? 20.004 9.042 -37.760 1.00 96.44 413 GLY A CA 1
ATOM 2803 C C . GLY A 1 413 ? 20.285 9.240 -36.269 1.00 96.44 413 GLY A C 1
ATOM 2804 O O . GLY A 1 413 ? 21.329 8.840 -35.760 1.00 96.44 413 GLY A O 1
ATOM 2805 N N . GLY A 1 414 ? 19.356 9.873 -35.556 1.00 95.50 414 GLY A N 1
ATOM 2806 C CA . GLY A 1 414 ? 19.466 10.092 -34.114 1.00 95.50 414 GLY A CA 1
ATOM 2807 C C . GLY A 1 414 ? 19.079 8.841 -33.332 1.00 95.50 414 GLY A C 1
ATOM 2808 O O . GLY A 1 414 ? 18.223 8.073 -33.766 1.00 95.50 414 GLY A O 1
ATOM 2809 N N . GLY A 1 415 ? 19.688 8.628 -32.173 1.00 95.81 415 GLY A N 1
ATOM 2810 C CA . GLY A 1 415 ? 19.341 7.530 -31.281 1.00 95.81 415 GLY A CA 1
ATOM 2811 C C . GLY A 1 415 ? 17.940 7.685 -30.687 1.00 95.81 415 GLY A C 1
ATOM 2812 O O . GLY A 1 415 ? 17.485 8.797 -30.401 1.00 95.81 415 GLY A O 1
ATOM 2813 N N . GLY A 1 416 ? 17.250 6.561 -30.505 1.00 96.62 416 GLY A N 1
ATOM 2814 C CA . GLY A 1 416 ? 15.947 6.509 -29.852 1.00 96.62 416 GLY A CA 1
ATOM 2815 C C . GLY A 1 416 ? 16.050 6.774 -28.352 1.00 96.62 416 GLY A C 1
ATOM 2816 O O . GLY A 1 416 ? 17.047 6.449 -27.710 1.00 96.62 416 GLY A O 1
ATOM 2817 N N . CYS A 1 417 ? 15.009 7.360 -27.776 1.00 96.62 417 CYS A N 1
ATOM 2818 C CA . CYS A 1 417 ? 14.917 7.593 -26.342 1.00 96.62 417 CYS A CA 1
ATOM 2819 C C . CYS A 1 417 ? 14.720 6.294 -25.558 1.00 96.62 417 CYS A C 1
ATOM 2821 O O . CYS A 1 417 ? 13.997 5.408 -26.005 1.00 96.62 417 CYS A O 1
ATOM 2823 N N . GLY A 1 418 ? 15.296 6.194 -24.362 1.00 97.06 418 GLY A N 1
ATOM 2824 C CA . GLY A 1 418 ? 14.998 5.084 -23.461 1.00 97.06 418 GLY A CA 1
ATOM 2825 C C . GLY A 1 418 ? 13.531 5.070 -23.020 1.00 97.06 418 GLY A C 1
ATOM 2826 O O . GLY A 1 418 ? 12.879 6.115 -22.939 1.00 97.06 418 GLY A O 1
ATOM 2827 N N . GLY A 1 419 ? 12.997 3.879 -22.763 1.00 97.62 419 GLY A N 1
ATOM 2828 C CA . GLY A 1 419 ? 11.643 3.713 -22.252 1.00 97.62 419 GLY A CA 1
ATOM 2829 C C . GLY A 1 419 ? 11.549 4.105 -20.769 1.00 97.62 419 GLY A C 1
ATOM 2830 O O . GLY A 1 419 ? 12.456 3.777 -20.003 1.00 97.62 419 GLY A O 1
ATOM 2831 N N . PRO A 1 420 ? 10.483 4.792 -20.323 1.00 97.06 420 PRO A N 1
ATOM 2832 C CA . PRO A 1 420 ? 10.248 5.047 -18.904 1.00 97.06 420 PRO A CA 1
ATOM 2833 C C . PRO A 1 420 ? 10.058 3.744 -18.117 1.00 97.06 420 PRO A C 1
ATOM 2835 O O . PRO A 1 420 ? 9.483 2.781 -18.627 1.00 97.06 420 PRO A O 1
ATOM 2838 N N . GLY A 1 421 ? 10.525 3.708 -16.869 1.00 97.25 421 GLY A N 1
ATOM 2839 C CA . GLY A 1 421 ? 10.319 2.558 -15.987 1.00 97.25 421 GLY A CA 1
ATOM 2840 C C . GLY A 1 421 ? 8.858 2.403 -15.564 1.00 97.25 421 GLY A C 1
ATOM 2841 O O . GLY A 1 421 ? 8.106 3.378 -15.542 1.00 97.25 421 GLY A O 1
ATOM 2842 N N . GLY A 1 422 ? 8.434 1.175 -15.279 1.00 97.94 422 GLY A N 1
ATOM 2843 C CA . GLY A 1 422 ? 7.084 0.874 -14.804 1.00 97.94 422 GLY A CA 1
ATOM 2844 C C . GLY A 1 422 ? 6.892 1.337 -13.363 1.00 97.94 422 GLY A C 1
ATOM 2845 O O . GLY A 1 422 ? 7.820 1.252 -12.558 1.00 97.94 422 GLY A O 1
ATOM 2846 N N . VAL A 1 423 ? 5.699 1.831 -13.032 1.00 98.06 423 VAL A N 1
ATOM 2847 C CA . VAL A 1 423 ? 5.377 2.262 -11.662 1.00 98.06 423 VAL A CA 1
ATOM 2848 C C . VAL A 1 423 ? 5.247 1.030 -10.768 1.00 98.06 423 VAL A C 1
ATOM 2850 O O . VAL A 1 423 ? 4.718 0.009 -11.205 1.00 98.06 423 VAL A O 1
ATOM 2853 N N . GLY A 1 424 ? 5.745 1.096 -9.534 1.00 97.88 424 GLY A N 1
ATOM 2854 C CA . GLY A 1 424 ? 5.601 -0.001 -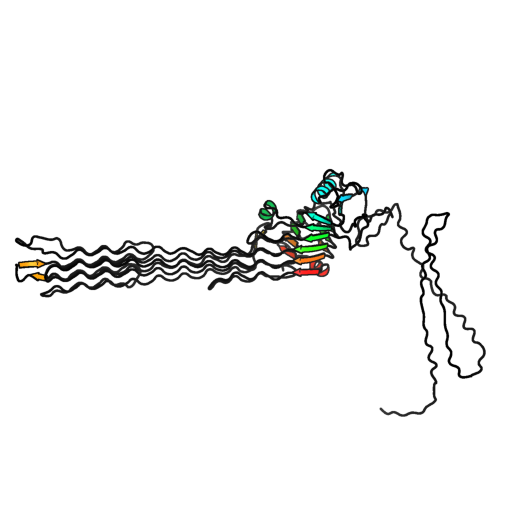8.576 1.00 97.88 424 GLY A CA 1
ATOM 2855 C C . GLY A 1 424 ? 4.151 -0.207 -8.119 1.00 97.88 424 GLY A C 1
ATOM 2856 O O . GLY A 1 424 ? 3.326 0.702 -8.206 1.00 97.88 424 GLY A O 1
ATOM 2857 N N . GLY A 1 425 ? 3.825 -1.415 -7.664 1.00 98.31 425 GLY A N 1
ATOM 2858 C CA . GLY A 1 425 ? 2.521 -1.723 -7.076 1.00 98.31 425 GLY A CA 1
ATOM 2859 C C . GLY A 1 425 ? 2.401 -1.213 -5.639 1.00 98.31 425 GLY A C 1
ATOM 2860 O O . GLY A 1 425 ? 3.376 -1.202 -4.893 1.00 98.31 425 GLY A O 1
ATOM 2861 N N . GLY A 1 426 ? 1.205 -0.808 -5.221 1.00 98.06 426 GLY A N 1
ATOM 2862 C CA . GLY A 1 426 ? 0.922 -0.418 -3.840 1.00 98.06 426 GLY A CA 1
ATOM 2863 C C . GLY A 1 426 ? 0.883 -1.605 -2.883 1.00 98.06 426 GLY A C 1
ATOM 2864 O O . GLY A 1 426 ? 0.554 -2.719 -3.291 1.00 98.06 426 GLY A O 1
ATOM 2865 N N . GLY A 1 427 ? 1.181 -1.366 -1.606 1.00 98.00 427 GLY A N 1
ATOM 2866 C CA . GLY A 1 427 ? 1.042 -2.381 -0.561 1.00 98.00 427 GLY A CA 1
ATOM 2867 C C . GLY A 1 427 ? -0.417 -2.791 -0.330 1.00 98.00 427 GLY A C 1
ATOM 2868 O O . GLY A 1 427 ? -1.331 -1.986 -0.526 1.00 98.00 427 GLY A O 1
ATOM 2869 N N . GLY A 1 428 ? -0.636 -4.047 0.057 1.00 98.25 428 GLY A N 1
ATOM 2870 C CA . GLY A 1 428 ? -1.931 -4.511 0.555 1.00 98.25 428 GLY A CA 1
ATOM 2871 C C . GLY A 1 428 ? -2.224 -3.950 1.946 1.00 98.25 428 GLY A C 1
ATOM 2872 O O . GLY A 1 428 ? -1.295 -3.659 2.695 1.00 98.25 428 GLY A O 1
ATOM 2873 N N . GLY A 1 429 ? -3.502 -3.778 2.277 1.00 98.19 429 GLY A N 1
ATOM 2874 C CA . GLY A 1 429 ? -3.958 -3.300 3.583 1.00 98.19 429 GLY A CA 1
ATOM 2875 C C . GLY A 1 429 ? -3.908 -4.383 4.659 1.00 98.19 429 GLY A C 1
ATOM 2876 O O . GLY A 1 429 ? -3.977 -5.573 4.351 1.00 98.19 429 GLY A O 1
ATOM 2877 N N . GLY A 1 430 ? -3.779 -3.982 5.921 1.00 98.00 430 GLY A N 1
ATOM 2878 C CA . GLY A 1 430 ? -3.701 -4.899 7.057 1.00 98.00 430 GLY A CA 1
ATOM 2879 C C . GLY A 1 430 ? -5.068 -5.359 7.567 1.00 98.00 430 GLY A C 1
ATOM 2880 O O . GLY A 1 430 ? -6.087 -4.710 7.321 1.00 98.00 430 GLY A O 1
ATOM 2881 N N . SER A 1 431 ? -5.081 -6.468 8.304 1.00 98.25 431 SER A N 1
ATOM 2882 C CA . SER A 1 431 ? -6.226 -6.917 9.098 1.00 98.25 431 SER A CA 1
ATOM 2883 C C . SER A 1 431 ? -5.867 -6.955 10.580 1.00 98.25 431 SER A C 1
ATOM 2885 O O . SER A 1 431 ? -4.864 -7.558 10.973 1.00 98.25 431 SER A O 1
ATOM 2887 N N . PHE A 1 432 ? -6.691 -6.296 11.393 1.00 98.25 432 PHE A N 1
ATOM 2888 C CA . PHE A 1 432 ? -6.457 -6.107 12.818 1.00 98.25 432 PHE A CA 1
ATOM 2889 C C . PHE A 1 432 ? -7.725 -6.382 13.619 1.00 98.25 432 PHE A C 1
ATOM 2891 O O . PHE A 1 432 ? -8.750 -5.733 13.385 1.00 98.25 432 PHE A O 1
ATOM 2898 N N . GLY A 1 433 ? -7.659 -7.315 14.571 1.00 98.06 433 GLY A N 1
ATOM 2899 C CA . GLY A 1 433 ? -8.713 -7.463 15.579 1.00 98.06 433 GLY A CA 1
ATOM 2900 C C . GLY A 1 433 ? -8.754 -6.222 16.470 1.00 98.06 433 GLY A C 1
ATOM 2901 O O . GLY A 1 433 ? -9.735 -5.484 16.483 1.00 98.06 433 GLY A O 1
ATOM 2902 N N . VAL A 1 434 ? -7.632 -5.930 17.124 1.00 98.06 434 VAL A N 1
ATOM 2903 C CA . VAL A 1 434 ? -7.420 -4.708 17.904 1.00 98.06 434 VAL A CA 1
ATOM 2904 C C . VAL A 1 434 ? -6.170 -3.998 17.390 1.00 98.06 434 VAL A C 1
ATOM 2906 O O . VAL A 1 434 ? -5.086 -4.584 17.361 1.00 98.06 434 VAL A O 1
ATOM 2909 N N . PHE A 1 435 ? -6.312 -2.740 16.979 1.00 97.81 435 PHE A N 1
ATOM 2910 C CA . PHE A 1 435 ? -5.210 -1.889 16.536 1.00 97.81 435 PHE A CA 1
ATOM 2911 C C . PHE A 1 435 ? -4.970 -0.779 17.561 1.00 97.81 435 PHE A C 1
ATOM 2913 O O . PHE A 1 435 ? -5.842 0.057 17.785 1.00 97.81 435 PHE A O 1
ATOM 2920 N N . VAL A 1 436 ? -3.797 -0.793 18.190 1.00 97.12 436 VAL A N 1
ATOM 2921 C CA . VAL A 1 436 ? -3.432 0.057 19.324 1.00 97.12 436 VAL A CA 1
ATOM 2922 C C . VAL A 1 436 ? -2.310 1.013 18.933 1.00 97.12 436 VAL A C 1
ATOM 2924 O O . VAL A 1 436 ? -1.236 0.594 18.490 1.00 97.12 436 VAL A O 1
ATOM 2927 N N . VAL A 1 437 ? -2.540 2.304 19.163 1.00 95.12 437 VAL A N 1
ATOM 2928 C CA . VAL A 1 437 ? -1.539 3.364 19.033 1.00 95.12 437 VAL A CA 1
ATOM 2929 C C . VAL A 1 437 ? -1.337 4.037 20.390 1.00 95.12 437 VAL A C 1
ATOM 2931 O O . VAL A 1 437 ? -2.267 4.583 20.974 1.00 95.12 437 VAL A O 1
ATOM 2934 N N . GLY A 1 438 ? -0.109 4.015 20.907 1.00 92.88 438 GLY A N 1
ATOM 2935 C CA . GLY A 1 438 ? 0.198 4.650 22.190 1.00 92.88 438 GLY A CA 1
ATOM 2936 C C . GLY A 1 438 ? -0.021 3.695 23.360 1.00 92.88 438 GLY A C 1
ATOM 2937 O O . GLY A 1 438 ? 0.409 2.544 23.301 1.00 92.88 438 GLY A O 1
ATOM 2938 N N . THR A 1 439 ? -0.636 4.173 24.442 1.00 92.19 439 THR A N 1
ATOM 2939 C CA . THR A 1 439 ? -0.776 3.370 25.673 1.00 92.19 439 THR A CA 1
ATOM 2940 C C . THR A 1 439 ? -1.907 2.330 25.549 1.00 92.19 439 THR A C 1
ATOM 2942 O O . THR A 1 439 ? -3.044 2.724 25.267 1.00 92.19 439 THR A O 1
ATOM 2945 N N . PRO A 1 440 ? -1.635 1.024 25.766 1.00 92.69 440 PRO A N 1
ATOM 2946 C CA . PRO A 1 440 ? -2.585 -0.052 25.481 1.00 92.69 440 PRO A CA 1
ATOM 2947 C C . PRO A 1 440 ? -3.719 -0.174 26.511 1.00 92.69 440 PRO A C 1
ATOM 2949 O O . PRO A 1 440 ? -3.521 0.194 27.670 1.00 92.69 440 PRO A O 1
ATOM 2952 N N . PRO A 1 441 ? -4.875 -0.744 26.113 1.00 95.12 441 PRO A N 1
ATOM 2953 C CA . PRO A 1 441 ? -5.982 -1.050 27.015 1.00 95.12 441 PRO A CA 1
ATOM 2954 C C . PRO A 1 441 ? -5.740 -2.353 27.793 1.00 95.12 441 PRO A C 1
ATOM 2956 O O . PRO A 1 441 ? -4.800 -3.104 27.516 1.00 95.12 441 PRO A O 1
ATOM 2959 N N . THR A 1 442 ? -6.644 -2.665 28.721 1.00 95.31 442 THR A N 1
ATOM 2960 C CA . THR A 1 442 ? -6.762 -4.007 29.308 1.00 95.31 442 THR A CA 1
ATOM 2961 C C . THR A 1 442 ? -7.686 -4.870 28.447 1.00 95.31 442 THR A C 1
ATOM 2963 O O . THR A 1 442 ? -8.799 -4.460 28.127 1.00 95.31 442 THR A O 1
ATOM 2966 N N . LEU A 1 443 ? -7.228 -6.066 28.069 1.00 96.25 443 LEU A N 1
ATOM 2967 C CA . LEU A 1 443 ? -8.011 -7.069 27.338 1.00 96.25 443 LEU A CA 1
ATOM 2968 C C . LEU A 1 443 ? -8.124 -8.325 28.206 1.00 96.25 443 LEU A C 1
ATOM 2970 O O . LEU A 1 443 ? -7.087 -8.871 28.588 1.00 96.25 443 LEU A O 1
ATOM 2974 N N . THR A 1 444 ? -9.340 -8.784 28.500 1.00 95.12 444 THR A N 1
ATOM 2975 C CA . THR A 1 444 ? -9.579 -9.980 29.330 1.00 95.12 444 THR A CA 1
ATOM 2976 C C . THR A 1 444 ? -10.694 -10.840 28.750 1.00 95.12 444 THR A C 1
ATOM 2978 O O . THR A 1 444 ? -11.720 -10.325 28.311 1.00 95.12 444 THR A O 1
ATOM 2981 N N . ASP A 1 445 ? -10.505 -12.155 28.736 1.00 95.38 445 ASP A N 1
ATOM 2982 C CA . ASP A 1 445 ? -11.491 -13.147 28.294 1.00 95.38 445 ASP A CA 1
ATOM 2983 C C . ASP A 1 445 ? -12.103 -12.856 26.913 1.00 95.38 445 ASP A C 1
ATOM 2985 O O . ASP A 1 445 ? -13.276 -13.128 26.661 1.00 95.38 445 ASP A O 1
ATOM 2989 N N . CYS A 1 446 ? -11.318 -12.279 26.001 1.00 97.06 446 CYS A N 1
ATOM 2990 C CA . CYS A 1 446 ? -11.749 -12.014 24.634 1.00 97.06 446 CYS A CA 1
ATOM 2991 C C . CYS A 1 446 ? -11.346 -13.143 23.680 1.00 97.06 446 CYS A C 1
ATOM 2993 O O . CYS A 1 446 ? -10.264 -13.730 23.793 1.00 97.06 446 CYS A O 1
ATOM 2995 N N . GLU A 1 447 ? -12.179 -13.380 22.669 1.00 97.75 447 GLU A N 1
ATOM 2996 C CA . GLU A 1 447 ? -11.817 -14.149 21.478 1.00 97.75 447 GLU A CA 1
ATOM 2997 C C . GLU A 1 447 ? -11.589 -13.181 20.316 1.00 97.75 447 GLU A C 1
ATOM 2999 O O . GLU A 1 447 ? -12.519 -12.553 19.818 1.00 97.75 447 GLU A O 1
ATOM 3004 N N . ILE A 1 448 ? -10.335 -13.033 19.893 1.00 98.38 448 ILE A N 1
ATOM 3005 C CA . ILE A 1 448 ? -9.905 -12.037 18.913 1.00 98.38 448 ILE A CA 1
ATOM 3006 C C . ILE A 1 448 ? -9.424 -12.753 17.658 1.00 98.38 448 ILE A C 1
ATOM 3008 O O . ILE A 1 448 ? -8.396 -13.426 17.677 1.00 98.38 448 ILE A O 1
ATOM 3012 N N . THR A 1 449 ? -10.132 -12.561 16.550 1.00 98.19 449 THR A N 1
ATOM 3013 C CA . THR A 1 449 ? -9.790 -13.113 15.238 1.00 98.19 449 THR A CA 1
ATOM 3014 C C . THR A 1 449 ? -9.539 -11.994 14.232 1.00 98.19 449 THR A C 1
ATOM 3016 O O . THR A 1 449 ? -10.430 -11.202 13.926 1.00 98.19 449 THR A O 1
ATOM 3019 N N . ALA A 1 450 ? -8.336 -11.936 13.668 1.00 98.25 450 ALA A N 1
ATOM 3020 C CA . ALA A 1 450 ? -8.069 -11.122 12.485 1.00 98.25 450 ALA A CA 1
ATOM 3021 C C . ALA A 1 450 ? -8.346 -11.914 11.199 1.00 98.25 450 ALA A C 1
ATOM 3023 O O . ALA A 1 450 ? -8.172 -13.131 11.156 1.00 98.25 450 ALA A O 1
ATOM 3024 N N . GLY A 1 451 ? -8.761 -11.212 10.146 1.00 98.25 451 GLY A N 1
ATOM 3025 C CA . GLY A 1 451 ? -8.828 -11.757 8.793 1.00 98.25 451 GLY A CA 1
ATOM 3026 C C . GLY A 1 451 ? -7.453 -11.793 8.126 1.00 98.25 451 GLY A C 1
ATOM 3027 O O . GLY A 1 451 ? -6.430 -11.499 8.742 1.00 98.25 451 GLY A O 1
ATOM 3028 N N . ASP A 1 452 ? -7.413 -12.124 6.841 1.00 98.31 452 ASP A N 1
ATOM 3029 C CA . ASP A 1 452 ? -6.165 -12.140 6.077 1.00 98.31 452 ASP A CA 1
ATOM 3030 C C . ASP A 1 452 ? -5.720 -10.721 5.701 1.00 98.31 452 ASP A C 1
ATOM 3032 O O . ASP A 1 452 ? -6.533 -9.827 5.430 1.00 98.31 452 ASP A O 1
ATOM 3036 N N . GLY A 1 453 ? -4.409 -10.518 5.613 1.00 98.19 453 GLY A N 1
ATOM 3037 C CA . GLY A 1 453 ? -3.855 -9.316 5.009 1.00 98.19 453 GLY A CA 1
ATOM 3038 C C . GLY A 1 453 ? -4.162 -9.237 3.508 1.00 98.19 453 GLY A C 1
ATOM 3039 O O . GLY A 1 453 ? -4.234 -10.245 2.801 1.00 98.19 453 GLY A O 1
ATOM 3040 N N . GLY A 1 454 ? -4.322 -8.023 2.985 1.00 98.31 454 GLY A N 1
ATOM 3041 C CA . GLY A 1 454 ? -4.567 -7.802 1.560 1.00 98.31 454 GLY A CA 1
ATOM 3042 C C . GLY A 1 454 ? -3.355 -8.167 0.700 1.00 98.31 454 GLY A C 1
ATOM 3043 O O . GLY A 1 454 ? -2.212 -7.955 1.092 1.00 98.31 454 GLY A O 1
ATOM 3044 N N . SER A 1 455 ? -3.558 -8.684 -0.512 1.00 98.38 455 SER A N 1
ATOM 3045 C CA . SER A 1 455 ? -2.437 -8.936 -1.428 1.00 98.38 455 SER A CA 1
ATOM 3046 C C . SER A 1 455 ? -1.771 -7.634 -1.879 1.00 98.38 455 SER A C 1
ATOM 3048 O O . SER A 1 455 ? -2.470 -6.676 -2.202 1.00 98.38 455 SER A O 1
ATOM 3050 N N . GLY A 1 456 ? -0.448 -7.606 -2.010 1.00 98.38 456 GLY A N 1
ATOM 3051 C CA . GLY A 1 456 ? 0.255 -6.497 -2.648 1.00 98.38 456 GLY A CA 1
ATOM 3052 C C . GLY A 1 456 ? -0.116 -6.339 -4.127 1.00 98.38 456 GLY A C 1
ATOM 3053 O O . GLY A 1 456 ? -0.429 -7.310 -4.820 1.00 98.38 456 GLY A O 1
ATOM 3054 N N . GLY A 1 457 ? -0.087 -5.105 -4.625 1.00 98.44 457 GLY A N 1
ATOM 3055 C CA . GLY A 1 457 ? -0.372 -4.790 -6.023 1.00 98.44 457 GLY A CA 1
ATOM 3056 C C . GLY A 1 457 ? 0.747 -5.237 -6.964 1.00 98.44 457 GLY A C 1
ATOM 3057 O O . GLY A 1 457 ? 1.925 -5.213 -6.610 1.00 98.44 457 GLY A O 1
ATOM 3058 N N . LEU A 1 458 ? 0.397 -5.623 -8.190 1.00 98.50 458 LEU A N 1
ATOM 3059 C CA . LEU A 1 458 ? 1.372 -6.008 -9.218 1.00 98.50 458 LEU A CA 1
ATOM 3060 C C . LEU A 1 458 ? 2.286 -4.835 -9.590 1.00 98.50 458 LEU A C 1
ATOM 3062 O O . LEU A 1 458 ? 1.827 -3.697 -9.648 1.00 98.50 458 LEU A O 1
ATOM 3066 N N . GLY A 1 459 ? 3.548 -5.106 -9.914 1.00 98.12 459 GLY A N 1
ATOM 3067 C CA . GLY A 1 459 ? 4.438 -4.103 -10.498 1.00 98.12 459 GLY A CA 1
ATOM 3068 C C . GLY A 1 459 ? 4.068 -3.774 -11.948 1.00 98.12 459 GLY A C 1
ATOM 3069 O O . GLY A 1 459 ? 3.699 -4.655 -12.730 1.00 98.12 459 GLY A O 1
ATOM 3070 N N . GLY A 1 460 ? 4.157 -2.500 -12.329 1.00 97.94 460 GLY A N 1
ATOM 3071 C CA . GLY A 1 460 ? 3.879 -2.042 -13.689 1.00 97.94 460 GLY A CA 1
ATOM 3072 C C . GLY A 1 460 ? 4.969 -2.454 -14.681 1.00 97.94 460 GLY A C 1
ATOM 3073 O O . GLY A 1 460 ? 6.151 -2.509 -14.351 1.00 97.94 460 GLY A O 1
ATOM 3074 N N . LEU A 1 461 ? 4.600 -2.706 -15.939 1.00 96.81 461 LEU A N 1
ATOM 3075 C CA . LEU A 1 461 ? 5.585 -2.999 -16.985 1.00 96.81 461 LEU A CA 1
ATOM 3076 C C . LEU A 1 461 ? 6.369 -1.740 -17.378 1.00 96.81 461 LEU A C 1
ATOM 3078 O O . LEU A 1 461 ? 5.795 -0.663 -17.557 1.00 96.81 461 LEU A O 1
ATOM 3082 N N . GLY A 1 462 ? 7.676 -1.897 -17.580 1.00 97.00 462 GLY A N 1
ATOM 3083 C CA . GLY A 1 462 ? 8.511 -0.854 -18.158 1.00 97.00 462 GLY A CA 1
ATOM 3084 C C . GLY A 1 462 ? 8.193 -0.603 -19.632 1.00 97.00 462 GLY A C 1
ATOM 3085 O O . GLY A 1 462 ? 7.856 -1.519 -20.390 1.00 97.00 462 GLY A O 1
ATOM 3086 N N . GLY A 1 463 ? 8.289 0.660 -20.035 1.00 97.31 463 GLY A N 1
ATOM 3087 C CA . GLY A 1 463 ? 7.989 1.107 -21.386 1.00 97.31 463 GLY A CA 1
ATOM 3088 C C . GLY A 1 463 ? 9.029 0.632 -22.402 1.00 97.31 463 GLY A C 1
ATOM 3089 O O . GLY A 1 463 ? 10.214 0.546 -22.075 1.00 97.31 463 GLY A O 1
ATOM 3090 N N . PRO A 1 464 ? 8.651 0.330 -23.655 1.00 97.62 464 PRO A N 1
ATOM 3091 C CA . PRO A 1 464 ? 9.633 0.043 -24.695 1.00 97.62 464 PRO A CA 1
ATOM 3092 C C . PRO A 1 464 ? 10.482 1.287 -24.996 1.00 97.62 464 PRO A C 1
ATOM 3094 O O . PRO A 1 464 ? 9.991 2.414 -24.936 1.00 97.62 464 PRO A O 1
ATOM 3097 N N . GLY A 1 465 ? 11.748 1.087 -25.357 1.00 97.25 465 GLY A N 1
ATOM 3098 C CA . GLY A 1 465 ? 12.566 2.167 -25.895 1.00 97.25 465 GLY A CA 1
ATOM 3099 C C . GLY A 1 465 ? 12.074 2.627 -27.268 1.00 97.25 465 GLY A C 1
ATOM 3100 O O . GLY A 1 465 ? 11.484 1.858 -28.033 1.00 97.25 465 GLY A O 1
ATOM 3101 N N . GLY A 1 466 ? 12.314 3.898 -27.568 1.00 97.50 466 GLY A N 1
ATOM 3102 C CA . GLY A 1 466 ? 12.045 4.497 -28.865 1.00 97.50 466 GLY A CA 1
ATOM 3103 C C . GLY A 1 466 ? 12.951 3.921 -29.941 1.00 97.50 466 GLY A C 1
ATOM 3104 O O . GLY A 1 466 ? 14.080 3.487 -29.688 1.00 97.50 466 GLY A O 1
ATOM 3105 N N . LYS A 1 467 ? 12.473 3.903 -31.180 1.00 97.31 467 LYS A N 1
ATOM 3106 C CA . LYS A 1 467 ? 13.274 3.415 -32.298 1.00 97.31 467 LYS A CA 1
ATOM 3107 C C . LYS A 1 467 ? 14.391 4.400 -32.628 1.00 97.31 467 LYS A C 1
ATOM 3109 O O . LYS A 1 467 ? 14.211 5.602 -32.486 1.00 97.31 467 LYS A O 1
ATOM 3114 N N . GLY A 1 468 ? 15.523 3.908 -33.123 1.00 95.81 468 GLY A N 1
ATOM 3115 C CA . GLY A 1 468 ? 16.518 4.779 -33.729 1.00 95.81 468 GLY A CA 1
ATOM 3116 C C . GLY A 1 468 ? 16.001 5.400 -35.024 1.00 95.81 468 GLY A C 1
ATOM 3117 O O . GLY A 1 468 ? 15.253 4.773 -35.783 1.00 95.81 468 GLY A O 1
ATOM 3118 N N . GLY A 1 469 ? 16.386 6.648 -35.262 1.00 96.69 469 GLY A N 1
ATOM 3119 C CA . GLY A 1 469 ? 16.076 7.375 -36.478 1.00 96.69 469 GLY A CA 1
ATOM 3120 C C . GLY A 1 469 ? 16.818 6.793 -37.672 1.00 96.69 469 GLY A C 1
ATOM 3121 O O . GLY A 1 469 ? 17.926 6.276 -37.548 1.00 96.69 469 GLY A O 1
ATOM 3122 N N . LYS A 1 470 ? 16.212 6.879 -38.854 1.00 97.69 470 LYS A N 1
ATOM 3123 C CA . LYS A 1 470 ? 16.861 6.412 -40.079 1.00 97.69 470 LYS A CA 1
ATOM 3124 C C . LYS A 1 470 ? 18.009 7.325 -40.494 1.00 97.69 470 LYS A C 1
ATOM 3126 O O . LYS A 1 470 ? 17.909 8.544 -40.353 1.00 97.69 470 LYS A O 1
ATOM 3131 N N . GLY A 1 471 ? 19.074 6.738 -41.027 1.00 96.56 471 GLY A N 1
ATOM 3132 C CA . GLY A 1 471 ? 20.123 7.480 -41.710 1.00 96.56 471 GLY A CA 1
ATOM 3133 C C . GLY A 1 471 ? 19.602 8.138 -42.989 1.00 96.56 471 GLY A C 1
ATOM 3134 O O . GLY A 1 471 ? 18.718 7.621 -43.677 1.00 96.56 471 GLY A O 1
ATOM 3135 N N . GLY A 1 472 ? 20.143 9.307 -43.310 1.00 97.69 472 GLY A N 1
ATOM 3136 C CA . GLY A 1 472 ? 19.874 10.011 -44.552 1.00 97.69 472 GLY A CA 1
ATOM 3137 C C . GLY A 1 472 ? 20.489 9.278 -45.739 1.00 97.69 472 GLY A C 1
ATOM 3138 O O . GLY A 1 472 ? 21.586 8.727 -45.657 1.00 97.69 472 GLY A O 1
ATOM 3139 N N . ALA A 1 473 ? 19.805 9.288 -46.880 1.00 97.81 473 ALA A N 1
ATOM 3140 C CA . ALA A 1 473 ? 20.398 8.775 -48.110 1.00 97.81 473 ALA A CA 1
ATOM 3141 C C . ALA A 1 473 ? 21.570 9.666 -48.566 1.00 97.81 473 ALA A C 1
ATOM 3143 O O . ALA A 1 473 ? 21.544 10.885 -48.384 1.00 97.81 473 ALA A O 1
ATOM 3144 N N . GLY A 1 474 ? 22.574 9.068 -49.206 1.00 96.06 474 GLY A N 1
ATOM 3145 C CA . GLY A 1 474 ? 23.606 9.827 -49.906 1.00 96.06 474 GLY A CA 1
ATOM 3146 C C . GLY A 1 474 ? 23.066 10.533 -51.155 1.00 96.06 474 GLY A C 1
ATOM 3147 O O . GLY A 1 474 ? 22.040 10.145 -51.732 1.00 96.06 474 GLY A O 1
ATOM 3148 N N . GLY A 1 475 ? 23.763 11.583 -51.574 1.00 96.75 475 GLY A N 1
ATOM 3149 C CA . GLY A 1 475 ? 23.533 12.291 -52.824 1.00 96.75 475 GLY A CA 1
ATOM 3150 C C . GLY A 1 475 ? 23.798 11.395 -54.025 1.00 96.75 475 GLY A C 1
ATOM 3151 O O . GLY A 1 475 ? 24.718 10.581 -54.002 1.00 96.75 475 GLY A O 1
ATOM 3152 N N . ASN A 1 476 ? 22.979 11.518 -55.069 1.00 95.31 476 ASN A N 1
ATOM 3153 C CA . ASN A 1 476 ? 23.210 10.802 -56.327 1.00 95.31 476 ASN A CA 1
ATOM 3154 C C . ASN A 1 476 ? 24.509 11.289 -56.996 1.00 95.31 476 ASN A C 1
ATOM 3156 O O . ASN A 1 476 ? 24.867 12.448 -56.778 1.00 95.31 476 ASN A O 1
ATOM 3160 N N . PRO A 1 477 ? 25.195 10.431 -57.773 1.00 89.19 477 PRO A N 1
ATOM 3161 C CA . PRO A 1 477 ? 26.318 10.873 -58.591 1.00 89.19 477 PRO A CA 1
ATOM 3162 C C . PRO A 1 477 ? 25.833 11.754 -59.748 1.00 89.19 477 PRO A C 1
ATOM 3164 O O . PRO A 1 477 ? 24.665 11.660 -60.136 1.00 89.19 477 PRO A O 1
ATOM 3167 N N . GLU A 1 478 ? 26.755 12.535 -60.297 1.00 86.50 478 GLU A N 1
ATOM 3168 C CA . GLU A 1 478 ? 26.653 13.187 -61.608 1.00 86.50 478 GLU A CA 1
ATOM 3169 C C . GLU A 1 478 ? 27.708 12.594 -62.557 1.00 86.50 478 GLU A C 1
ATOM 3171 O O . GLU A 1 478 ? 28.868 12.444 -62.169 1.00 86.50 478 GLU A O 1
ATOM 3176 N N . ASP A 1 479 ? 27.310 12.192 -63.763 1.00 83.12 479 ASP A N 1
ATOM 3177 C CA . ASP A 1 479 ? 28.171 11.542 -64.761 1.00 83.12 479 ASP A CA 1
ATOM 3178 C C . ASP A 1 479 ? 29.067 10.416 -64.217 1.00 83.12 479 ASP A C 1
ATOM 3180 O O . ASP A 1 479 ? 28.577 9.379 -63.757 1.00 83.12 479 ASP A O 1
ATOM 3184 N N . THR A 1 480 ? 30.387 10.589 -64.313 1.00 82.12 480 THR A N 1
ATOM 3185 C CA . THR A 1 480 ? 31.407 9.625 -63.890 1.00 82.12 480 THR A CA 1
ATOM 3186 C C . THR A 1 480 ? 31.732 9.737 -62.404 1.00 82.12 480 THR A C 1
ATOM 3188 O O . THR A 1 480 ? 32.560 8.974 -61.913 1.00 82.12 480 THR A O 1
ATOM 3191 N N . SER A 1 481 ? 31.112 10.661 -61.662 1.00 85.50 481 SER A N 1
ATOM 3192 C CA . SER A 1 481 ? 31.388 10.859 -60.237 1.00 85.50 481 SER A CA 1
ATOM 3193 C C . SER A 1 481 ? 30.780 9.770 -59.342 1.00 85.50 481 SER A C 1
ATOM 3195 O O . SER A 1 481 ? 29.890 9.004 -59.722 1.00 85.50 481 SER A O 1
ATOM 3197 N N . GLY A 1 482 ? 31.274 9.700 -58.109 1.00 89.38 482 GLY A N 1
ATOM 3198 C CA . GLY A 1 482 ? 30.830 8.752 -57.100 1.00 89.38 482 GLY A CA 1
ATOM 3199 C C . GLY A 1 482 ? 29.566 9.204 -56.377 1.00 89.38 482 GLY A C 1
ATOM 3200 O O . GLY A 1 482 ? 29.359 10.385 -56.091 1.00 89.38 482 GLY A O 1
ATOM 3201 N N . ARG A 1 483 ? 28.710 8.245 -56.009 1.00 92.56 483 ARG A N 1
ATOM 3202 C CA . ARG A 1 483 ? 27.571 8.500 -55.115 1.00 92.56 483 ARG A CA 1
ATOM 3203 C C . ARG A 1 483 ? 28.067 8.767 -53.692 1.00 92.56 483 ARG A C 1
ATOM 3205 O O . ARG A 1 483 ? 28.998 8.110 -53.234 1.00 92.56 483 ARG A O 1
ATOM 3212 N N . GLY A 1 484 ? 27.376 9.623 -52.947 1.00 94.25 484 GLY A N 1
ATOM 3213 C CA . GLY A 1 484 ? 27.571 9.705 -51.501 1.00 94.25 484 GLY A CA 1
ATOM 3214 C C . GLY A 1 484 ? 27.105 8.437 -50.780 1.00 94.25 484 GLY A C 1
ATOM 3215 O O . GLY A 1 484 ? 26.115 7.806 -51.171 1.00 94.25 484 GLY A O 1
ATOM 3216 N N . GLY A 1 485 ? 27.786 8.081 -49.694 1.00 96.06 485 GLY A N 1
ATOM 3217 C CA . GLY A 1 485 ? 27.369 6.989 -48.820 1.00 96.06 485 GLY A CA 1
ATOM 3218 C C . GLY A 1 485 ? 26.116 7.348 -48.010 1.00 96.06 485 GLY A C 1
ATOM 3219 O O . GLY A 1 485 ? 25.925 8.517 -47.659 1.00 96.06 485 GLY A O 1
ATOM 3220 N N . PRO A 1 486 ? 25.227 6.388 -47.699 1.00 97.19 486 PRO A N 1
ATOM 3221 C CA . PRO A 1 486 ? 24.138 6.625 -46.757 1.00 97.19 486 PRO A CA 1
ATOM 3222 C C . PRO A 1 486 ? 24.680 6.830 -45.336 1.00 97.19 486 PRO A C 1
ATOM 3224 O O . PRO A 1 486 ? 25.692 6.240 -44.953 1.00 97.19 486 PRO A O 1
ATOM 3227 N N . GLY A 1 487 ? 23.990 7.648 -44.544 1.00 96.62 487 GLY A N 1
ATOM 3228 C CA . GLY A 1 487 ? 24.206 7.695 -43.101 1.00 96.62 487 GLY A CA 1
ATOM 3229 C C . GLY A 1 487 ? 23.739 6.401 -42.434 1.00 96.62 487 GLY A C 1
ATOM 3230 O O . GLY A 1 487 ? 22.847 5.720 -42.943 1.00 96.62 487 GLY A O 1
ATOM 3231 N N . GLY A 1 488 ? 24.332 6.075 -41.292 1.00 96.62 488 GLY A N 1
ATOM 3232 C CA . GLY A 1 488 ? 23.898 4.970 -40.448 1.00 96.62 488 GLY A CA 1
ATOM 3233 C C . GLY A 1 488 ? 22.610 5.302 -39.696 1.00 96.62 488 GLY A C 1
ATOM 3234 O O . GLY A 1 488 ? 22.346 6.461 -39.358 1.00 96.62 488 GLY A O 1
ATOM 3235 N N . ASP A 1 489 ? 21.800 4.280 -39.429 1.00 96.75 489 ASP A N 1
ATOM 3236 C CA . ASP A 1 489 ? 20.641 4.401 -38.543 1.00 96.75 489 ASP A CA 1
ATOM 3237 C C . ASP A 1 489 ? 21.104 4.664 -37.100 1.00 96.75 489 ASP A C 1
ATOM 3239 O O . ASP A 1 489 ? 22.147 4.172 -36.666 1.00 96.75 489 ASP A O 1
ATOM 3243 N N . GLY A 1 490 ? 20.322 5.424 -36.337 1.00 95.56 490 GLY A N 1
ATOM 3244 C CA . GLY A 1 490 ? 20.510 5.530 -34.894 1.00 95.56 490 GLY A CA 1
ATOM 3245 C C . GLY A 1 490 ? 20.179 4.214 -34.189 1.00 95.56 490 GLY A C 1
ATOM 3246 O O . GLY A 1 490 ? 19.413 3.389 -34.695 1.00 95.56 490 GLY A O 1
ATOM 3247 N N . GLY A 1 491 ? 20.723 4.030 -32.992 1.00 96.06 491 GLY A N 1
ATOM 3248 C CA . GLY A 1 491 ? 20.397 2.903 -32.130 1.00 96.06 491 GLY A CA 1
ATOM 3249 C C . GLY A 1 491 ? 19.006 3.030 -31.511 1.00 96.06 491 GLY A C 1
ATOM 3250 O O . GLY A 1 491 ? 18.510 4.131 -31.261 1.00 96.06 491 GLY A O 1
ATOM 3251 N N . HIS A 1 492 ? 18.358 1.896 -31.243 1.00 96.44 492 HIS A N 1
ATOM 3252 C CA . HIS A 1 492 ? 17.125 1.860 -30.452 1.00 96.44 492 HIS A CA 1
ATOM 3253 C C . HIS A 1 492 ? 17.414 2.242 -28.996 1.00 96.44 492 HIS A C 1
ATOM 3255 O O . HIS A 1 492 ? 18.444 1.845 -28.459 1.00 96.44 492 HIS A O 1
ATOM 3261 N N . GLY A 1 493 ? 16.515 2.977 -28.345 1.00 97.00 493 GLY A N 1
ATOM 3262 C CA . GLY A 1 493 ? 16.582 3.170 -26.899 1.00 97.00 493 GLY A CA 1
ATOM 3263 C C . GLY A 1 493 ? 16.366 1.854 -26.152 1.00 97.00 493 GLY A C 1
ATOM 3264 O O . GLY A 1 493 ? 15.685 0.954 -26.651 1.00 97.00 493 GLY A O 1
ATOM 3265 N N . GLY A 1 494 ? 16.931 1.750 -24.952 1.00 97.75 494 GLY A N 1
ATOM 3266 C CA . GLY A 1 494 ? 16.703 0.613 -24.064 1.00 97.75 494 GLY A CA 1
ATOM 3267 C C . GLY A 1 494 ? 15.280 0.608 -23.511 1.00 97.75 494 GLY A C 1
ATOM 3268 O O . GLY A 1 494 ? 14.630 1.655 -23.406 1.00 97.75 494 GLY A O 1
ATOM 3269 N N . ARG A 1 495 ? 14.769 -0.568 -23.150 1.00 97.62 495 ARG A N 1
ATOM 3270 C CA . ARG A 1 495 ? 13.479 -0.708 -22.463 1.00 97.62 495 ARG A CA 1
ATOM 3271 C C . ARG A 1 495 ? 13.591 -0.161 -21.037 1.00 97.62 495 ARG A C 1
ATOM 3273 O O . ARG A 1 495 ? 14.618 -0.331 -20.396 1.00 97.62 495 ARG A O 1
ATOM 3280 N N . GLY A 1 496 ? 12.541 0.469 -20.520 1.00 98.00 496 GLY A N 1
ATOM 3281 C CA . GLY A 1 496 ? 12.442 0.784 -19.095 1.00 98.00 496 GLY A CA 1
ATOM 3282 C C . GLY A 1 496 ? 12.333 -0.479 -18.243 1.00 98.00 496 GLY A C 1
ATOM 3283 O O . GLY A 1 496 ? 11.762 -1.481 -18.674 1.00 98.00 496 GLY A O 1
ATOM 3284 N N . GLY A 1 497 ? 12.860 -0.442 -17.024 1.00 98.12 497 GLY A N 1
ATOM 3285 C CA . GLY A 1 497 ? 12.715 -1.548 -16.084 1.00 98.12 497 GLY A CA 1
ATOM 3286 C C . GLY A 1 497 ? 11.270 -1.690 -15.588 1.00 98.12 497 GLY A C 1
ATOM 3287 O O . GLY A 1 497 ? 10.544 -0.691 -15.534 1.00 98.12 497 GLY A O 1
ATOM 3288 N N . PRO A 1 498 ? 10.809 -2.902 -15.241 1.00 97.94 498 PRO A N 1
ATOM 3289 C CA . PRO A 1 498 ? 9.514 -3.083 -14.587 1.00 97.94 498 PRO A CA 1
ATOM 3290 C C . PRO A 1 498 ? 9.514 -2.458 -13.181 1.00 97.94 498 PRO A C 1
ATOM 3292 O O . PRO A 1 498 ? 10.554 -2.382 -12.530 1.00 97.94 498 PRO A O 1
ATOM 3295 N N . GLY A 1 499 ? 8.356 -2.004 -12.711 1.00 98.31 499 GLY A N 1
ATOM 3296 C CA . GLY A 1 499 ? 8.163 -1.604 -11.317 1.00 98.31 499 GLY A CA 1
ATOM 3297 C C . GLY A 1 499 ? 8.126 -2.821 -10.399 1.00 98.31 499 GLY A C 1
ATOM 3298 O O . GLY A 1 499 ? 7.728 -3.900 -10.832 1.00 98.31 499 GLY A O 1
ATOM 3299 N N . GLY A 1 500 ? 8.529 -2.653 -9.142 1.00 98.44 500 GLY A N 1
ATOM 3300 C CA . GLY A 1 500 ? 8.430 -3.698 -8.126 1.00 98.44 500 GLY A CA 1
ATOM 3301 C C . GLY A 1 500 ? 6.983 -3.958 -7.705 1.00 98.44 500 GLY A C 1
ATOM 3302 O O . GLY A 1 500 ? 6.121 -3.084 -7.817 1.00 98.44 500 GLY A O 1
ATOM 3303 N N . GLY A 1 501 ? 6.696 -5.162 -7.222 1.00 98.50 501 GLY A N 1
ATOM 3304 C CA . GLY A 1 501 ? 5.397 -5.500 -6.647 1.00 98.50 501 GLY A CA 1
ATOM 3305 C C . GLY A 1 501 ? 5.250 -4.932 -5.237 1.00 98.50 501 GLY A C 1
ATOM 3306 O O . GLY A 1 501 ? 6.226 -4.849 -4.493 1.00 98.50 501 GLY A O 1
ATOM 3307 N N . GLY A 1 502 ? 4.037 -4.540 -4.857 1.00 98.44 502 GLY A N 1
ATOM 3308 C CA . GLY A 1 502 ? 3.750 -4.064 -3.504 1.00 98.44 502 GLY A CA 1
ATOM 3309 C C . GLY A 1 502 ? 3.886 -5.169 -2.461 1.00 98.44 502 GLY A C 1
ATOM 3310 O O . GLY A 1 502 ? 3.671 -6.341 -2.764 1.00 98.44 502 GLY A O 1
ATOM 3311 N N . GLY A 1 503 ? 4.234 -4.813 -1.228 1.00 98.38 503 GLY A N 1
ATOM 3312 C CA . GLY A 1 503 ? 4.239 -5.745 -0.103 1.00 98.38 503 GLY A CA 1
ATOM 3313 C C . GLY A 1 503 ? 2.826 -6.225 0.227 1.00 98.38 503 GLY A C 1
ATOM 3314 O O . GLY A 1 503 ? 1.846 -5.506 0.019 1.00 98.38 503 GLY A O 1
ATOM 3315 N N . GLY A 1 504 ? 2.710 -7.450 0.723 1.00 98.44 504 GLY A N 1
ATOM 3316 C CA . GLY A 1 504 ? 1.461 -7.950 1.279 1.00 98.44 504 GLY A CA 1
ATOM 3317 C C . GLY A 1 504 ? 1.061 -7.212 2.557 1.00 98.44 504 GLY A C 1
ATOM 3318 O O . GLY A 1 504 ? 1.908 -6.707 3.292 1.00 98.44 504 GLY A O 1
ATOM 3319 N N . GLY A 1 505 ? -0.240 -7.153 2.810 1.00 98.19 505 GLY A N 1
ATOM 3320 C CA . GLY A 1 505 ? -0.828 -6.648 4.042 1.00 98.19 505 GLY A CA 1
ATOM 3321 C C . GLY A 1 505 ? -0.561 -7.578 5.218 1.00 98.19 505 GLY A C 1
ATOM 3322 O O . GLY A 1 505 ? -0.508 -8.793 5.041 1.00 98.19 505 GLY A O 1
ATOM 3323 N N . VAL A 1 506 ? -0.403 -7.029 6.418 1.00 98.38 506 VAL A N 1
ATOM 3324 C CA . VAL A 1 506 ? -0.208 -7.831 7.637 1.00 98.38 506 VAL A CA 1
ATOM 3325 C C . VAL A 1 506 ? -1.526 -8.382 8.188 1.00 98.38 506 VAL A C 1
ATOM 3327 O O . VAL A 1 506 ? -2.594 -7.856 7.876 1.00 98.38 506 VAL A O 1
ATOM 3330 N N . SER A 1 507 ? -1.450 -9.398 9.048 1.00 98.31 507 SER A N 1
ATOM 3331 C CA . SER A 1 507 ? -2.595 -9.876 9.834 1.00 98.31 507 SER A CA 1
ATOM 3332 C C . SER A 1 507 ? -2.216 -10.092 11.296 1.00 98.31 507 SER A C 1
ATOM 3334 O O . SER A 1 507 ? -1.376 -10.934 11.608 1.00 98.31 507 SER A O 1
ATOM 3336 N N . TYR A 1 508 ? -2.834 -9.342 12.206 1.00 98.06 508 TYR A N 1
ATOM 3337 C CA . TYR A 1 508 ? -2.575 -9.477 13.638 1.00 98.06 508 TYR A CA 1
ATOM 3338 C C . TYR A 1 508 ? -3.861 -9.432 14.446 1.00 98.06 508 TYR A C 1
ATOM 3340 O O . TYR A 1 508 ? -4.688 -8.541 14.263 1.00 98.06 508 TYR A O 1
ATOM 3348 N N . GLY A 1 509 ? -4.003 -10.359 15.394 1.00 97.62 509 GLY A N 1
ATOM 3349 C CA . GLY A 1 509 ? -5.109 -10.315 16.347 1.00 97.62 509 GLY A CA 1
ATOM 3350 C C . GLY A 1 509 ? -5.058 -9.030 17.174 1.00 97.62 509 GLY A C 1
ATOM 3351 O O . GLY A 1 509 ? -6.010 -8.254 17.159 1.00 97.62 509 GLY A O 1
ATOM 3352 N N . VAL A 1 510 ? -3.911 -8.753 17.801 1.00 97.25 510 VAL A N 1
ATOM 3353 C CA . VAL A 1 510 ? -3.634 -7.481 18.484 1.00 97.25 510 VAL A CA 1
ATOM 3354 C C . VAL A 1 510 ? -2.344 -6.872 17.942 1.00 97.25 510 VAL A C 1
ATOM 3356 O O . VAL A 1 510 ? -1.261 -7.44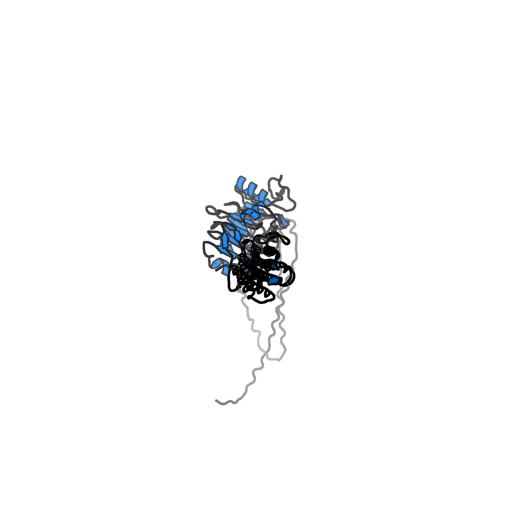8 18.044 1.00 97.25 510 VAL A O 1
ATOM 3359 N N . PHE A 1 511 ? -2.445 -5.680 17.371 1.00 96.12 511 PHE A N 1
ATOM 3360 C CA . PHE A 1 511 ? -1.308 -4.931 16.857 1.00 96.12 511 PHE A CA 1
ATOM 3361 C C . PHE A 1 511 ? -1.106 -3.691 17.714 1.00 96.12 511 PHE A C 1
ATOM 3363 O O . PHE A 1 511 ? -1.990 -2.844 17.762 1.00 96.12 511 PHE A O 1
ATOM 3370 N N . SER A 1 512 ? 0.042 -3.583 18.383 1.00 93.75 512 SER A N 1
ATOM 3371 C CA . SER A 1 512 ? 0.373 -2.429 19.222 1.00 93.75 512 SER A CA 1
ATOM 3372 C C . SER A 1 512 ? 1.654 -1.778 18.753 1.00 93.75 512 SER A C 1
ATOM 3374 O O . SER A 1 512 ? 2.649 -2.458 18.504 1.00 93.75 512 SER A O 1
ATOM 3376 N N . VAL A 1 513 ? 1.633 -0.453 18.659 1.00 89.31 513 VAL A N 1
ATOM 3377 C CA . VAL A 1 513 ? 2.819 0.359 18.395 1.00 89.31 513 VAL A CA 1
ATOM 3378 C C . VAL A 1 513 ? 2.990 1.430 19.461 1.00 89.31 513 VAL A C 1
ATOM 3380 O O . VAL A 1 513 ? 2.023 1.928 20.033 1.00 89.31 513 VAL A O 1
ATOM 3383 N N . SER A 1 514 ? 4.243 1.845 19.653 1.00 84.81 514 SER A N 1
ATOM 3384 C CA . SER A 1 514 ? 4.736 2.770 20.691 1.00 84.81 514 SER A CA 1
ATOM 3385 C C . SER A 1 514 ? 5.059 2.105 22.026 1.00 84.81 514 SER A C 1
ATOM 3387 O O . SER A 1 514 ? 6.161 2.315 22.524 1.00 84.81 514 SER A O 1
ATOM 3389 N N . GLU A 1 515 ? 4.167 1.272 22.561 1.00 83.94 515 GLU A N 1
ATOM 3390 C CA . GLU A 1 515 ? 4.382 0.558 23.828 1.00 83.94 515 GLU A CA 1
ATOM 3391 C C . GLU A 1 515 ? 4.098 -0.949 23.676 1.00 83.94 515 GLU A C 1
ATOM 3393 O O . GLU A 1 515 ? 3.190 -1.339 22.927 1.00 83.94 515 GLU A O 1
ATOM 3398 N N . PRO A 1 516 ? 4.868 -1.820 24.359 1.00 81.38 516 PRO A N 1
ATOM 3399 C CA . PRO A 1 516 ? 4.639 -3.256 24.314 1.00 81.38 516 PRO A CA 1
ATOM 3400 C C . PRO A 1 516 ? 3.334 -3.620 25.029 1.00 81.38 516 PRO A C 1
ATOM 3402 O O . PRO A 1 516 ? 2.988 -3.048 26.065 1.00 81.38 516 PRO A O 1
ATOM 3405 N N . LEU A 1 517 ? 2.639 -4.629 24.509 1.00 83.62 517 LEU A N 1
ATOM 3406 C CA . LEU A 1 517 ? 1.474 -5.196 25.184 1.00 83.62 517 LEU A CA 1
ATOM 3407 C C . LEU A 1 517 ? 1.905 -5.881 26.493 1.00 83.62 517 LEU A C 1
ATOM 3409 O O . LEU A 1 517 ? 2.937 -6.564 26.518 1.00 83.62 517 LEU A O 1
ATOM 3413 N N . PRO A 1 518 ? 1.131 -5.749 27.584 1.00 81.94 518 PRO A N 1
ATOM 3414 C CA . PRO A 1 518 ? 1.391 -6.522 28.787 1.00 81.94 518 PRO A CA 1
ATOM 3415 C C . PRO A 1 518 ? 1.198 -8.017 28.500 1.00 81.94 518 PRO A C 1
ATOM 3417 O O . PRO A 1 518 ? 0.355 -8.411 27.696 1.00 81.94 518 PRO A O 1
ATOM 3420 N N . ALA A 1 519 ? 1.970 -8.868 29.183 1.00 80.19 519 ALA A N 1
ATOM 3421 C CA . ALA A 1 519 ? 1.932 -10.319 28.968 1.00 80.19 519 ALA A CA 1
ATOM 3422 C C . ALA A 1 519 ? 0.537 -10.937 29.199 1.00 80.19 519 ALA A C 1
ATOM 3424 O O . ALA A 1 519 ? 0.225 -11.969 28.607 1.00 80.19 519 ALA A O 1
ATOM 3425 N N . THR A 1 520 ? -0.291 -10.281 30.018 1.00 81.81 520 THR A N 1
ATOM 3426 C CA . THR A 1 520 ? -1.680 -10.657 30.310 1.00 81.81 520 THR A CA 1
ATOM 3427 C C . THR A 1 520 ? -2.563 -10.686 29.066 1.00 81.81 520 THR A C 1
ATOM 3429 O O . THR A 1 520 ? -3.417 -11.553 28.949 1.00 81.81 520 THR A O 1
ATOM 3432 N N . VAL A 1 521 ? -2.289 -9.843 28.061 1.00 83.88 521 VAL A N 1
ATOM 3433 C CA . VAL A 1 521 ? -3.034 -9.865 26.789 1.00 83.88 521 VAL A CA 1
ATOM 3434 C C . VAL A 1 521 ? -2.976 -11.246 26.134 1.00 83.88 521 VAL A C 1
ATOM 3436 O O . VAL A 1 521 ? -3.969 -11.692 25.574 1.00 83.88 521 VAL A O 1
ATOM 3439 N N . ILE A 1 522 ? -1.846 -11.951 26.225 1.00 81.06 522 ILE A N 1
ATOM 3440 C CA . ILE A 1 522 ? -1.705 -13.286 25.631 1.00 81.06 522 ILE A CA 1
ATOM 3441 C C . ILE A 1 522 ? -2.307 -14.370 26.532 1.00 81.06 522 ILE A C 1
ATOM 3443 O O . ILE A 1 522 ? -2.842 -15.347 26.018 1.00 81.06 522 ILE A O 1
ATOM 3447 N N . THR A 1 523 ? -2.184 -14.253 27.858 1.00 85.62 523 THR A N 1
ATOM 3448 C CA . THR A 1 523 ? -2.637 -15.312 28.776 1.00 85.62 523 THR A CA 1
ATOM 3449 C C . THR A 1 523 ? -4.138 -15.311 29.005 1.00 85.62 523 THR A C 1
ATOM 3451 O O . THR A 1 523 ? -4.695 -16.376 29.259 1.00 85.62 523 THR A O 1
ATOM 3454 N N . ASP A 1 524 ? -4.768 -14.146 28.894 1.00 91.19 524 ASP A N 1
ATOM 3455 C CA . ASP A 1 524 ? -6.152 -13.945 29.318 1.00 91.19 524 ASP A CA 1
ATOM 3456 C C . ASP A 1 524 ? -7.118 -13.977 28.122 1.00 91.19 524 ASP A C 1
ATOM 3458 O O . ASP A 1 524 ? -8.319 -13.846 28.300 1.00 91.19 524 ASP A O 1
ATOM 3462 N N . ASN A 1 525 ? -6.617 -14.145 26.890 1.00 95.94 525 ASN A N 1
ATOM 3463 C CA . ASN A 1 525 ? -7.417 -14.060 25.666 1.00 95.94 525 ASN A CA 1
ATOM 3464 C C . ASN A 1 525 ? -7.093 -15.199 24.689 1.00 95.94 525 ASN A C 1
ATOM 3466 O O . ASN A 1 525 ? -5.971 -15.706 24.632 1.00 95.94 525 ASN A O 1
ATOM 3470 N N . THR A 1 526 ? -8.063 -15.552 23.846 1.00 97.31 526 THR A N 1
ATOM 3471 C CA . THR A 1 526 ? -7.837 -16.411 22.675 1.00 97.31 526 THR A CA 1
ATOM 3472 C C . THR A 1 526 ? -7.605 -15.525 21.463 1.00 97.31 526 THR A C 1
ATOM 3474 O O . THR A 1 526 ? -8.510 -14.819 21.033 1.00 97.31 526 THR A O 1
ATOM 3477 N N . ILE A 1 527 ? -6.395 -15.544 20.903 1.00 97.38 527 ILE A N 1
ATOM 3478 C CA . ILE A 1 527 ? -6.015 -14.642 19.811 1.00 97.38 527 ILE A CA 1
ATOM 3479 C C . ILE A 1 527 ? -5.576 -15.443 18.587 1.00 97.38 527 ILE A C 1
ATOM 3481 O O . ILE A 1 527 ? -4.612 -16.210 18.639 1.00 97.38 527 ILE A O 1
ATOM 3485 N N . ILE A 1 528 ? -6.268 -15.230 17.473 1.00 96.94 528 ILE A N 1
ATOM 3486 C CA . ILE A 1 528 ? -6.042 -15.889 16.190 1.00 96.94 528 ILE A CA 1
ATOM 3487 C C . ILE A 1 528 ? -5.813 -14.809 15.132 1.00 96.94 528 ILE A C 1
ATOM 3489 O O . ILE A 1 528 ? -6.607 -13.886 14.969 1.00 96.94 528 ILE A O 1
ATOM 3493 N N . ALA A 1 529 ? -4.713 -14.922 14.395 1.00 96.94 529 ALA A N 1
ATOM 3494 C CA . ALA A 1 529 ? -4.487 -14.113 13.206 1.00 96.94 529 ALA A CA 1
ATOM 3495 C C . ALA A 1 529 ? -4.828 -14.906 11.945 1.00 96.94 529 ALA A C 1
ATOM 3497 O O . ALA A 1 529 ? -4.713 -16.134 11.929 1.00 96.94 529 ALA A O 1
ATOM 3498 N N . GLY A 1 530 ? -5.211 -14.185 10.896 1.00 97.62 530 GLY A N 1
ATOM 3499 C CA . GLY A 1 530 ? -5.227 -14.712 9.541 1.00 97.62 530 GLY A CA 1
ATOM 3500 C C . GLY A 1 530 ? -3.816 -14.807 8.964 1.00 97.62 530 GLY A C 1
ATOM 3501 O O . GLY A 1 530 ? -2.804 -14.569 9.633 1.00 97.62 530 GLY A O 1
ATOM 3502 N N . GLU A 1 531 ? -3.740 -15.144 7.685 1.00 98.25 531 GLU A N 1
ATOM 3503 C CA . GLU A 1 531 ? -2.471 -15.174 6.969 1.00 98.25 531 GLU A CA 1
ATOM 3504 C C . GLU A 1 531 ? -2.058 -13.762 6.541 1.00 98.25 531 GLU A C 1
ATOM 3506 O O . GLU A 1 531 ? -2.883 -12.898 6.224 1.00 98.25 531 GLU A O 1
ATOM 3511 N N . GLY A 1 532 ? -0.750 -13.519 6.491 1.00 98.00 532 GLY A N 1
ATOM 3512 C CA . GLY A 1 532 ? -0.234 -12.337 5.816 1.00 98.00 532 GLY A CA 1
ATOM 3513 C C . GLY A 1 532 ? -0.565 -12.387 4.323 1.00 98.00 532 GLY A C 1
ATOM 3514 O O . GLY A 1 532 ? -0.467 -13.434 3.678 1.00 98.00 532 GLY A O 1
ATOM 3515 N N . GLY A 1 533 ? -0.947 -11.247 3.751 1.00 98.25 533 GLY A N 1
ATOM 3516 C CA . GLY A 1 533 ? -1.290 -11.162 2.337 1.00 98.25 533 GLY A CA 1
ATOM 3517 C C . GLY A 1 533 ? -0.094 -11.518 1.452 1.00 98.25 533 GLY A C 1
ATOM 3518 O O . GLY A 1 533 ? 1.044 -11.201 1.798 1.00 98.25 533 GLY A O 1
ATOM 3519 N N . PRO A 1 534 ? -0.282 -12.152 0.285 1.00 98.38 534 PRO A N 1
ATOM 3520 C CA . PRO A 1 534 ? 0.829 -12.399 -0.624 1.00 98.38 534 PRO A CA 1
ATOM 3521 C C . PRO A 1 534 ? 1.366 -11.074 -1.179 1.00 98.38 534 PRO A C 1
ATOM 3523 O O . PRO A 1 534 ? 0.600 -10.153 -1.460 1.00 98.38 534 PRO A O 1
ATOM 3526 N N . GLY A 1 535 ? 2.678 -10.981 -1.385 1.00 97.94 535 GLY A N 1
ATOM 3527 C CA . GLY A 1 535 ? 3.268 -9.845 -2.084 1.00 97.94 535 GLY A CA 1
ATOM 3528 C C . GLY A 1 535 ? 2.869 -9.806 -3.562 1.00 97.94 535 GLY A C 1
ATOM 3529 O O . GLY A 1 535 ? 2.579 -10.831 -4.185 1.00 97.94 535 GLY A O 1
ATOM 3530 N N . GLY A 1 536 ? 2.862 -8.608 -4.135 1.00 98.06 536 GLY A N 1
ATOM 3531 C CA . GLY A 1 536 ? 2.585 -8.387 -5.545 1.00 98.06 536 GLY A CA 1
ATOM 3532 C C . GLY A 1 536 ? 3.680 -8.965 -6.435 1.00 98.06 536 GLY A C 1
ATOM 3533 O O . GLY A 1 536 ? 4.872 -8.860 -6.143 1.00 98.06 536 GLY A O 1
ATOM 3534 N N . PHE A 1 537 ? 3.285 -9.565 -7.555 1.00 97.62 537 PHE A N 1
ATOM 3535 C CA . PHE A 1 537 ? 4.236 -10.077 -8.537 1.00 97.62 537 PHE A CA 1
ATOM 3536 C C . PHE A 1 537 ? 4.852 -8.945 -9.374 1.00 97.62 537 PHE A C 1
ATOM 3538 O O . PHE A 1 537 ? 4.153 -8.018 -9.794 1.00 97.62 537 PHE A O 1
ATOM 3545 N N . ALA A 1 538 ? 6.149 -9.062 -9.658 1.00 94.50 538 ALA A N 1
ATOM 3546 C CA . ALA A 1 538 ? 6.885 -8.238 -10.607 1.00 94.50 538 ALA A CA 1
ATOM 3547 C C . ALA A 1 538 ? 8.150 -8.952 -11.111 1.00 94.50 538 ALA A C 1
ATOM 3549 O O . ALA A 1 538 ? 8.895 -9.561 -10.339 1.00 94.50 538 ALA A O 1
ATOM 3550 N N . ASP A 1 539 ? 8.454 -8.805 -12.401 1.00 89.94 539 ASP A N 1
ATOM 3551 C CA . ASP A 1 539 ? 9.678 -9.357 -12.988 1.00 89.94 539 ASP A CA 1
ATOM 3552 C C . ASP A 1 539 ? 10.926 -8.713 -12.360 1.00 89.94 539 ASP A C 1
ATOM 3554 O O . ASP A 1 539 ? 11.275 -7.572 -12.650 1.00 89.94 539 ASP A O 1
ATOM 3558 N N . GLY A 1 540 ? 11.620 -9.462 -11.500 1.00 84.75 540 GLY A N 1
ATOM 3559 C CA . GLY A 1 540 ? 12.856 -9.017 -10.848 1.00 84.75 540 GLY A CA 1
ATOM 3560 C C . GLY A 1 540 ? 12.669 -8.183 -9.576 1.00 84.75 540 GLY A C 1
ATOM 3561 O O . GLY A 1 540 ? 13.663 -7.681 -9.059 1.00 84.75 540 GLY A O 1
ATOM 3562 N N . GLY A 1 541 ? 11.440 -8.068 -9.054 1.00 93.50 541 GLY A N 1
ATOM 3563 C CA . GLY A 1 541 ? 11.129 -7.215 -7.901 1.00 93.50 541 GLY A CA 1
ATOM 3564 C C . GLY A 1 541 ? 9.841 -7.584 -7.164 1.00 93.50 541 GLY A C 1
ATOM 3565 O O . GLY A 1 541 ? 9.052 -6.698 -6.854 1.00 93.50 541 GLY A O 1
ATOM 3566 N N . ASN A 1 542 ? 9.580 -8.876 -6.927 1.00 97.62 542 ASN A N 1
ATOM 3567 C CA . ASN A 1 542 ? 8.381 -9.312 -6.199 1.00 97.62 542 ASN A CA 1
ATOM 3568 C C . ASN A 1 542 ? 8.301 -8.673 -4.807 1.00 97.62 542 ASN A C 1
ATOM 3570 O O . ASN A 1 542 ? 9.290 -8.657 -4.068 1.00 97.62 542 ASN A O 1
ATOM 3574 N N . GLY A 1 543 ? 7.102 -8.230 -4.437 1.00 98.06 543 GLY A N 1
ATOM 3575 C CA . GLY A 1 543 ? 6.805 -7.864 -3.061 1.00 98.06 543 GLY A CA 1
ATOM 3576 C C . GLY A 1 543 ? 6.915 -9.075 -2.139 1.00 98.06 543 GLY A C 1
ATOM 3577 O O . GLY A 1 543 ? 6.673 -10.216 -2.547 1.00 98.06 543 GLY A O 1
ATOM 3578 N N . GLN A 1 544 ? 7.288 -8.828 -0.891 1.00 98.38 544 GLN A N 1
ATOM 3579 C CA . GLN A 1 544 ? 7.275 -9.842 0.155 1.00 98.38 544 GLN A CA 1
ATOM 3580 C C . GLN A 1 544 ? 5.853 -10.028 0.702 1.00 98.38 544 GLN A C 1
ATOM 3582 O O . GLN A 1 544 ? 5.060 -9.080 0.684 1.00 98.38 544 GLN A O 1
ATOM 3587 N N . PRO A 1 545 ? 5.500 -11.242 1.158 1.00 98.19 545 PRO A N 1
ATOM 3588 C CA . PRO A 1 545 ? 4.246 -11.465 1.859 1.00 98.19 545 PRO A CA 1
ATOM 3589 C C . PRO A 1 545 ? 4.206 -10.691 3.179 1.00 98.19 545 PRO A C 1
ATOM 3591 O O . PRO A 1 545 ? 5.245 -10.415 3.780 1.00 98.19 545 PRO A O 1
ATOM 3594 N N . GLY A 1 546 ? 2.995 -10.364 3.616 1.00 98.12 546 GLY A N 1
ATOM 3595 C CA . GLY A 1 546 ? 2.748 -9.746 4.905 1.00 98.12 546 GLY A CA 1
ATOM 3596 C C . GLY A 1 546 ? 3.153 -10.649 6.064 1.00 98.12 546 GLY A C 1
ATOM 3597 O O . GLY A 1 546 ? 3.128 -11.876 5.954 1.00 98.12 546 GLY A O 1
ATOM 3598 N N . LEU A 1 547 ? 3.504 -10.044 7.193 1.00 97.62 547 LEU A N 1
ATOM 3599 C CA . LEU A 1 547 ? 3.682 -10.774 8.447 1.00 97.62 547 LEU A CA 1
ATOM 3600 C C . LEU A 1 547 ? 2.335 -11.080 9.111 1.00 97.62 547 LEU A C 1
ATOM 3602 O O . LEU A 1 547 ? 1.378 -10.315 8.965 1.00 97.62 547 LEU A O 1
ATOM 3606 N N . SER A 1 548 ? 2.291 -12.159 9.891 1.00 97.69 548 SER A N 1
ATOM 3607 C CA . SER A 1 548 ? 1.147 -12.469 10.741 1.00 97.69 548 SER A CA 1
ATOM 3608 C C . SER A 1 548 ? 1.532 -13.051 12.096 1.00 97.69 548 SER A C 1
ATOM 3610 O O . SER A 1 548 ? 2.609 -13.628 12.270 1.00 97.69 548 SER A O 1
ATOM 3612 N N . GLY A 1 549 ? 0.642 -12.883 13.072 1.00 96.38 549 GLY A N 1
ATOM 3613 C CA . GLY A 1 549 ? 0.805 -13.444 14.408 1.00 96.38 549 GLY A CA 1
ATOM 3614 C C . GLY A 1 549 ? -0.290 -13.001 15.377 1.00 96.38 549 GLY A C 1
ATOM 3615 O O . GLY A 1 549 ? -0.993 -12.029 15.115 1.00 96.38 549 GLY A O 1
ATOM 3616 N N . PRO A 1 550 ? -0.449 -13.684 16.522 1.00 95.00 550 PRO A N 1
ATOM 3617 C CA . PRO A 1 550 ? -1.450 -13.299 17.515 1.00 95.00 550 PRO A CA 1
ATOM 3618 C C . PRO A 1 550 ? -1.219 -11.866 18.019 1.00 95.00 550 PRO A C 1
ATOM 3620 O O . PRO A 1 550 ? -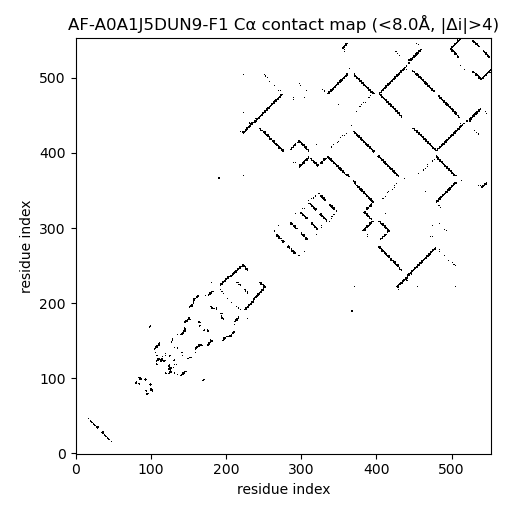2.155 -11.074 18.079 1.00 95.00 550 PRO A O 1
ATOM 3623 N N . THR A 1 551 ? 0.036 -11.504 18.288 1.00 93.94 551 THR A N 1
ATOM 3624 C CA . THR A 1 551 ? 0.432 -10.156 18.705 1.00 93.94 551 THR A CA 1
ATOM 3625 C C . THR A 1 551 ? 1.600 -9.642 17.873 1.00 93.94 551 THR A C 1
ATOM 3627 O O . THR A 1 551 ? 2.499 -10.416 17.531 1.00 93.94 551 THR A O 1
ATOM 3630 N N . TYR A 1 552 ? 1.617 -8.343 17.579 1.00 89.62 552 TYR A N 1
ATOM 3631 C CA . TYR A 1 552 ? 2.799 -7.694 17.004 1.00 89.62 552 TYR A CA 1
ATOM 3632 C C . TYR A 1 552 ? 3.931 -7.614 18.054 1.00 89.62 552 TYR A C 1
ATOM 3634 O O . TYR A 1 552 ? 3.636 -7.261 19.199 1.00 89.62 552 TYR A O 1
ATOM 3642 N N . PRO A 1 553 ? 5.175 -8.010 17.709 1.00 74.81 553 PRO A N 1
ATOM 3643 C CA . PRO A 1 553 ? 6.285 -8.141 18.658 1.00 74.81 553 PRO A CA 1
ATOM 3644 C C . PRO A 1 553 ? 6.893 -6.823 19.147 1.00 74.81 553 PRO A C 1
ATOM 3646 O O . PRO A 1 553 ? 6.832 -5.808 18.415 1.00 74.81 553 PRO A O 1
#

pLDDT: mean 85.39, std 20.34, range [26.91, 98.69]

Sequence (553 aa):
MAAVMRNTALFSALVILSVWLSISLASCEDSDTKKPALDVEVDVELDVEVEDTAVDTEPVETFVQVDQVLPEIEDLGQCDPLAEDEPDPQFFDSNCDGIDGNKEGAIFVAAYGFDENPGTRGKPVRSLQKAVELAVAEGKDVYVNEGLYDGPLVMAEGVDVYGGYGFNWARDDRSAAVIVGVYNADDLAYYGASPAVIAENITTTPTTLSHVEIEAPPAVVTGSNAIAVYVSDAPLFTLAHSFIKSANGAPGHNGTASGAGSDGPVGAKGSNGCEDDSWPCGGCSRPAGGAGASAGCGGQGGSGGDGSYPGSLGTSGAPGSGGAAGGGAAGDNGDNGDIGGSGDVGGPGTDGGPGAGGDGVGVVLGAIWVGTAGETGTPGGGGEGGGGGGGGGGGPDAAIYCDSFGGAGGGGGGGGCGGPGGVGGGGGGGSFGVFVVGTPPTLTDCEITAGDGGSGGLGGLGGPGGKGGKGGAGGNPEDTSGRGGPGGDGGHGGRGGPGGGGGGGVSYGVFSVSEPLPATVITDNTIIAGEGGPGGFADGGNGQPGLSGPTYP

Solvent-accessible surface area (backbone atoms only — not comparable to full-atom values): 24137 Å² total; per-residue (Å²): 134,87,86,85,88,87,91,79,90,78,86,80,85,83,83,79,84,71,84,67,85,60,83,60,87,57,88,53,84,50,91,87,70,85,52,89,52,84,58,78,60,81,66,82,69,84,73,80,87,77,88,86,78,93,74,95,70,81,86,78,83,76,81,77,78,81,83,65,79,71,70,77,76,71,73,85,71,79,49,40,76,82,48,83,34,65,73,54,99,80,44,63,39,36,27,67,80,70,36,44,32,47,76,90,48,39,19,23,26,23,63,87,36,40,76,88,39,89,15,38,88,95,41,18,11,32,45,62,52,62,29,50,56,49,10,67,75,68,74,21,26,32,41,31,31,36,41,70,37,76,28,55,37,66,58,49,74,56,34,37,37,38,33,10,16,28,96,83,44,46,47,45,97,79,22,54,19,34,31,37,15,42,92,40,73,67,42,30,72,55,45,29,18,28,34,12,28,39,38,61,66,16,73,87,38,63,24,38,44,32,31,34,32,34,34,16,34,69,26,84,48,72,24,21,20,5,25,12,29,38,36,33,38,13,59,34,29,33,44,30,54,26,40,31,31,15,19,37,13,8,42,16,44,62,20,51,66,34,59,67,19,54,61,18,42,56,13,32,56,14,30,46,25,41,46,45,26,66,91,93,64,38,77,54,78,77,20,50,32,4,53,27,9,62,64,66,76,14,15,22,16,4,33,16,4,29,17,11,50,53,88,35,60,18,35,46,16,34,47,14,35,83,52,92,12,44,30,4,46,38,4,50,67,43,80,48,13,29,58,12,28,54,15,29,57,16,52,65,19,49,64,23,50,47,6,53,32,7,74,6,74,47,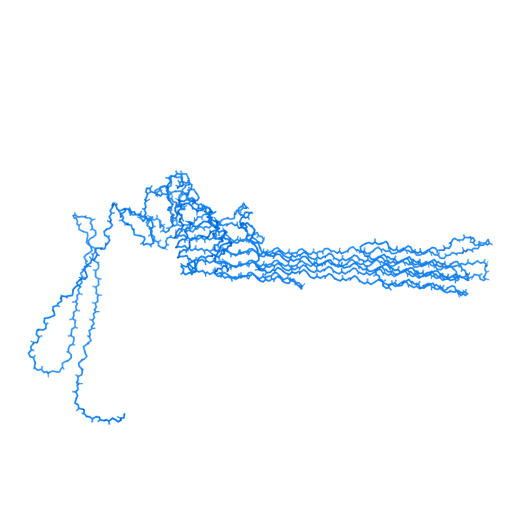47,74,61,86,67,18,66,41,31,26,46,14,34,54,12,38,52,17,33,34,2,12,2,0,0,0,0,0,0,0,0,4,3,53,36,93,85,80,71,39,32,8,21,0,0,0,0,0,0,0,0,1,3,0,14,23,0,41,27,0,32,23,1,29,10,1,2,29,6,17,12,32,38,34,42,43,47,60,58,45,53,36,56,26,41,26,32,14,18,32,13,4,33,14,4,34,25,4,46,31,3,48,30,5,47,32,5,47,32,6,48,30,6,49,49,24,92,42,14,3,30,15,6,33,16,6,32,15,4,32,14,7,33,14,5,23,3,0,0,0,0,2,2,29,4,17,9,36,34,50,39,93,43,84,79,62,73,54,51,65,75,40,32,50,57,37,39,26,52,32,6,50,30,4,57,24,76,84,11,48,16,30,46,16,48,56,32,41,56,56,129

Foldseek 3Di:
DDDDDDDDDDDDDDWDWDWDWDWDWDFDDPPPPRDTDTDTDTDTDGDTDDDDDDDDDDDDPPPDPPPDDPPPPPPPQPQDLPDAFDQDQVLDPNNPPQARHDQVQEFEEECPADLPFLRHPVHHHNALQSRQVSCVVPVHEYEYFADEHEDDDEFDANHEYDYQQYPSNRGDLVREYEQEYDDDPVCCVQQLFRESYEYEDNAPHAYEYESYEFEWDAADDAQGEWEHYEYENRARYEYEHYEFETAEFAEWAAFAAFAEFAEWAAWAEWAAKAWADDPPGHHDDFTFWIHWGDEDQFKTWWTWWTWDWAPDWICFTPAIPDDDWGTWGTFDHDLFKAAWGEIGEWAEWAEWAEWAEWAQEFDDDNNYTFFFWTAWIAWTHWTIWTTWTTFIYWHADPPPRITMTTWITIITWTTWHTWGTIGTITETYAWESYEYEYNDYHYASYEFETAEWHEWHAWYHWYFTHHWHHWHHIHHYDDSIYTTHTIHTTHTTHTTHTTATTAWYEWESYEYPPDDDDPCNVVRYRFYTYYFHDTHDDDNHTHHTHYYDHYDD

Nearest PDB structures (foldseek):
  7q9y-assembly1_A  TM=3.594E-01  e=3.390E+00  Clostridium perfringens CPE
  8wr4-assembly1_B  TM=3.104E-01  e=6.696E+00  Chryseobacterium

Secondary structure (DSSP, 8-state):
----------PPP---------EEEEEEE-TTT--EEEEEEE---------------------------------S----TTS-----TT---TT-SSSSS-TTSEEEE-TT--TTS--BTTB-BS-HHHHHHHHHHHT-EEEEESEEEES-EE--TT--EEEEE-TTS-B-SS--EEEE----HHHHHHHSS--SEEEE---SS-EEEESEEEEPPP--STT--EEEEEEES-TTEEEES-EEE--PPPPPPPPPPP-PPPPPPPPPPPPPPEE--STTS-----PPPPPPPPPSSSPPPPPPPPP--TTSPPPPPPPPSSS--PPPPPPPP-SSPPPPPPPPPPPPPPPPPPPPPP-S--EEETTEEEPPPPPPPPPPPPPPPPPPPPPPPPB--TTTS--EEPPPPPPPPPPPPPPPPPPPPPPPPPEEEEEEEES--EEES-EEE--PPPPPPPPPPPPPPPPPPPPPPPPPP-TTSPPPPPPPPPPPPPPPPPPPPPPPPPEEEEEEEESPPPTHHHHSSEEE--PPPPPPP-TT-PPPPPPEEEE--

Mean predicted aligned error: 12.35 Å